Protein AF-A0A7G5Z2W4-F1 (afdb_monomer)

pLDDT: mean 74.3, std 17.89, range [32.84, 97.88]

Sequence (488 aa):
MTVAESKLNRVEPAEAEAMRAETAGAVESAASCDDAVGHGKPPREHQFKKGNRASVEGKRRKVKAAEEVVPQLPNESVHGMLMAEAMRMVRVKAGGRLVEIPAMQAAFREIAMKAARGNRLAAATLARLIMQSEAAEARAAALAPVKPAAPSWAELEARRARAFQSEEFKAAEEYKEVWTQVLTKTAKLKAELTAPVPHPDEVRIGRVQGTADWPGAQPDEMLSLDGLAATHAELQADLPVRRPAIEAMVESYDKAAAWCEWFALNDIRDLIADHLPERYAGQVQADTRAAEVRARDRSLRSMAEHDRRQHERRIEMDAAAAARAKAARALALSRDWSEIRRDGDEEAAGDGTERIARVAKPVSKITGPARTVAEASAYRAAWLEVLKATEEMEYDLKPVPPPEDVIINAAAKTVTYRVPPEAGQGATLNSMRATLATLKELAMTHEGAMGLHAEPYHMFIAQRRRDNALKLCAVIERHLAGVEAGRG

Nearest PDB structures (foldseek):
  2n9d-assembly1_A  TM=5.891E-01  e=3.045E+00  Homo sapiens

Secondary structure (DSSP, 8-state):
------------S-SSSGGGSS----------------TT---GGGS--TT----SS--------GGGGS----S--HHHHHHHHHHSEEEEEETTEEEEEEHHHHHHHHHHHHHHTT-HHHHHHHHHHHHHHHHHHHHHHHHS---PPPPPHHHHHHHHHHHHT-HHHHHHHHHHHHHHHHHHHHHHHT--PPPPSS-TTT-EEETTTTEEE-SSS-GGGS-TTHHHHHHHHHHHHHHHHHHHHHHTS-SSHHHHHHHHHHHHHHHHHHHHHHHS-GGGTTTS------HHHHHHHHHHHHHHHHHHHHHHHHHHHHHHHHHHHHHHHHHHHHHHHHHHTTS-------------------------THHHHHHHHHHHHHHHHHHHHHHTS-S---PPPP-TTEEEETTTTEEEESSPPPTT-THHHHHHHHHHHHHHHHHHHHHHHHTT--SHHHHHHHHHHHHHHHHHHHHHHHHHHHHHHTT-

Mean predicted aligned error: 21.29 Å

Solvent-accessible surface area (backbone atoms only — not comparable to full-atom values): 30273 Å² total; per-residue (Å²): 141,80,87,87,89,82,91,83,88,85,81,82,98,75,75,84,68,77,82,75,77,86,85,82,87,86,83,90,85,86,83,86,78,96,73,93,71,61,93,94,58,75,59,79,90,74,50,81,66,89,79,75,77,88,54,95,79,64,74,76,76,78,78,72,61,75,81,82,71,61,76,82,73,67,93,66,50,73,65,55,58,51,50,53,57,33,59,36,77,39,81,43,80,53,96,90,40,79,44,78,42,33,39,47,61,50,52,53,50,51,36,50,53,40,23,77,71,66,36,64,67,36,41,54,54,52,54,52,52,52,57,52,49,54,56,48,51,54,50,51,61,73,65,52,75,82,76,73,82,77,80,52,69,69,58,52,49,54,51,38,54,50,26,55,67,31,64,66,32,52,53,46,54,53,50,32,54,53,47,51,54,51,53,56,51,32,65,73,70,71,52,92,67,84,78,62,78,68,42,48,87,60,50,42,74,39,84,88,61,27,44,54,47,60,79,70,73,58,73,97,76,44,69,65,61,68,45,50,50,48,55,36,52,50,46,67,61,44,53,72,61,48,49,60,57,52,70,70,43,66,97,47,64,67,36,22,47,50,49,46,52,52,52,54,53,50,53,52,34,56,52,48,56,77,69,53,59,74,91,46,51,89,75,50,76,72,86,80,71,52,71,65,57,58,51,49,50,54,51,51,48,58,49,20,54,49,50,38,57,56,49,57,54,47,53,53,51,53,51,54,51,51,51,53,53,52,51,54,51,50,61,53,53,62,62,53,58,72,65,62,79,78,75,86,89,84,92,87,92,89,88,90,90,92,92,88,82,91,87,89,84,68,90,66,83,92,68,64,76,70,48,60,54,52,54,51,48,51,51,52,51,48,50,50,50,48,51,50,58,47,69,75,37,100,59,94,69,77,68,81,75,64,59,94,47,52,46,73,41,72,92,79,71,42,76,48,56,77,56,78,78,62,98,80,69,62,59,67,63,52,48,53,53,50,53,42,51,53,33,51,52,51,22,52,53,24,54,56,46,37,78,71,44,93,47,71,68,59,25,52,52,24,49,54,51,21,56,49,30,51,52,52,38,54,53,54,50,52,47,52,50,51,58,55,62,74,58,99

Foldseek 3Di:
DDDDDDDDDDDDPDPPPPPPPPPPDDDDDDDDDDDPDDPPDPDPVPPPDPPPPPDPPPPPDPDDPPVVPPPPDPPPPPVRVVVVQQQDWDFDQDPNDTDTDGNVVVVLVVLVVCVVVPNPVSVVVNVVVVVVVVVVVVVVVVPPPPDPDDDDPVVQVVQQVVLLVDPQLVCLVLVLVLQVVLVVLCVVLVHDDDAAVVHSVQWDHPVRRSDIDRPDDGPVPGDDQVVLLVLLLVLVVVLVVLVVVLVPDDPDLVSLVSLSVSVSSVVSSVSSLVSRPPVCVVSDDPDPDDVVVVVVSVVSNVVSVVSNVVVVVVVVVVVVVVVVVVVVVVVVVVVVVVVPVPDDDDDDDDDDDDDDDDDDDDFDDDDDDVVVVVVVVLLLVLVVVLVVLVVVPPDPPPDPDDPPQWDQDVVVSDIHGVDPDDTPDPVSVVVLVVLLVVLVVLLVVLVVQLVVDPDPVSNVVSVVSNVSSVVSNVSSVVSSVVVVVVRD

Radius of gyration: 48.32 Å; Cα contacts (8 Å, |Δi|>4): 255; chains: 1; bounding box: 103×88×141 Å

Structure (mmCIF, N/CA/C/O backbone):
data_AF-A0A7G5Z2W4-F1
#
_entry.id   AF-A0A7G5Z2W4-F1
#
loop_
_atom_site.group_PDB
_atom_site.id
_atom_site.type_symbol
_atom_site.label_atom_id
_atom_site.label_alt_id
_atom_site.label_comp_id
_atom_site.label_asym_id
_atom_site.label_entity_id
_atom_site.label_seq_id
_atom_site.pdbx_PDB_ins_code
_atom_site.Cartn_x
_atom_site.Cartn_y
_atom_site.Cartn_z
_atom_site.occupancy
_atom_site.B_iso_or_equiv
_atom_site.auth_seq_id
_atom_site.auth_comp_id
_atom_site.auth_asym_id
_atom_site.auth_atom_id
_atom_site.pdbx_PDB_model_num
ATOM 1 N N . MET A 1 1 ? -50.253 28.091 67.543 1.00 42.34 1 MET A N 1
ATOM 2 C CA . MET A 1 1 ? -51.476 27.282 67.736 1.00 42.34 1 MET A CA 1
ATOM 3 C C . MET A 1 1 ? -51.065 25.918 68.262 1.00 42.34 1 MET A C 1
ATOM 5 O O . MET A 1 1 ? -49.988 25.458 67.909 1.00 42.34 1 MET A O 1
ATOM 9 N N . THR A 1 2 ? -51.859 25.346 69.161 1.00 42.19 2 THR A N 1
ATOM 10 C CA . THR A 1 2 ? -51.566 24.139 69.956 1.00 42.19 2 THR A CA 1
ATOM 11 C C . THR A 1 2 ? -52.429 22.944 69.521 1.00 42.19 2 THR A C 1
ATOM 13 O O . THR A 1 2 ? -53.397 23.139 68.791 1.00 42.19 2 THR A O 1
ATOM 16 N N . VAL A 1 3 ? -52.127 21.755 70.079 1.00 36.53 3 VAL A N 1
ATOM 17 C CA . VAL A 1 3 ? -52.897 20.480 70.005 1.00 36.53 3 VAL A CA 1
ATOM 18 C C . VAL A 1 3 ? -52.884 19.836 68.583 1.00 36.53 3 VAL A C 1
ATOM 20 O O . VAL A 1 3 ? -52.783 20.541 67.590 1.00 36.53 3 VAL A O 1
ATOM 23 N N . ALA A 1 4 ? -52.881 18.508 68.378 1.00 40.00 4 ALA A N 1
ATOM 24 C CA . ALA A 1 4 ? -53.292 17.414 69.264 1.00 40.00 4 ALA A CA 1
ATOM 25 C C . ALA A 1 4 ? -52.517 16.083 69.126 1.00 40.00 4 ALA A C 1
ATOM 27 O O . ALA A 1 4 ? -51.801 15.834 68.160 1.00 40.00 4 ALA A O 1
ATOM 28 N N . GLU A 1 5 ? -52.719 15.223 70.128 1.00 45.75 5 GLU A N 1
ATOM 29 C CA . GLU A 1 5 ? -52.151 13.880 70.298 1.00 45.75 5 GLU A CA 1
ATOM 30 C C . GLU A 1 5 ? -53.004 12.773 69.640 1.00 45.75 5 GLU A C 1
ATOM 32 O O . GLU A 1 5 ? -54.229 12.863 69.594 1.00 45.75 5 GLU A O 1
ATOM 37 N N . SER A 1 6 ? -52.379 11.646 69.282 1.00 48.44 6 SER A N 1
ATOM 38 C CA . SER A 1 6 ? -52.976 10.293 69.360 1.00 48.44 6 SER A CA 1
ATOM 39 C C . SER A 1 6 ? -51.822 9.275 69.442 1.00 48.44 6 SER A C 1
ATOM 41 O O . SER A 1 6 ? -50.906 9.316 68.631 1.00 48.44 6 SER A O 1
ATOM 43 N N . LYS A 1 7 ? -51.627 8.521 70.533 1.00 47.00 7 LYS A N 1
ATOM 44 C CA . LYS A 1 7 ? -52.422 7.397 71.072 1.00 47.00 7 LYS A CA 1
ATOM 45 C C . LYS A 1 7 ? -52.585 6.231 70.089 1.00 47.00 7 LYS A C 1
ATOM 47 O O . LYS A 1 7 ? -53.553 6.210 69.343 1.00 47.00 7 LYS A O 1
ATOM 52 N N . LEU A 1 8 ? -51.728 5.210 70.213 1.00 41.75 8 LEU A N 1
ATOM 53 C CA . LEU A 1 8 ? -52.124 3.805 70.039 1.00 41.75 8 LEU A CA 1
ATOM 54 C C . LEU A 1 8 ? -51.176 2.856 70.810 1.00 41.75 8 LEU A C 1
ATOM 56 O O . LEU A 1 8 ? -49.973 3.090 70.868 1.00 41.75 8 LEU A O 1
ATOM 60 N N . ASN A 1 9 ? -51.742 1.777 71.357 1.00 44.94 9 ASN A N 1
ATOM 61 C CA . ASN A 1 9 ? -51.088 0.576 71.908 1.00 44.94 9 ASN A CA 1
ATOM 62 C C . ASN A 1 9 ? -50.194 0.721 73.159 1.00 44.94 9 ASN A C 1
ATOM 64 O O . ASN A 1 9 ? -48.989 0.477 73.143 1.00 44.94 9 ASN A O 1
ATOM 68 N N . ARG A 1 10 ? -50.866 0.960 74.291 1.00 40.09 10 ARG A N 1
ATOM 69 C CA . ARG A 1 10 ? -50.485 0.439 75.615 1.00 40.09 10 ARG A CA 1
ATOM 70 C C . ARG A 1 10 ? -51.244 -0.880 75.828 1.00 40.09 10 ARG A C 1
ATOM 72 O O . ARG A 1 10 ? -52.435 -0.919 75.535 1.00 40.09 10 ARG A O 1
ATOM 79 N N . VAL A 1 11 ? -50.579 -1.930 76.312 1.00 46.06 11 VAL A N 1
ATOM 80 C CA . VAL A 1 11 ? -51.217 -3.201 76.719 1.00 46.06 11 VAL A CA 1
ATOM 81 C C . VAL A 1 11 ? -51.106 -3.332 78.239 1.00 46.06 11 VAL A C 1
ATOM 83 O O . VAL A 1 11 ? -50.078 -2.973 78.815 1.00 46.06 11 VAL A O 1
ATOM 86 N N . GLU A 1 12 ? -52.189 -3.777 78.874 1.00 45.94 12 GLU A N 1
ATOM 87 C CA . GLU A 1 12 ? -52.363 -3.818 80.331 1.00 45.94 12 GLU A CA 1
ATOM 88 C C . GLU A 1 12 ? -51.620 -4.997 80.999 1.00 45.94 12 GLU A C 1
ATOM 90 O O . GLU A 1 12 ? -51.559 -6.090 80.431 1.00 45.94 12 GLU A O 1
ATOM 95 N N . PRO A 1 13 ? -51.090 -4.831 82.227 1.00 53.00 13 PRO A N 1
ATOM 96 C CA . PRO A 1 13 ? -50.380 -5.881 82.954 1.00 53.00 13 PRO A CA 1
ATOM 97 C C . PRO A 1 13 ? -51.335 -6.717 83.831 1.00 53.00 13 PRO A C 1
ATOM 99 O O . PRO A 1 13 ? -51.229 -6.689 85.054 1.00 53.00 13 PRO A O 1
ATOM 102 N N . ALA A 1 14 ? -52.273 -7.452 83.219 1.00 51.81 14 ALA A N 1
ATOM 103 C CA . ALA A 1 14 ? -53.300 -8.220 83.949 1.00 51.81 14 ALA A CA 1
ATOM 104 C C . ALA A 1 14 ? -53.298 -9.748 83.703 1.00 51.81 14 ALA A C 1
ATOM 106 O O . ALA A 1 14 ? -53.955 -10.479 84.437 1.00 51.81 14 ALA A O 1
ATOM 107 N N . GLU A 1 15 ? -52.553 -10.260 82.717 1.00 50.38 15 GLU A N 1
ATOM 108 C CA . GLU A 1 15 ? -52.600 -11.688 82.325 1.00 50.38 15 GLU A CA 1
ATOM 109 C C . GLU A 1 15 ? -51.409 -12.530 82.836 1.00 50.38 15 GLU A C 1
ATOM 111 O O . GLU A 1 15 ? -51.315 -13.724 82.561 1.00 50.38 15 GLU A O 1
ATOM 116 N N . ALA A 1 16 ? -50.490 -11.939 83.608 1.00 50.00 16 ALA A N 1
ATOM 117 C CA . ALA A 1 16 ? -49.236 -12.589 84.010 1.00 50.00 16 ALA A CA 1
ATOM 118 C C . ALA A 1 16 ? -49.331 -13.526 85.238 1.00 50.00 16 ALA A C 1
ATOM 120 O O . ALA A 1 16 ? -48.378 -14.262 85.503 1.00 50.00 16 ALA A O 1
ATOM 121 N N . GLU A 1 17 ? -50.438 -13.521 85.992 1.00 50.06 17 GLU A N 1
ATOM 122 C CA . GLU A 1 17 ? -50.578 -14.327 87.224 1.00 50.06 17 GLU A CA 1
ATOM 123 C C . GLU A 1 17 ? -51.385 -15.625 87.061 1.00 50.06 17 GLU A C 1
ATOM 125 O O . GLU A 1 17 ? -51.244 -16.529 87.883 1.00 50.06 17 GLU A O 1
ATOM 130 N N . ALA A 1 18 ? -52.145 -15.796 85.973 1.00 50.38 18 ALA A N 1
ATOM 131 C CA . ALA A 1 18 ? -52.965 -16.997 85.767 1.00 50.38 18 ALA A CA 1
ATOM 132 C C . ALA A 1 18 ? -52.150 -18.280 85.478 1.00 50.38 18 ALA A C 1
ATOM 134 O O . ALA A 1 18 ? -52.616 -19.379 85.758 1.00 50.38 18 ALA A O 1
ATOM 135 N N . MET A 1 19 ? -50.918 -18.169 84.960 1.00 50.09 19 MET A N 1
ATOM 136 C CA . MET A 1 19 ? -50.094 -19.326 84.555 1.00 50.09 19 MET A CA 1
ATOM 137 C C . MET A 1 19 ? -49.168 -19.894 85.651 1.00 50.09 19 MET A C 1
ATOM 139 O O . MET A 1 19 ? -48.321 -20.735 85.356 1.00 50.09 19 MET A O 1
ATOM 143 N N . ARG A 1 20 ? -49.281 -19.456 86.914 1.00 50.28 20 ARG A N 1
ATOM 144 C CA . ARG A 1 20 ? -48.402 -19.923 88.014 1.00 50.28 20 ARG A CA 1
ATOM 145 C C . ARG A 1 20 ? -49.014 -20.957 88.967 1.00 50.28 20 ARG A C 1
ATOM 147 O O . ARG A 1 20 ? -48.325 -21.381 89.890 1.00 50.28 20 ARG A O 1
ATOM 154 N N . ALA A 1 21 ? -50.261 -21.378 88.751 1.00 50.69 21 ALA A N 1
ATOM 155 C CA . ALA A 1 21 ? -50.999 -22.220 89.700 1.00 50.69 21 ALA A CA 1
ATOM 156 C C . ALA A 1 21 ? -51.171 -23.704 89.296 1.00 50.69 21 ALA A C 1
ATOM 158 O O . ALA A 1 21 ? -51.666 -24.482 90.105 1.00 50.69 21 ALA A O 1
ATOM 159 N N . GLU A 1 22 ? -50.770 -24.124 88.087 1.00 48.69 22 GLU A N 1
ATOM 160 C CA . GLU A 1 22 ? -51.214 -25.408 87.497 1.00 48.69 22 GLU A CA 1
ATOM 161 C C . GLU A 1 22 ? -50.105 -26.469 87.295 1.00 48.69 22 GLU A C 1
ATOM 163 O O . GLU A 1 22 ? -50.210 -27.346 86.444 1.00 48.69 22 GLU A O 1
ATOM 168 N N . THR A 1 23 ? -49.021 -26.434 88.081 1.00 47.06 23 THR A N 1
ATOM 169 C CA . THR A 1 23 ? -47.964 -27.475 88.037 1.00 47.06 23 THR A CA 1
ATOM 170 C C . THR A 1 23 ? -47.521 -27.947 89.425 1.00 47.06 23 THR A C 1
ATOM 172 O O . THR A 1 23 ? -46.327 -28.053 89.706 1.00 47.06 23 THR A O 1
ATOM 175 N N . ALA A 1 24 ? -48.480 -28.231 90.308 1.00 49.47 24 ALA A N 1
ATOM 176 C CA . ALA A 1 24 ? -48.233 -28.793 91.637 1.00 49.47 24 ALA A CA 1
ATOM 177 C C . ALA A 1 24 ? -49.205 -29.950 91.940 1.00 49.47 24 ALA A C 1
ATOM 179 O O . ALA A 1 24 ? -50.187 -29.774 92.655 1.00 49.47 24 ALA A O 1
ATOM 180 N N . GLY A 1 25 ? -48.935 -31.143 91.393 1.00 43.94 25 GLY A N 1
ATOM 181 C CA . GLY A 1 25 ? -49.737 -32.332 91.704 1.00 43.94 25 GLY A CA 1
ATOM 182 C C . GLY A 1 25 ? -49.559 -33.519 90.758 1.00 43.94 25 GLY A C 1
ATOM 183 O O . GLY A 1 25 ? -50.417 -33.739 89.915 1.00 43.94 25 GLY A O 1
ATOM 184 N N . ALA A 1 26 ? -48.475 -34.286 90.926 1.00 41.44 26 ALA A N 1
ATOM 185 C CA . ALA A 1 26 ? -48.381 -35.715 90.574 1.00 41.44 26 ALA A CA 1
ATOM 186 C C . ALA A 1 26 ? -47.015 -36.275 91.019 1.00 41.44 26 ALA A C 1
ATOM 188 O O . ALA A 1 26 ? -46.065 -36.341 90.240 1.00 41.44 26 ALA A O 1
ATOM 189 N N . VAL A 1 27 ? -46.913 -36.667 92.289 1.00 49.22 27 VAL A N 1
ATOM 190 C CA . VAL A 1 27 ? -45.872 -37.595 92.762 1.00 49.22 27 VAL A CA 1
ATOM 191 C C . VAL A 1 27 ? -46.525 -38.974 92.903 1.00 49.22 27 VAL A C 1
ATOM 193 O O . VAL A 1 27 ? -47.721 -39.041 93.165 1.00 49.22 27 VAL A O 1
ATOM 196 N N . GLU A 1 28 ? -45.708 -40.025 92.773 1.00 46.50 28 GLU A N 1
ATOM 197 C CA . GLU A 1 28 ? -45.954 -41.449 93.092 1.00 46.50 28 GLU A CA 1
ATOM 198 C C . GLU A 1 28 ? -46.216 -42.412 91.917 1.00 46.50 28 GLU A C 1
ATOM 200 O O . GLU A 1 28 ? -47.337 -42.642 91.478 1.00 46.50 28 GLU A O 1
ATOM 205 N N . SER A 1 29 ? -45.143 -43.093 91.497 1.00 41.88 29 SER A N 1
ATOM 206 C CA . SER A 1 29 ? -45.128 -44.545 91.249 1.00 41.88 29 SER A CA 1
ATOM 207 C C . SER A 1 29 ? -43.675 -45.034 91.303 1.00 41.88 29 SER A C 1
ATOM 209 O O . SER A 1 29 ? -42.781 -44.375 90.775 1.00 41.88 29 SER A O 1
ATOM 211 N N . ALA A 1 30 ? -43.416 -46.149 91.985 1.00 44.19 30 ALA A N 1
ATOM 212 C CA . ALA A 1 30 ? -42.075 -46.528 92.437 1.00 44.19 30 ALA A CA 1
ATOM 213 C C . ALA A 1 30 ? -41.353 -47.591 91.574 1.00 44.19 30 ALA A C 1
ATOM 215 O O . ALA A 1 30 ? -41.981 -48.351 90.844 1.00 44.19 30 ALA A O 1
ATOM 216 N N . ALA A 1 31 ? -40.044 -47.703 91.849 1.00 46.97 31 ALA A N 1
ATOM 217 C CA . ALA A 1 31 ? -39.244 -48.938 91.963 1.00 46.97 31 ALA A CA 1
ATOM 218 C C . ALA A 1 31 ? -38.389 -49.474 90.783 1.00 46.97 31 ALA A C 1
ATOM 220 O O . ALA A 1 31 ? -38.875 -49.811 89.710 1.00 46.97 31 ALA A O 1
ATOM 221 N N . SER A 1 32 ? -37.113 -49.735 91.132 1.00 48.25 32 SER A N 1
ATOM 222 C CA . SER A 1 32 ? -36.065 -50.534 90.451 1.00 48.25 32 SER A CA 1
ATOM 223 C C . SER A 1 32 ? -35.572 -50.027 89.081 1.00 48.25 32 SER A C 1
ATOM 225 O O . SER A 1 32 ? -36.348 -49.800 88.168 1.00 48.25 32 SER A O 1
ATOM 227 N N . CYS A 1 33 ? -34.269 -49.832 88.860 1.00 37.06 33 CYS A N 1
ATOM 228 C CA . CYS A 1 33 ? -33.199 -50.828 89.015 1.00 37.06 33 CYS A CA 1
ATOM 229 C C . CYS A 1 33 ? -31.791 -50.190 89.145 1.00 37.06 33 CYS A C 1
ATOM 231 O O . CYS A 1 33 ? -31.630 -48.975 89.032 1.00 37.06 33 CYS A O 1
ATOM 233 N N . ASP A 1 34 ? -30.777 -51.019 89.423 1.00 52.47 34 ASP A N 1
ATOM 234 C CA . ASP A 1 34 ? -29.387 -50.614 89.679 1.00 52.47 34 ASP A CA 1
ATOM 235 C C . ASP A 1 34 ? -28.640 -50.099 88.437 1.00 52.47 34 ASP A C 1
ATOM 237 O O . ASP A 1 34 ? -28.110 -50.888 87.656 1.00 52.47 34 ASP A O 1
ATOM 241 N N . ASP A 1 35 ? -28.468 -48.780 88.321 1.00 54.12 35 ASP A N 1
ATOM 242 C CA . ASP A 1 35 ? -27.521 -48.190 87.366 1.00 54.12 35 ASP A CA 1
ATOM 243 C C . ASP A 1 35 ? -26.639 -47.113 88.022 1.00 54.12 35 ASP A C 1
ATOM 245 O O . ASP A 1 35 ? -26.871 -45.904 87.960 1.00 54.12 35 ASP A O 1
ATOM 249 N N . ALA A 1 36 ? -25.566 -47.578 88.668 1.00 55.50 36 ALA A N 1
ATOM 250 C CA . ALA A 1 36 ? -24.519 -46.747 89.261 1.00 55.50 36 ALA A CA 1
ATOM 251 C C . ALA A 1 36 ? -23.612 -46.107 88.183 1.00 55.50 36 ALA A C 1
ATOM 253 O O . ALA A 1 36 ? -22.420 -46.415 88.071 1.00 55.50 36 ALA A O 1
ATOM 254 N N . VAL A 1 37 ? -24.172 -45.203 87.371 1.00 59.72 37 VAL A N 1
ATOM 255 C CA . VAL A 1 37 ? -23.454 -44.495 86.299 1.00 59.72 37 VAL A CA 1
ATOM 256 C C . VAL A 1 37 ? -22.992 -43.115 86.780 1.00 59.72 37 VAL A C 1
ATOM 258 O O . VAL A 1 37 ? -23.701 -42.118 86.683 1.00 59.72 37 VAL A O 1
ATOM 261 N N . GLY A 1 38 ? -21.769 -43.047 87.311 1.00 64.50 38 GLY A N 1
ATOM 262 C CA . GLY A 1 38 ? -21.149 -41.775 87.698 1.00 64.50 38 GLY A CA 1
ATOM 263 C C . GLY A 1 38 ? -20.938 -40.827 86.507 1.00 64.50 38 GLY A C 1
ATOM 264 O O . GLY A 1 38 ? -20.614 -41.267 85.399 1.00 64.50 38 GLY A O 1
ATOM 265 N N . HIS A 1 39 ? -21.086 -39.519 86.752 1.00 55.47 39 HIS A N 1
ATOM 266 C CA . HIS A 1 39 ? -20.970 -38.459 85.742 1.00 55.47 39 HIS A CA 1
ATOM 267 C C . HIS A 1 39 ? -19.713 -38.612 84.861 1.00 55.47 39 HIS A C 1
ATOM 269 O O . HIS A 1 39 ? -18.595 -38.739 85.359 1.00 55.47 39 HIS A O 1
ATOM 275 N N . GLY A 1 40 ? -19.900 -38.555 83.537 1.00 67.06 40 GLY A N 1
ATOM 276 C CA . GLY A 1 40 ? -18.809 -38.566 82.553 1.00 67.06 40 GLY A CA 1
ATOM 277 C C . GLY A 1 40 ? -18.517 -39.914 81.882 1.00 67.06 40 GLY A C 1
ATOM 278 O O . GLY A 1 40 ? -17.619 -39.976 81.044 1.00 67.06 40 GLY A O 1
ATOM 279 N N . LYS A 1 41 ? -19.266 -40.985 82.183 1.00 65.06 41 LYS A N 1
ATOM 280 C CA . LYS A 1 41 ? -19.194 -42.256 81.436 1.00 65.06 41 LYS A CA 1
ATOM 281 C C . LYS A 1 41 ? -20.512 -42.520 80.695 1.00 65.06 41 LYS A C 1
ATOM 283 O O . LYS A 1 41 ? -21.552 -42.526 81.346 1.00 65.06 41 LYS A O 1
ATOM 288 N N . PRO A 1 42 ? -20.503 -42.749 79.366 1.00 69.62 42 PRO A N 1
ATOM 289 C CA . PRO A 1 42 ? -21.720 -43.112 78.644 1.00 69.62 42 PRO A CA 1
ATOM 290 C C . PRO A 1 42 ? -22.230 -44.496 79.092 1.00 69.62 42 PRO A C 1
ATOM 292 O O . PRO A 1 42 ? -21.413 -45.322 79.530 1.00 69.62 42 PRO A O 1
ATOM 295 N N . PRO A 1 43 ? -23.545 -44.774 78.959 1.00 72.56 43 PRO A N 1
ATOM 296 C CA . PRO A 1 43 ? -24.148 -46.058 79.321 1.00 72.56 43 PRO A CA 1
ATOM 297 C C . PRO A 1 43 ? -23.397 -47.249 78.721 1.00 72.56 43 PRO A C 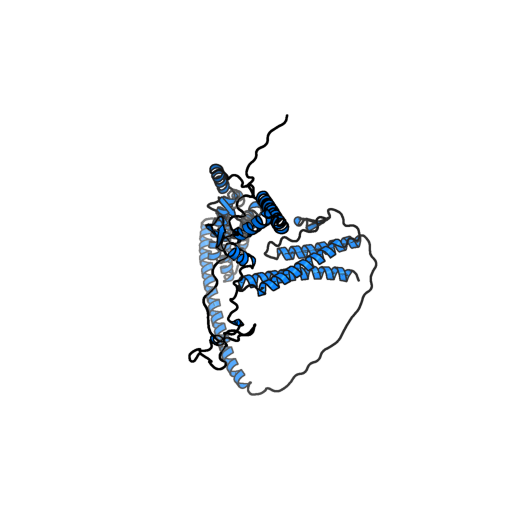1
ATOM 299 O O . PRO A 1 43 ? -22.888 -47.168 77.599 1.00 72.56 43 PRO A O 1
ATOM 302 N N . ARG A 1 44 ? -23.329 -48.370 79.454 1.00 65.81 44 ARG A N 1
ATOM 303 C CA . ARG A 1 44 ? -22.554 -49.566 79.059 1.00 65.81 44 ARG A CA 1
ATOM 304 C C . ARG A 1 44 ? -22.915 -50.098 77.668 1.00 65.81 44 ARG A C 1
ATOM 306 O O . ARG A 1 44 ? -22.040 -50.611 76.977 1.00 65.81 44 ARG A O 1
ATOM 313 N N . GLU A 1 45 ? -24.162 -49.927 77.244 1.00 69.94 45 GLU A N 1
ATOM 314 C CA . GLU A 1 45 ? -24.661 -50.321 75.921 1.00 69.94 45 GLU A CA 1
ATOM 315 C C . GLU A 1 45 ? -24.025 -49.528 74.767 1.00 69.94 45 GLU A C 1
ATOM 317 O O . GLU A 1 45 ? -23.852 -50.053 73.668 1.00 69.94 45 GLU A O 1
ATOM 322 N N . HIS A 1 46 ? -23.610 -48.286 75.029 1.00 63.50 46 HIS A N 1
ATOM 323 C CA . HIS A 1 46 ? -22.969 -47.390 74.064 1.00 63.50 46 HIS A CA 1
ATOM 324 C C . HIS A 1 46 ? -21.444 -47.306 74.231 1.00 63.50 46 HIS A C 1
ATOM 326 O O . HIS A 1 46 ? -20.776 -46.577 73.495 1.00 63.50 46 HIS A O 1
ATOM 332 N N . GLN A 1 47 ? -20.854 -48.052 75.173 1.00 70.69 47 GLN A N 1
ATOM 333 C CA . GLN A 1 47 ? -19.400 -48.109 75.313 1.00 70.69 47 GLN A CA 1
ATOM 334 C C . GLN A 1 47 ? -18.777 -48.903 74.160 1.00 70.69 47 GLN A C 1
ATOM 336 O O . GLN A 1 47 ? -19.115 -50.058 73.897 1.00 70.69 47 GLN A O 1
ATOM 341 N N . PHE A 1 48 ? -17.833 -48.266 73.465 1.00 70.56 48 PHE A N 1
ATOM 342 C CA . PHE A 1 48 ? -17.196 -48.804 72.268 1.00 70.56 48 PHE A CA 1
ATOM 343 C C . PHE A 1 48 ? -16.438 -50.109 72.576 1.00 70.56 48 PHE A C 1
ATOM 345 O O . PHE A 1 48 ? -15.364 -50.097 73.183 1.00 70.56 48 PHE A O 1
ATOM 352 N N . LYS A 1 49 ? -16.987 -51.253 72.144 1.00 70.06 49 LYS A N 1
ATOM 353 C CA . LYS A 1 49 ? -16.395 -52.583 72.365 1.00 70.06 49 LYS A CA 1
ATOM 354 C C . LYS A 1 49 ? -15.099 -52.741 71.561 1.00 70.06 49 LYS A C 1
ATOM 356 O O . LYS A 1 49 ? -15.111 -53.134 70.392 1.00 70.06 49 LYS A O 1
ATOM 361 N N . LYS A 1 50 ? -13.969 -52.435 72.209 1.00 62.88 50 LYS A N 1
ATOM 362 C CA . LYS A 1 50 ? -12.597 -52.541 71.681 1.00 62.88 50 LYS A CA 1
ATOM 363 C C . LYS A 1 50 ? -12.286 -53.982 71.247 1.00 62.88 50 LYS A C 1
ATOM 365 O O . LYS A 1 50 ? -11.826 -54.791 72.042 1.00 62.88 50 LYS A O 1
ATOM 370 N N . GLY A 1 51 ? -12.547 -54.287 69.978 1.00 67.19 51 GLY A N 1
ATOM 371 C CA . GLY A 1 51 ? -12.359 -55.617 69.389 1.00 67.19 51 GLY A CA 1
ATOM 372 C C . GLY A 1 51 ? -13.204 -55.845 68.134 1.00 67.19 51 GLY A C 1
ATOM 373 O O . GLY A 1 51 ? -12.711 -56.426 67.170 1.00 67.19 51 GLY A O 1
ATOM 374 N N . ASN A 1 52 ? -14.424 -55.294 68.080 1.00 55.66 52 ASN A N 1
ATOM 375 C CA . ASN A 1 52 ? -15.291 -55.406 66.903 1.00 55.66 52 ASN A CA 1
ATOM 376 C C . ASN A 1 52 ? -14.835 -54.470 65.770 1.00 55.66 52 ASN A C 1
ATOM 378 O O . ASN A 1 52 ? -15.398 -53.400 65.542 1.00 55.66 52 ASN A O 1
ATOM 382 N N . ARG A 1 53 ? -13.826 -54.906 65.006 1.00 54.56 53 ARG A N 1
ATOM 383 C CA . ARG A 1 53 ? -13.530 -54.370 63.668 1.00 54.56 53 ARG A CA 1
ATOM 384 C C . ARG A 1 53 ? -14.592 -54.853 62.676 1.00 54.56 53 ARG A C 1
ATOM 386 O O . ARG A 1 53 ? -14.328 -55.699 61.828 1.00 54.56 53 ARG A O 1
ATOM 393 N N . ALA A 1 54 ? -15.800 -54.310 62.797 1.00 52.09 54 ALA A N 1
ATOM 394 C CA . ALA A 1 54 ? -16.916 -54.593 61.903 1.00 52.09 54 ALA A CA 1
ATOM 395 C C . ALA A 1 54 ? -16.705 -53.943 60.521 1.00 52.09 54 ALA A C 1
ATOM 397 O O . ALA A 1 54 ? -17.301 -52.921 60.199 1.00 52.09 54 ALA A O 1
ATOM 398 N N . SER A 1 55 ? -15.837 -54.541 59.702 1.00 54.62 55 SER A N 1
ATOM 399 C CA . SER A 1 55 ? -15.915 -54.434 58.243 1.00 54.62 55 SER A CA 1
ATOM 400 C C . SER A 1 55 ? -15.108 -55.555 57.583 1.00 54.62 55 SER A C 1
ATOM 402 O O . SER A 1 55 ? -13.921 -55.401 57.301 1.00 54.62 55 SER A O 1
ATOM 404 N N . VAL A 1 56 ? -15.758 -56.698 57.349 1.00 58.16 56 VAL A N 1
ATOM 405 C CA . VAL A 1 56 ? -15.170 -57.826 56.598 1.00 58.16 56 VAL A CA 1
ATOM 406 C C . VAL A 1 56 ? -15.096 -57.509 55.092 1.00 58.16 56 VAL A C 1
ATOM 408 O O . VAL A 1 56 ? -14.204 -57.994 54.406 1.00 58.16 56 VAL A O 1
ATOM 411 N N . GLU A 1 57 ? -15.955 -56.612 54.593 1.00 55.66 57 GLU A N 1
ATOM 412 C CA . GLU A 1 57 ? -16.022 -56.208 53.173 1.00 55.66 57 GLU A CA 1
ATOM 413 C C . GLU A 1 57 ? -15.589 -54.757 52.901 1.00 55.66 57 GLU A C 1
ATOM 415 O O . GLU A 1 57 ? -15.651 -54.273 51.768 1.00 55.66 57 GLU A O 1
ATOM 420 N N . GLY A 1 58 ? -15.089 -54.055 53.920 1.00 52.28 58 GLY A N 1
ATOM 421 C CA . GLY A 1 58 ? -14.579 -52.691 53.810 1.00 52.28 58 GLY A CA 1
ATOM 422 C C . GLY A 1 58 ? -13.259 -52.607 53.051 1.00 52.28 58 GLY A C 1
ATOM 423 O O . GLY A 1 58 ? -12.218 -52.324 53.649 1.00 52.28 58 GLY A O 1
ATOM 424 N N . LYS A 1 59 ? -13.290 -52.794 51.722 1.00 56.22 59 LYS A N 1
ATOM 425 C CA . LYS A 1 59 ? -12.185 -52.413 50.830 1.00 56.22 59 LYS A CA 1
ATOM 426 C C . LYS A 1 59 ? -11.802 -50.969 51.143 1.00 56.22 59 LYS A C 1
ATOM 428 O O . LYS A 1 59 ? -12.556 -50.043 50.840 1.00 56.22 59 LYS A O 1
ATOM 433 N N . ARG A 1 60 ? -10.619 -50.772 51.737 1.00 56.12 60 ARG A N 1
ATOM 434 C CA . ARG A 1 60 ? -10.045 -49.439 51.951 1.00 56.12 60 ARG A CA 1
ATOM 435 C C . ARG A 1 60 ? -10.016 -48.730 50.599 1.00 56.12 60 ARG A C 1
ATOM 437 O O . ARG A 1 60 ? -9.266 -49.145 49.715 1.00 56.12 60 ARG A O 1
ATOM 444 N N . ARG A 1 61 ? -10.836 -47.685 50.427 1.00 59.00 61 ARG A N 1
ATOM 445 C CA . ARG A 1 61 ? -10.745 -46.812 49.251 1.00 59.00 61 ARG A CA 1
ATOM 446 C C . ARG A 1 61 ? -9.303 -46.319 49.185 1.00 59.00 61 ARG A C 1
ATOM 448 O O . ARG A 1 61 ? -8.825 -45.720 50.147 1.00 59.00 61 ARG A O 1
ATOM 455 N N . LYS A 1 62 ? -8.604 -46.619 48.084 1.00 57.81 62 LYS A N 1
ATOM 456 C CA . LYS A 1 62 ? -7.272 -46.064 47.837 1.00 57.81 62 LYS A CA 1
ATOM 457 C C . LYS A 1 62 ? -7.424 -44.546 47.851 1.00 57.81 62 LYS A C 1
ATOM 459 O O . LYS A 1 62 ? -8.155 -44.004 47.025 1.00 57.81 62 LYS A O 1
ATOM 464 N N . VAL A 1 63 ? -6.789 -43.888 48.815 1.00 53.78 63 VAL A N 1
ATOM 465 C CA . VAL A 1 63 ? -6.684 -42.429 48.824 1.00 53.78 63 VAL A CA 1
ATOM 466 C C . VAL A 1 63 ? -5.828 -42.077 47.611 1.00 53.78 63 VAL A C 1
ATOM 468 O O . VAL A 1 63 ? -4.673 -42.494 47.542 1.00 53.78 63 VAL A O 1
ATOM 471 N N . LYS A 1 64 ? -6.425 -41.410 46.619 1.00 56.22 64 LYS A N 1
ATOM 472 C CA . LYS A 1 64 ? -5.683 -40.862 45.479 1.00 56.22 64 LYS A CA 1
ATOM 473 C C . LYS A 1 64 ? -4.683 -39.825 45.995 1.00 56.22 64 LYS A C 1
ATOM 475 O O . LYS A 1 64 ? -4.951 -39.176 47.007 1.00 56.22 64 LYS A O 1
ATOM 480 N N . ALA A 1 65 ? -3.533 -39.704 45.337 1.00 58.12 65 ALA A N 1
ATOM 481 C CA . ALA A 1 65 ? -2.521 -38.727 45.728 1.00 58.12 65 ALA A CA 1
ATOM 482 C C . ALA A 1 65 ? -3.111 -37.306 45.681 1.00 58.12 65 ALA A C 1
ATOM 484 O O . ALA A 1 65 ? -3.949 -37.014 44.829 1.00 58.12 65 ALA A O 1
ATOM 485 N N . ALA A 1 66 ? -2.687 -36.430 46.597 1.00 55.88 66 ALA A N 1
ATOM 486 C CA . ALA A 1 66 ? -3.284 -35.100 46.760 1.00 55.88 66 ALA A CA 1
ATOM 487 C C . ALA A 1 66 ? -3.178 -34.215 45.499 1.00 55.88 66 ALA A C 1
ATOM 489 O O . ALA A 1 66 ? -4.014 -33.339 45.295 1.00 55.88 66 ALA A O 1
ATOM 490 N N . GLU A 1 67 ? -2.204 -34.487 44.628 1.00 55.44 67 GLU A N 1
ATOM 491 C CA . GLU A 1 67 ? -2.016 -33.809 43.338 1.00 55.44 67 GLU A CA 1
ATOM 492 C C . GLU A 1 67 ? -3.107 -34.150 42.304 1.00 55.44 67 GLU A C 1
ATOM 494 O O . GLU A 1 67 ? -3.366 -33.357 41.407 1.00 55.44 67 GLU A O 1
ATOM 499 N N . GLU A 1 68 ? -3.813 -35.280 42.443 1.00 56.25 68 GLU A N 1
ATOM 500 C CA . GLU A 1 68 ? -4.883 -35.699 41.518 1.00 56.25 68 GLU A CA 1
ATOM 501 C C . GLU A 1 68 ? -6.252 -35.054 41.844 1.00 56.25 68 GLU A C 1
ATOM 503 O O . GLU A 1 68 ? -7.255 -35.358 41.197 1.00 56.25 68 GLU A O 1
ATOM 508 N N . VAL A 1 69 ? -6.326 -34.207 42.884 1.00 54.00 69 VAL A N 1
ATOM 509 C CA . VAL A 1 69 ? -7.583 -33.630 43.416 1.00 54.00 69 VAL A CA 1
ATOM 510 C C . VAL A 1 69 ? -7.517 -32.101 43.566 1.00 54.00 69 VAL A C 1
ATOM 512 O O . VAL A 1 69 ? -8.384 -31.497 44.193 1.00 54.00 69 VAL A O 1
ATOM 515 N N . VAL A 1 70 ? -6.534 -31.444 42.946 1.00 55.78 70 VAL A N 1
ATOM 516 C CA . VAL A 1 70 ? -6.637 -30.009 42.648 1.00 55.78 70 VAL A CA 1
ATOM 517 C C . VAL A 1 70 ? -7.223 -29.896 41.238 1.00 55.78 70 VAL A C 1
ATOM 519 O O . VAL A 1 70 ? -6.491 -30.128 40.275 1.00 55.78 70 VAL A O 1
ATOM 522 N N . PRO A 1 71 ? -8.530 -29.605 41.069 1.00 59.88 71 PRO A N 1
ATOM 523 C CA . PRO A 1 71 ? -9.062 -29.341 39.740 1.00 59.88 71 PRO A CA 1
ATOM 524 C C . PRO A 1 71 ? -8.281 -28.168 39.152 1.00 59.88 71 PRO A C 1
ATOM 526 O O . PRO A 1 71 ? -8.147 -27.131 39.803 1.00 59.88 71 PRO A O 1
ATOM 529 N N . GLN A 1 72 ? -7.742 -28.350 37.945 1.00 55.31 72 GLN A N 1
ATOM 530 C CA . GLN A 1 72 ? -7.079 -27.271 37.222 1.00 55.31 72 GLN A CA 1
ATOM 531 C C . GLN A 1 72 ? -8.117 -26.179 36.992 1.00 55.31 72 GLN A C 1
ATOM 533 O O . GLN A 1 72 ? -9.012 -26.320 36.158 1.00 55.31 72 GLN A O 1
ATOM 538 N N . LEU A 1 73 ? -8.035 -25.132 37.810 1.00 54.62 73 LEU A N 1
ATOM 539 C CA . LEU A 1 73 ? -8.881 -23.963 37.685 1.00 54.62 73 LEU A CA 1
ATOM 540 C C . LEU A 1 73 ? -8.636 -23.397 36.280 1.00 54.62 73 LEU A C 1
ATOM 542 O O . LEU A 1 73 ? -7.477 -23.120 35.955 1.00 54.62 73 LEU A O 1
ATOM 546 N N . PRO A 1 74 ? -9.670 -23.257 35.427 1.00 59.91 74 PRO A N 1
ATOM 547 C CA . PRO A 1 74 ? -9.493 -22.552 34.167 1.00 59.91 74 PRO A CA 1
ATOM 548 C C . PRO A 1 74 ? -8.974 -21.142 34.471 1.00 59.91 74 PRO A C 1
ATOM 550 O O . PRO A 1 74 ? -9.262 -20.597 35.538 1.00 59.91 74 PRO A O 1
ATOM 553 N N . ASN A 1 75 ? -8.250 -20.529 33.529 1.00 59.66 75 ASN A N 1
ATOM 554 C CA . ASN A 1 75 ? -7.658 -19.184 33.665 1.00 59.66 75 ASN A CA 1
ATOM 555 C C . ASN A 1 75 ? -8.700 -18.039 33.754 1.00 59.66 75 ASN A C 1
ATOM 557 O O . ASN A 1 75 ? -8.411 -16.883 33.443 1.00 59.66 75 ASN A O 1
ATOM 561 N N . GLU A 1 76 ? -9.925 -18.350 34.171 1.00 62.06 76 GLU A N 1
ATOM 562 C CA . GLU A 1 76 ? -10.912 -17.396 34.639 1.00 62.06 76 GLU A CA 1
ATOM 563 C C . GLU A 1 76 ? -10.315 -16.583 35.791 1.00 62.06 76 GLU A C 1
ATOM 565 O O . GLU A 1 76 ? -9.864 -17.117 36.805 1.00 62.06 76 GLU A O 1
ATOM 570 N N . SER A 1 77 ? -10.319 -15.259 35.636 1.00 80.62 77 SER A N 1
ATOM 571 C CA . SER A 1 77 ? -9.922 -14.346 36.706 1.00 80.62 77 SER A CA 1
ATOM 572 C C . SER A 1 77 ? -10.695 -14.663 37.989 1.00 80.62 77 SER A C 1
ATOM 574 O O . SER A 1 77 ? -11.897 -14.932 37.942 1.00 80.62 77 SER A O 1
ATOM 576 N N . VAL A 1 78 ? -10.043 -14.526 39.149 1.00 78.75 78 VAL A N 1
ATOM 577 C CA . VAL A 1 78 ? -10.676 -14.632 40.482 1.00 78.75 78 VAL A CA 1
ATOM 578 C C . VAL A 1 78 ? -11.947 -13.773 40.574 1.00 78.75 78 VAL A C 1
ATOM 580 O O . VAL A 1 78 ? -12.908 -14.140 41.249 1.00 78.75 78 VAL A O 1
ATOM 583 N N . HIS A 1 79 ? -11.990 -12.656 39.839 1.00 74.31 79 HIS A N 1
ATOM 584 C CA . HIS A 1 79 ? -13.181 -11.823 39.695 1.00 74.31 79 HIS A CA 1
ATOM 585 C C . HIS A 1 79 ? -14.369 -12.565 39.052 1.00 74.31 79 HIS A C 1
ATOM 587 O O . HIS A 1 79 ? -15.485 -12.454 39.548 1.00 74.31 79 HIS A O 1
ATOM 593 N N . GLY A 1 80 ? -14.141 -13.347 37.993 1.00 82.56 80 GLY A N 1
ATOM 594 C CA . GLY A 1 80 ? -15.171 -14.140 37.315 1.00 82.56 80 GLY A CA 1
ATOM 595 C C . GLY A 1 80 ? -15.770 -15.213 38.223 1.00 82.56 80 GLY A C 1
ATOM 596 O O . GLY A 1 80 ? -16.990 -15.284 38.351 1.00 82.56 80 GLY A O 1
ATOM 597 N N . MET A 1 81 ? -14.929 -15.958 38.948 1.00 81.69 81 MET A N 1
ATOM 598 C CA . MET A 1 81 ? -15.389 -16.951 39.931 1.00 81.69 81 MET A CA 1
ATOM 599 C C . MET A 1 81 ? -16.191 -16.304 41.069 1.00 81.69 81 MET A C 1
ATOM 601 O O . MET A 1 81 ? -17.237 -16.818 41.468 1.00 81.69 81 MET A O 1
ATOM 605 N N . LEU A 1 82 ? -15.747 -15.138 41.556 1.00 82.75 82 LEU A N 1
ATOM 606 C CA . LEU A 1 82 ? -16.474 -14.371 42.567 1.00 82.75 82 LEU A CA 1
ATOM 607 C C . LEU A 1 82 ? -17.833 -13.880 42.044 1.00 82.75 82 LEU A C 1
ATOM 609 O O . LEU A 1 82 ? -18.818 -13.951 42.773 1.00 82.75 82 LEU A O 1
ATOM 613 N N . MET A 1 83 ? -17.909 -13.405 40.796 1.00 87.69 83 MET A N 1
ATOM 614 C CA . MET A 1 83 ? -19.176 -13.000 40.177 1.00 87.69 83 MET A CA 1
ATOM 615 C C . MET A 1 83 ? -20.109 -14.197 39.947 1.00 87.69 83 MET A C 1
ATOM 617 O O . MET A 1 83 ? -21.305 -14.079 40.206 1.00 87.69 83 MET A O 1
ATOM 621 N N . ALA A 1 84 ? -19.585 -15.355 39.538 1.00 86.06 84 ALA A N 1
ATOM 622 C CA . ALA A 1 84 ? -20.368 -16.576 39.358 1.00 86.06 84 ALA A CA 1
ATOM 623 C C . ALA A 1 84 ? -21.012 -17.047 40.675 1.00 86.06 84 ALA A C 1
ATOM 625 O O . ALA A 1 84 ? -22.224 -17.269 40.720 1.00 86.06 84 ALA A O 1
ATOM 626 N N . GLU A 1 85 ? -20.247 -17.117 41.772 1.00 89.62 85 GLU A N 1
ATOM 627 C CA . GLU A 1 85 ? -20.802 -17.486 43.083 1.00 89.62 85 GLU A CA 1
ATOM 628 C C . GLU A 1 85 ? -21.746 -16.397 43.626 1.00 89.62 85 GLU A C 1
ATOM 630 O O . GLU A 1 85 ? -22.784 -16.708 44.208 1.00 89.62 85 GLU A O 1
ATOM 635 N N . ALA A 1 86 ? -21.463 -15.114 43.376 1.00 91.81 86 ALA A N 1
ATOM 636 C CA . ALA A 1 86 ? -22.340 -14.015 43.780 1.00 91.81 86 ALA A CA 1
ATOM 637 C C . ALA A 1 86 ? -23.698 -14.014 43.037 1.00 91.81 86 ALA A C 1
ATOM 639 O O . ALA A 1 86 ? -24.706 -13.579 43.604 1.00 91.81 86 ALA A O 1
ATOM 640 N N . MET A 1 87 ? -23.748 -14.534 41.806 1.00 93.69 87 MET A N 1
ATOM 641 C CA . MET A 1 87 ? -24.976 -14.706 41.015 1.00 93.69 87 MET A CA 1
ATOM 642 C C . MET A 1 87 ? -25.739 -16.005 41.325 1.00 93.69 87 MET A C 1
ATOM 644 O O . MET A 1 87 ? -26.877 -16.170 40.883 1.00 93.69 87 MET A O 1
ATOM 648 N N . ARG A 1 88 ? -25.161 -16.925 42.107 1.00 94.06 88 ARG A N 1
ATOM 649 C CA . ARG A 1 88 ? -25.789 -18.200 42.475 1.00 94.06 88 ARG A CA 1
ATOM 650 C C . ARG A 1 88 ? -27.083 -17.985 43.265 1.00 94.06 88 ARG A C 1
ATOM 652 O O . ARG A 1 88 ? -27.112 -17.216 44.222 1.00 94.06 88 ARG A O 1
ATOM 659 N N . MET A 1 89 ? -28.150 -18.698 42.907 1.00 96.19 89 MET A N 1
ATOM 660 C CA . MET A 1 89 ? -29.437 -18.613 43.609 1.00 96.19 89 MET A CA 1
ATOM 661 C C . MET A 1 89 ? -29.388 -19.293 44.985 1.00 96.19 89 MET A C 1
ATOM 663 O O . MET A 1 89 ? -28.949 -20.437 45.112 1.00 96.19 89 MET A O 1
ATOM 667 N N . VAL A 1 90 ? -29.887 -18.600 46.012 1.00 96.44 90 VAL A N 1
ATOM 668 C CA . VAL A 1 90 ? -29.938 -19.055 47.408 1.00 96.44 90 VAL A CA 1
ATOM 669 C C . VAL A 1 90 ? -31.354 -18.882 47.965 1.00 96.44 90 VAL A C 1
ATOM 671 O O . VAL A 1 90 ? -32.010 -17.861 47.753 1.00 96.44 90 VAL A O 1
ATOM 674 N N . ARG A 1 91 ? -31.833 -19.880 48.718 1.00 96.62 91 ARG A N 1
ATOM 675 C CA . ARG A 1 91 ? -33.126 -19.839 49.422 1.00 96.62 91 ARG A CA 1
ATOM 676 C C . ARG A 1 91 ? -33.002 -19.048 50.720 1.00 96.62 91 ARG A C 1
ATOM 678 O O . ARG A 1 91 ? -32.345 -19.500 51.654 1.00 96.62 91 ARG A O 1
ATOM 685 N N . VAL A 1 92 ? -33.683 -17.908 50.808 1.00 95.44 92 VAL A N 1
ATOM 686 C CA . VAL A 1 92 ? -33.710 -17.053 52.005 1.00 95.44 92 VAL A CA 1
ATOM 687 C C . VAL A 1 92 ? -35.133 -16.967 52.557 1.00 95.44 92 VAL A C 1
ATOM 689 O O . VAL A 1 92 ? -36.095 -16.794 51.809 1.00 95.44 92 VAL A O 1
ATOM 692 N N . LYS A 1 93 ? -35.288 -17.078 53.882 1.00 94.75 93 LYS A N 1
ATOM 693 C CA . LYS A 1 93 ? -36.587 -16.927 54.555 1.00 94.75 93 LYS A CA 1
ATOM 694 C C . LYS A 1 93 ? -36.867 -15.446 54.833 1.00 94.75 93 LYS A C 1
ATOM 696 O O . LYS A 1 93 ? -36.211 -14.846 55.679 1.00 94.75 93 LYS A O 1
ATOM 701 N N . ALA A 1 94 ? -37.860 -14.872 54.158 1.00 90.19 94 ALA A N 1
ATOM 702 C CA . ALA A 1 94 ? -38.286 -13.481 54.311 1.00 90.19 94 ALA A CA 1
ATOM 703 C C . ALA A 1 94 ? -39.807 -13.413 54.526 1.00 90.19 94 ALA A C 1
ATOM 705 O O . ALA A 1 94 ? -40.572 -14.022 53.782 1.00 90.19 94 ALA A O 1
ATOM 706 N N . GLY A 1 95 ? -40.263 -12.708 55.569 1.00 88.75 95 GLY A N 1
ATOM 707 C CA . GLY A 1 95 ? -41.700 -12.573 55.868 1.00 88.75 95 GLY A CA 1
ATOM 708 C C . GLY A 1 95 ? -42.433 -13.910 56.063 1.00 88.75 95 GLY A C 1
ATOM 709 O O . GLY A 1 95 ? -43.578 -14.055 55.652 1.00 88.75 95 GLY A O 1
ATOM 710 N N . GLY A 1 96 ? -41.749 -14.925 56.604 1.00 92.12 96 GLY A N 1
ATOM 711 C CA . GLY A 1 96 ? -42.291 -16.279 56.779 1.00 92.12 96 GLY A CA 1
ATOM 712 C C . GLY A 1 96 ? -42.259 -17.171 55.529 1.00 92.12 96 GLY A C 1
ATOM 713 O O . GLY A 1 96 ? -42.370 -18.386 55.675 1.00 92.12 96 GLY A O 1
ATOM 714 N N . ARG A 1 97 ? -42.028 -16.617 54.331 1.00 94.44 97 ARG A N 1
ATOM 715 C CA . ARG A 1 97 ? -41.933 -17.362 53.063 1.00 94.44 97 ARG A CA 1
ATOM 716 C C . ARG A 1 97 ? -40.472 -17.636 52.691 1.00 94.44 97 ARG A C 1
ATOM 718 O O . ARG A 1 97 ? -39.584 -16.860 53.040 1.00 94.44 97 ARG A O 1
ATOM 725 N N . LEU A 1 98 ? -40.217 -18.738 51.989 1.00 96.06 98 LEU A N 1
ATOM 726 C CA . LEU A 1 98 ? -38.924 -19.003 51.351 1.00 96.06 98 LEU A CA 1
ATOM 727 C C . LEU A 1 98 ? -38.930 -18.367 49.959 1.00 96.06 98 LEU A C 1
ATOM 729 O O . LEU A 1 98 ? -39.841 -18.623 49.177 1.00 96.06 98 LEU A O 1
ATOM 733 N N . VAL A 1 99 ? -37.929 -17.538 49.667 1.00 96.50 99 VAL A N 1
ATOM 734 C CA . VAL A 1 99 ? -37.754 -16.872 48.370 1.00 96.50 99 VAL A CA 1
ATOM 735 C C . VAL A 1 99 ? -36.350 -17.182 47.859 1.00 96.50 99 VAL A C 1
ATOM 737 O O . VAL A 1 99 ? -35.382 -17.082 48.613 1.00 96.50 99 VAL A O 1
ATOM 740 N N . GLU A 1 100 ? -36.238 -17.571 46.592 1.00 97.06 100 GLU A N 1
ATOM 741 C CA . GLU A 1 100 ? -34.952 -17.737 45.912 1.00 97.06 100 GLU A CA 1
ATOM 742 C C . GLU A 1 100 ? -34.484 -16.385 45.365 1.00 97.06 100 GLU A C 1
ATOM 744 O O . GLU A 1 100 ? -35.218 -15.714 44.640 1.00 97.06 100 GLU A O 1
ATOM 749 N N . ILE A 1 101 ? -33.280 -15.968 45.759 1.00 96.31 101 ILE A N 1
ATOM 750 C CA . ILE A 1 101 ? -32.625 -14.730 45.314 1.00 96.31 101 ILE A CA 1
ATOM 751 C C . ILE A 1 101 ? -31.125 -14.983 45.093 1.00 96.31 101 ILE A C 1
ATOM 753 O O . ILE A 1 101 ? -30.572 -15.867 45.752 1.00 96.31 101 ILE A O 1
ATOM 757 N N . PRO A 1 102 ? -30.435 -14.219 44.226 1.00 97.75 102 PRO A N 1
ATOM 758 C CA . PRO A 1 102 ? -28.985 -14.326 44.073 1.00 97.75 102 PRO A CA 1
ATOM 759 C C . PRO A 1 102 ? -28.240 -14.081 45.393 1.00 97.75 102 PRO A C 1
ATOM 761 O O . PRO A 1 102 ? -28.642 -13.227 46.192 1.00 97.75 102 PRO A O 1
ATOM 764 N N . ALA A 1 103 ? -27.130 -14.787 45.608 1.00 95.44 103 ALA A N 1
ATOM 765 C CA . ALA A 1 103 ? -26.320 -14.717 46.825 1.00 95.44 103 ALA A CA 1
ATOM 766 C C . ALA A 1 103 ? -25.877 -13.281 47.158 1.00 95.44 103 ALA A C 1
ATOM 768 O O . ALA A 1 103 ? -25.953 -12.861 48.315 1.00 95.44 103 ALA A O 1
ATOM 769 N N . MET A 1 104 ? -25.512 -12.488 46.145 1.00 95.75 104 MET A N 1
ATOM 770 C CA . MET A 1 104 ? -25.192 -11.067 46.306 1.00 95.75 104 MET A CA 1
ATOM 771 C C . MET A 1 104 ? -26.375 -10.282 46.896 1.00 95.75 104 MET A C 1
ATOM 773 O O . MET A 1 104 ? -26.216 -9.537 47.863 1.00 95.75 104 MET A O 1
ATOM 777 N N . GLN A 1 105 ? -27.586 -10.484 46.363 1.00 95.75 105 GLN A N 1
ATOM 778 C CA . GLN A 1 105 ? -28.796 -9.806 46.836 1.00 95.75 105 GLN A CA 1
ATOM 779 C C . GLN A 1 105 ? -29.179 -10.250 48.258 1.00 95.75 105 GLN A C 1
ATOM 781 O O . GLN A 1 105 ? -29.653 -9.434 49.052 1.00 95.75 105 GLN A O 1
ATOM 786 N N . ALA A 1 106 ? -28.944 -11.521 48.603 1.00 96.50 106 ALA A N 1
ATOM 787 C CA . ALA A 1 106 ? -29.102 -12.026 49.964 1.00 96.50 106 ALA A CA 1
ATOM 788 C C . ALA A 1 106 ? -28.149 -11.320 50.945 1.00 96.50 106 ALA A C 1
ATOM 790 O O . ALA A 1 106 ? -28.605 -10.812 51.971 1.00 96.50 106 ALA A O 1
ATOM 791 N N . ALA A 1 107 ? -26.863 -11.210 50.597 1.00 94.50 107 ALA A N 1
ATOM 792 C CA . ALA A 1 107 ? -25.857 -10.534 51.415 1.00 94.50 107 ALA A CA 1
ATOM 793 C C . ALA A 1 107 ? -26.184 -9.043 51.627 1.00 94.50 107 ALA A C 1
ATOM 795 O O . ALA A 1 107 ? -26.174 -8.564 52.763 1.00 94.50 107 ALA A O 1
ATOM 796 N N . PHE A 1 108 ? -26.571 -8.319 50.568 1.00 95.38 108 PHE A N 1
ATOM 797 C CA . PHE A 1 108 ? -27.019 -6.924 50.681 1.00 95.38 108 PHE A CA 1
ATOM 798 C C . PHE A 1 108 ? -28.234 -6.770 51.609 1.00 95.38 108 PHE A C 1
ATOM 800 O O . PHE A 1 108 ? -28.251 -5.874 52.456 1.00 95.38 108 PHE A O 1
ATOM 807 N N . ARG A 1 109 ? -29.232 -7.663 51.512 1.00 95.12 109 ARG A N 1
ATOM 808 C CA . ARG A 1 109 ? -30.394 -7.663 52.419 1.00 95.12 109 ARG A CA 1
ATOM 809 C C . ARG A 1 109 ? -30.003 -7.949 53.868 1.00 95.12 109 ARG A C 1
ATOM 811 O O . ARG A 1 109 ? -30.557 -7.326 54.770 1.00 95.12 109 ARG A O 1
ATOM 818 N N . GLU A 1 110 ? -29.057 -8.852 54.114 1.00 95.69 110 GLU A N 1
ATOM 819 C CA . GLU A 1 110 ? -28.576 -9.138 55.469 1.00 95.69 110 GLU A CA 1
ATOM 820 C C . GLU A 1 110 ? -27.840 -7.935 56.081 1.00 95.69 110 GLU A C 1
ATOM 822 O O . GLU A 1 110 ? -28.110 -7.570 57.229 1.00 95.69 110 GLU A O 1
ATOM 827 N N . ILE A 1 111 ? -26.969 -7.273 55.310 1.00 96.31 111 ILE A N 1
ATOM 828 C CA . ILE A 1 111 ? -26.282 -6.040 55.725 1.00 96.31 111 ILE A CA 1
ATOM 829 C C . ILE A 1 111 ? -27.311 -4.944 56.038 1.00 96.31 111 ILE A C 1
ATOM 831 O O . ILE A 1 111 ? -27.251 -4.346 57.113 1.00 96.31 111 ILE A O 1
ATOM 835 N N . ALA A 1 112 ? -28.303 -4.733 55.167 1.00 94.88 112 ALA A N 1
ATOM 836 C CA . ALA A 1 112 ? -29.368 -3.755 55.387 1.00 94.88 112 ALA A CA 1
ATOM 837 C C . ALA A 1 112 ? -30.213 -4.065 56.639 1.00 94.88 112 ALA A C 1
ATOM 839 O O . ALA A 1 112 ? -30.476 -3.170 57.441 1.00 94.88 112 ALA A O 1
ATOM 840 N N . MET A 1 113 ? -30.580 -5.331 56.877 1.00 95.25 113 MET A N 1
ATOM 841 C CA . MET A 1 113 ? -31.293 -5.733 58.099 1.00 95.25 113 MET A CA 1
ATOM 842 C C . MET A 1 113 ? -30.445 -5.552 59.366 1.00 95.25 113 MET A C 1
ATOM 844 O O . MET A 1 113 ? -30.975 -5.149 60.402 1.00 95.25 113 MET A O 1
ATOM 848 N N . LYS A 1 114 ? -29.133 -5.820 59.310 1.00 96.88 114 LYS A N 1
ATOM 849 C CA . LYS A 1 114 ? -28.209 -5.553 60.427 1.00 96.88 114 LYS A CA 1
ATOM 850 C C . LYS A 1 114 ? -28.084 -4.051 60.697 1.00 96.88 114 LYS A C 1
ATOM 852 O O . LYS A 1 114 ? -28.135 -3.650 61.859 1.00 96.88 114 LYS A O 1
ATOM 857 N N . ALA A 1 115 ? -27.982 -3.229 59.652 1.00 96.75 115 ALA A N 1
ATOM 858 C CA . ALA A 1 115 ? -27.952 -1.771 59.756 1.00 96.75 115 ALA A CA 1
ATOM 859 C C . ALA A 1 115 ? -29.241 -1.218 60.391 1.00 96.75 115 ALA A C 1
ATOM 861 O O . ALA A 1 115 ? -29.169 -0.460 61.356 1.00 96.75 115 ALA A O 1
ATOM 862 N N . ALA A 1 116 ? -30.414 -1.675 59.935 1.00 95.31 116 ALA A N 1
ATOM 863 C CA . ALA A 1 116 ? -31.718 -1.283 60.480 1.00 95.31 116 ALA A CA 1
ATOM 864 C C . ALA A 1 116 ? -31.908 -1.670 61.962 1.00 95.31 116 ALA A C 1
ATOM 866 O O . ALA A 1 116 ? -32.627 -0.995 62.691 1.00 95.31 116 ALA A O 1
ATOM 867 N N . ARG A 1 117 ? -31.227 -2.724 62.434 1.00 97.25 117 ARG A N 1
ATOM 868 C CA . ARG A 1 117 ? -31.169 -3.123 63.855 1.00 97.25 117 ARG A CA 1
ATOM 869 C C . ARG A 1 117 ? -30.105 -2.365 64.670 1.00 97.25 117 ARG A C 1
ATOM 871 O O . ARG A 1 117 ? -29.796 -2.769 65.786 1.00 97.25 117 ARG A O 1
ATOM 878 N N . GLY A 1 118 ? -29.519 -1.297 64.126 1.00 96.19 118 GLY A N 1
ATOM 879 C CA . GLY A 1 118 ? -28.557 -0.438 64.823 1.00 96.19 118 GLY A CA 1
ATOM 880 C C . GLY A 1 118 ? -27.094 -0.896 64.763 1.00 96.19 118 GLY A C 1
ATOM 881 O O . GLY A 1 118 ? -26.251 -0.316 65.451 1.00 96.19 118 GLY A O 1
ATOM 882 N N . ASN A 1 119 ? -26.741 -1.899 63.946 1.00 97.88 119 ASN A N 1
ATOM 883 C CA . ASN A 1 119 ? -25.337 -2.273 63.765 1.00 97.88 119 ASN A CA 1
ATOM 884 C C . ASN A 1 119 ? -24.595 -1.191 62.957 1.00 97.88 119 ASN A C 1
ATOM 886 O O . ASN A 1 119 ? -24.710 -1.115 61.731 1.00 97.88 119 ASN A O 1
ATOM 890 N N . ARG A 1 120 ? -23.800 -0.375 63.662 1.00 97.31 120 ARG A N 1
ATOM 891 C CA . ARG A 1 120 ? -23.043 0.757 63.097 1.00 97.31 120 ARG A CA 1
ATOM 892 C C . ARG A 1 120 ? -22.092 0.356 61.965 1.00 97.31 120 ARG A C 1
ATOM 894 O O . ARG A 1 120 ? -21.979 1.100 60.997 1.00 97.31 120 ARG A O 1
ATOM 901 N N . LEU A 1 121 ? -21.439 -0.808 62.057 1.00 96.94 121 LEU A N 1
ATOM 902 C CA . LEU A 1 121 ? -20.528 -1.282 61.008 1.00 96.94 121 LEU A CA 1
ATOM 903 C C . LEU A 1 121 ? -21.301 -1.625 59.732 1.00 96.94 121 LEU A C 1
ATOM 905 O O . LEU A 1 121 ? -20.928 -1.167 58.658 1.00 96.94 121 LEU A O 1
ATOM 909 N N . ALA A 1 122 ? -22.420 -2.345 59.852 1.00 95.69 122 ALA A N 1
ATOM 910 C CA . ALA A 1 122 ? -23.267 -2.675 58.704 1.00 95.69 122 ALA A CA 1
ATOM 911 C C . ALA A 1 122 ? -23.839 -1.417 58.020 1.00 95.69 122 ALA A C 1
ATOM 913 O O . ALA A 1 122 ? -23.862 -1.344 56.792 1.00 95.69 122 ALA A O 1
ATOM 914 N N . ALA A 1 123 ? -24.241 -0.407 58.803 1.00 95.94 123 ALA A N 1
ATOM 915 C CA . ALA A 1 123 ? -24.700 0.879 58.276 1.00 95.94 123 ALA A CA 1
ATOM 916 C C . ALA A 1 123 ? -23.589 1.629 57.515 1.00 95.94 123 ALA A C 1
ATOM 918 O O . ALA A 1 123 ? -23.821 2.108 56.405 1.00 95.94 123 ALA A O 1
ATOM 919 N N . ALA A 1 124 ? -22.370 1.675 58.066 1.00 96.62 124 ALA A N 1
ATOM 920 C CA . ALA A 1 124 ? -21.219 2.304 57.415 1.00 96.62 124 ALA A CA 1
ATOM 921 C C . ALA A 1 124 ? -20.805 1.582 56.117 1.00 96.62 124 ALA A C 1
ATOM 923 O O . ALA A 1 124 ? -20.519 2.234 55.112 1.00 96.62 124 ALA A O 1
ATOM 924 N N . THR A 1 125 ? -20.815 0.243 56.105 1.00 96.56 125 THR A N 1
ATOM 925 C CA . THR A 1 125 ? -20.547 -0.551 54.895 1.00 96.56 125 THR A CA 1
ATO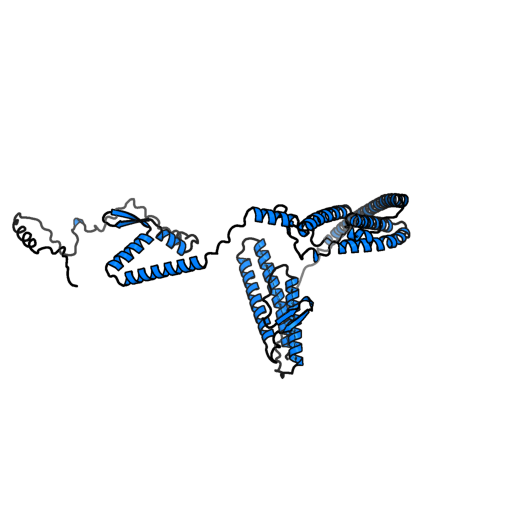M 926 C C . THR A 1 125 ? -21.591 -0.289 53.810 1.00 96.56 125 THR A C 1
ATOM 928 O O . THR A 1 125 ? -21.217 -0.076 52.659 1.00 96.56 125 THR A O 1
ATOM 931 N N . LEU A 1 126 ? -22.882 -0.253 54.161 1.00 94.38 126 LEU A N 1
ATOM 932 C CA . LEU A 1 126 ? -23.958 0.004 53.201 1.00 94.38 126 LEU A CA 1
ATOM 933 C C . LEU A 1 126 ? -23.847 1.403 52.575 1.00 94.38 126 LEU A C 1
ATOM 935 O O . LEU A 1 126 ? -23.899 1.525 51.354 1.00 94.38 126 LEU A O 1
ATOM 939 N N . ALA A 1 127 ? -23.625 2.440 53.391 1.00 95.06 127 ALA A N 1
ATOM 940 C CA . ALA A 1 127 ? -23.450 3.810 52.906 1.00 95.06 127 ALA A CA 1
ATOM 941 C C . ALA A 1 127 ? -22.264 3.937 51.932 1.00 95.06 127 ALA A C 1
ATOM 943 O O . ALA A 1 127 ? -22.384 4.573 50.886 1.00 95.06 127 ALA A O 1
ATOM 944 N N . ARG A 1 128 ? -21.136 3.273 52.229 1.00 96.56 128 ARG A N 1
ATOM 945 C CA . ARG A 1 128 ? -19.956 3.266 51.350 1.00 96.56 128 ARG A CA 1
ATOM 946 C C . ARG A 1 128 ? -20.238 2.631 49.987 1.00 96.56 128 ARG A C 1
ATOM 948 O O . ARG A 1 128 ? -19.738 3.134 48.987 1.00 96.56 128 ARG A O 1
ATOM 955 N N . LEU A 1 129 ? -21.014 1.547 49.945 1.00 94.19 129 LEU A N 1
ATOM 956 C CA . LEU A 1 129 ? -21.343 0.857 48.693 1.00 94.19 129 LEU A CA 1
ATOM 957 C C . LEU A 1 129 ? -22.259 1.709 47.800 1.00 94.19 129 LEU A C 1
ATOM 959 O O . LEU A 1 129 ? -22.010 1.782 46.602 1.00 94.19 129 LEU A O 1
ATOM 963 N N . ILE A 1 130 ? -23.231 2.420 48.384 1.00 94.12 130 ILE A N 1
ATOM 964 C CA . ILE A 1 130 ? -24.116 3.352 47.656 1.00 94.12 130 ILE A CA 1
ATOM 965 C C . ILE A 1 130 ? -23.312 4.513 47.046 1.00 94.12 130 ILE A C 1
ATOM 967 O O . ILE A 1 130 ? -23.409 4.776 45.849 1.00 94.12 130 ILE A O 1
ATOM 971 N N . MET A 1 131 ? -22.431 5.146 47.832 1.00 94.38 131 MET A N 1
ATOM 972 C CA . MET A 1 131 ? -21.552 6.216 47.330 1.00 94.38 131 MET A CA 1
ATOM 973 C C . MET A 1 131 ? -20.631 5.741 46.193 1.00 94.38 131 MET A C 1
ATOM 975 O O . MET A 1 131 ? -20.288 6.512 45.298 1.00 94.38 131 MET A O 1
ATOM 979 N N . GLN A 1 132 ? -20.209 4.472 46.220 1.00 94.12 132 GLN A N 1
ATOM 980 C CA . GLN A 1 132 ? -19.379 3.886 45.167 1.00 94.12 132 GLN A CA 1
ATOM 981 C C . GLN A 1 132 ? -20.170 3.582 43.885 1.00 94.12 132 GLN A C 1
ATOM 983 O O . GLN A 1 132 ? -19.613 3.782 42.805 1.00 94.12 132 GLN A O 1
ATOM 988 N N . SER A 1 133 ? -21.437 3.154 43.971 1.00 92.44 133 SER A N 1
ATOM 989 C CA . SER A 1 133 ? -22.282 2.958 42.782 1.00 92.44 133 SER A CA 1
ATOM 990 C C . SER A 1 133 ? -22.650 4.281 42.111 1.00 92.44 133 SER A C 1
ATOM 992 O O . SER A 1 133 ? -22.442 4.415 40.909 1.00 92.44 133 SER A O 1
ATOM 994 N N . GLU A 1 134 ? -23.078 5.293 42.873 1.00 92.38 134 GLU A N 1
ATOM 995 C CA . GLU A 1 134 ? -23.435 6.614 42.324 1.00 92.38 134 GLU A CA 1
ATOM 996 C C . GLU A 1 134 ? -22.241 7.275 41.610 1.00 92.38 134 GLU A C 1
ATOM 998 O O . GLU A 1 134 ? -22.367 7.798 40.501 1.00 92.38 134 GLU A O 1
ATOM 1003 N N . ALA A 1 135 ? -21.042 7.187 42.198 1.00 92.12 135 ALA A N 1
ATOM 1004 C CA . ALA A 1 135 ? -19.820 7.697 41.580 1.00 92.12 135 ALA A CA 1
ATOM 1005 C C . ALA A 1 135 ? -19.404 6.919 40.315 1.00 92.12 135 ALA A C 1
ATOM 1007 O O . ALA A 1 135 ? -18.770 7.495 39.428 1.00 92.12 135 ALA A O 1
ATOM 1008 N N . ALA A 1 136 ? -19.728 5.626 40.217 1.00 91.56 136 ALA A N 1
ATOM 1009 C CA . ALA A 1 136 ? -19.479 4.828 39.018 1.00 91.56 136 ALA A CA 1
ATOM 1010 C C . ALA A 1 136 ? -20.469 5.177 37.894 1.00 91.56 136 ALA A C 1
ATOM 1012 O O . ALA A 1 136 ? -20.047 5.384 36.756 1.00 91.56 136 ALA A O 1
ATOM 1013 N N . GLU A 1 137 ? -21.756 5.323 38.218 1.00 89.69 137 GLU A N 1
ATOM 1014 C CA . GLU A 1 137 ? -22.804 5.727 37.273 1.00 89.69 137 GLU A CA 1
ATOM 1015 C C . GLU A 1 137 ? -22.562 7.137 36.721 1.00 89.69 137 GLU A C 1
ATOM 1017 O O . GLU A 1 137 ? -22.603 7.333 35.507 1.00 89.69 137 GLU A O 1
ATOM 1022 N N . ALA A 1 138 ? -22.196 8.102 37.572 1.00 91.75 138 ALA A N 1
ATOM 1023 C CA . ALA A 1 138 ? -21.857 9.458 37.136 1.00 91.75 138 ALA A CA 1
ATOM 1024 C C . ALA A 1 138 ? -20.659 9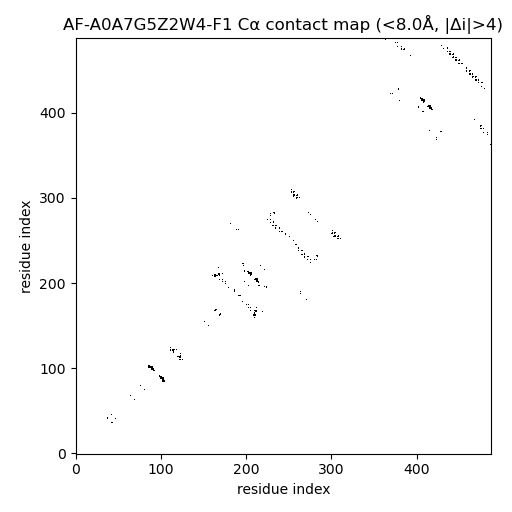.488 36.165 1.00 91.75 138 ALA A C 1
ATOM 1026 O O . ALA A 1 138 ? -20.668 10.238 35.187 1.00 91.75 138 ALA A O 1
ATOM 1027 N N . ARG A 1 139 ? -19.641 8.642 36.386 1.00 90.88 139 ARG A N 1
ATOM 1028 C CA . ARG A 1 139 ? -18.499 8.493 35.462 1.00 90.88 139 ARG A CA 1
ATOM 1029 C C . ARG A 1 139 ? -18.909 7.846 34.143 1.00 90.88 139 ARG A C 1
ATOM 1031 O O . ARG A 1 139 ? -18.466 8.304 33.095 1.00 90.88 139 ARG A O 1
ATOM 1038 N N . ALA A 1 140 ? -19.750 6.813 34.184 1.00 86.75 140 ALA A N 1
ATOM 1039 C CA . ALA A 1 140 ? -20.262 6.156 32.984 1.00 86.75 140 ALA A CA 1
ATOM 1040 C C . ALA A 1 140 ? -21.126 7.110 32.140 1.00 86.75 140 ALA A C 1
ATOM 1042 O O . ALA A 1 140 ? -20.974 7.154 30.922 1.00 86.75 140 ALA A O 1
ATOM 1043 N N . ALA A 1 141 ? -21.966 7.927 32.784 1.00 85.00 141 ALA A N 1
ATOM 1044 C CA . ALA A 1 141 ? -22.757 8.963 32.125 1.00 85.00 141 ALA A CA 1
ATOM 1045 C C . ALA A 1 141 ? -21.878 10.064 31.504 1.00 85.00 141 ALA A C 1
ATOM 1047 O O . ALA A 1 141 ? -22.133 10.478 30.377 1.00 85.00 141 ALA A O 1
ATOM 1048 N N . ALA A 1 142 ? -20.816 10.498 32.193 1.00 86.38 142 ALA A N 1
ATOM 1049 C CA . ALA A 1 142 ? -19.877 11.497 31.674 1.00 86.38 142 ALA A CA 1
ATOM 1050 C C . ALA A 1 142 ? -19.014 10.989 30.499 1.00 86.38 142 ALA A C 1
ATOM 1052 O O . ALA A 1 142 ? -18.591 11.788 29.667 1.00 86.38 142 ALA A O 1
ATOM 1053 N N . LEU A 1 143 ? -18.752 9.678 30.421 1.00 83.31 143 LEU A N 1
ATOM 1054 C CA . LEU A 1 143 ? -18.024 9.044 29.311 1.00 83.31 143 LEU A CA 1
ATOM 1055 C C . LEU A 1 143 ? -18.926 8.570 28.162 1.00 83.31 143 LEU A C 1
ATOM 1057 O O . LEU A 1 143 ? -18.403 8.116 27.144 1.00 83.31 143 LEU A O 1
ATOM 1061 N N . ALA A 1 144 ? -20.253 8.642 28.298 1.00 77.62 144 ALA A N 1
ATOM 1062 C CA . ALA A 1 144 ? -21.166 8.224 27.242 1.00 77.62 144 ALA A CA 1
ATOM 1063 C C . ALA A 1 144 ? -20.992 9.147 26.018 1.00 77.62 144 ALA A C 1
ATOM 1065 O O . ALA A 1 144 ? -21.283 10.343 26.114 1.00 77.62 144 ALA A O 1
ATOM 1066 N N . PRO A 1 145 ? -20.521 8.641 24.860 1.00 69.44 145 PRO A N 1
ATOM 1067 C CA . PRO A 1 145 ? -20.299 9.489 23.700 1.00 69.44 145 PRO A CA 1
ATOM 1068 C C . PRO A 1 145 ? -21.636 10.060 23.231 1.00 69.44 145 PRO A C 1
ATOM 1070 O O . PRO A 1 145 ? -22.594 9.313 23.013 1.00 69.44 145 PRO A O 1
ATOM 1073 N N . VAL A 1 146 ? -21.695 11.383 23.048 1.00 65.81 146 VAL A N 1
ATOM 1074 C CA . VAL A 1 146 ? -22.856 12.054 22.453 1.00 65.81 146 VAL A CA 1
ATOM 1075 C C . VAL A 1 146 ? -23.035 11.493 21.048 1.00 65.81 146 VAL A C 1
ATOM 1077 O O . VAL A 1 146 ? -22.292 11.834 20.130 1.00 65.81 146 VAL A O 1
ATOM 1080 N N . LYS A 1 147 ? -23.993 10.575 20.898 1.00 70.75 147 LYS A N 1
ATOM 1081 C CA . LYS A 1 147 ? -24.251 9.879 19.640 1.00 70.75 147 LYS A CA 1
ATOM 1082 C C . LYS A 1 147 ? -24.658 10.924 18.594 1.00 70.75 147 LYS A C 1
ATOM 1084 O O . LYS A 1 147 ? -25.727 11.516 18.757 1.00 70.75 147 LYS A O 1
ATOM 1089 N N . PRO A 1 148 ? -23.852 11.171 17.543 1.00 66.81 148 PRO A N 1
ATOM 1090 C CA . PRO A 1 148 ? -24.243 12.114 16.508 1.00 66.81 148 PRO A CA 1
ATOM 1091 C C . PRO A 1 148 ? -25.530 11.615 15.847 1.00 66.81 148 PRO A C 1
ATOM 1093 O O . PRO A 1 148 ? -25.725 10.406 15.677 1.00 66.81 148 PRO A O 1
ATOM 1096 N N . ALA A 1 149 ? -26.418 12.545 15.491 1.00 72.81 149 ALA A N 1
ATOM 1097 C CA . ALA A 1 149 ? -27.600 12.210 14.710 1.00 72.81 149 ALA A CA 1
ATOM 1098 C C . ALA A 1 149 ? -27.157 11.519 13.411 1.00 72.81 149 ALA A C 1
ATOM 1100 O O . ALA A 1 149 ? -26.199 11.952 12.768 1.00 72.81 149 ALA A O 1
ATOM 1101 N N . ALA A 1 150 ? -27.817 10.416 13.053 1.00 72.94 150 ALA A N 1
ATOM 1102 C CA . ALA A 1 150 ? -27.480 9.701 11.829 1.00 72.94 150 ALA A CA 1
ATOM 1103 C C . ALA A 1 150 ? -27.739 10.618 10.616 1.00 72.94 150 ALA A C 1
ATOM 1105 O O . ALA A 1 150 ? -28.798 11.251 10.579 1.00 72.94 150 ALA A O 1
ATOM 1106 N N . PRO A 1 151 ? -26.812 10.699 9.642 1.00 79.06 151 PRO A N 1
ATOM 1107 C CA . PRO A 1 151 ? -27.020 11.498 8.440 1.00 79.06 151 PRO A CA 1
ATOM 1108 C C . PRO A 1 151 ? -28.235 10.981 7.667 1.00 79.06 151 PRO A C 1
ATOM 1110 O O . PRO A 1 151 ? -28.516 9.778 7.657 1.00 79.06 151 PRO A O 1
ATOM 1113 N N . SER A 1 152 ? -28.955 11.887 7.011 1.00 88.19 152 SER A N 1
ATOM 1114 C CA . SER A 1 152 ? -30.121 11.516 6.216 1.00 88.19 152 SER A CA 1
ATOM 1115 C C . SER A 1 152 ? -29.717 10.738 4.960 1.00 88.19 152 SER A C 1
ATOM 1117 O O . SER A 1 152 ? -28.605 10.860 4.441 1.00 88.19 152 SER A O 1
ATOM 1119 N N . TRP A 1 153 ? -30.649 9.943 4.430 1.00 81.75 153 TRP A N 1
ATOM 1120 C CA . TRP A 1 153 ? -30.415 9.159 3.213 1.00 81.75 153 TRP A CA 1
ATOM 1121 C C . TRP A 1 153 ? -30.048 10.037 2.006 1.00 81.75 153 TRP A C 1
ATOM 1123 O O . TRP A 1 153 ? -29.132 9.698 1.263 1.00 81.75 153 TRP A O 1
ATOM 1133 N N . ALA A 1 154 ? -30.683 11.205 1.867 1.00 85.81 154 ALA A N 1
ATOM 1134 C CA . ALA A 1 154 ? -30.384 12.159 0.800 1.00 85.81 154 ALA A CA 1
ATOM 1135 C C . ALA A 1 154 ? -28.958 12.739 0.903 1.00 85.81 154 ALA A C 1
ATOM 1137 O O . ALA A 1 154 ? -28.291 12.928 -0.113 1.00 85.81 154 ALA A O 1
ATOM 1138 N N . GLU A 1 155 ? -28.452 12.980 2.117 1.00 82.12 155 GLU A N 1
ATOM 1139 C CA . GLU A 1 155 ? -27.066 13.423 2.329 1.00 82.12 155 GLU A CA 1
ATOM 1140 C C . GLU A 1 155 ? -26.060 12.307 2.018 1.00 82.12 155 GLU A C 1
ATOM 1142 O O . GLU A 1 155 ? -25.000 12.579 1.452 1.00 82.12 155 GLU A O 1
ATOM 1147 N N . LEU A 1 156 ? -26.395 11.051 2.336 1.00 81.88 156 LEU A N 1
ATOM 1148 C CA . LEU A 1 156 ? -25.582 9.885 1.980 1.00 81.88 156 LEU A CA 1
ATOM 1149 C C . LEU A 1 156 ? -25.522 9.673 0.460 1.00 81.88 156 LEU A C 1
ATOM 1151 O O . LEU A 1 156 ? -24.434 9.461 -0.073 1.00 81.88 156 LEU A O 1
ATOM 1155 N N . GLU A 1 157 ? -26.647 9.786 -0.249 1.00 83.06 157 GLU A N 1
ATOM 1156 C CA . GLU A 1 157 ? -26.684 9.692 -1.714 1.00 83.06 157 GLU A CA 1
ATOM 1157 C C . GLU A 1 157 ? -25.965 10.862 -2.390 1.00 83.06 157 GLU A C 1
ATOM 1159 O O . GLU A 1 157 ? -25.143 10.634 -3.276 1.00 83.06 157 GLU A O 1
ATOM 1164 N N . ALA A 1 158 ? -26.180 12.102 -1.939 1.00 83.19 158 ALA A N 1
ATOM 1165 C CA . ALA A 1 158 ? -25.467 13.266 -2.465 1.00 83.19 158 ALA A CA 1
ATOM 1166 C C . ALA A 1 158 ? -23.948 13.158 -2.241 1.00 83.19 158 ALA A C 1
ATOM 1168 O O . ALA A 1 158 ? -23.159 13.488 -3.128 1.00 83.19 158 ALA A O 1
ATOM 1169 N N . ARG A 1 159 ? -23.520 12.652 -1.078 1.00 79.31 159 ARG A N 1
ATOM 1170 C CA . ARG A 1 159 ? -22.108 12.378 -0.773 1.00 79.31 159 ARG A CA 1
ATOM 1171 C C . ARG A 1 159 ? -21.542 11.252 -1.645 1.00 79.31 159 ARG A C 1
ATOM 1173 O O . ARG A 1 159 ? -20.419 11.378 -2.120 1.00 79.31 159 ARG A O 1
ATOM 1180 N N . ARG A 1 160 ? -22.319 10.197 -1.907 1.00 79.38 160 ARG A N 1
ATOM 1181 C CA . ARG A 1 160 ? -21.940 9.084 -2.792 1.00 79.38 160 ARG A CA 1
ATOM 1182 C C . ARG A 1 160 ? -21.816 9.524 -4.254 1.00 79.38 160 ARG A C 1
ATOM 1184 O O . ARG A 1 160 ? -20.834 9.189 -4.905 1.00 79.38 160 ARG A O 1
ATOM 1191 N N . ALA A 1 161 ? -22.762 10.319 -4.754 1.00 79.50 161 ALA A N 1
ATOM 1192 C CA . ALA A 1 161 ? -22.718 10.877 -6.105 1.00 79.50 161 ALA A CA 1
ATOM 1193 C C . ALA A 1 161 ? -21.507 11.805 -6.306 1.00 79.50 161 ALA A C 1
ATOM 1195 O O . ALA A 1 161 ? -20.844 11.728 -7.337 1.00 79.50 161 ALA A O 1
ATOM 1196 N N . ARG A 1 162 ? -21.170 12.631 -5.302 1.00 79.19 162 ARG A N 1
ATOM 1197 C CA . ARG A 1 162 ? -19.953 13.463 -5.317 1.00 79.19 162 ARG A CA 1
ATOM 1198 C C . ARG A 1 162 ? -18.669 12.634 -5.296 1.00 79.19 162 ARG A C 1
ATOM 1200 O O . ARG A 1 162 ? -17.737 12.997 -5.996 1.00 79.19 162 ARG A O 1
ATOM 1207 N N . ALA A 1 163 ? -18.628 11.530 -4.548 1.00 74.38 163 ALA A N 1
ATOM 1208 C CA . ALA A 1 163 ? -17.472 10.633 -4.524 1.00 74.38 163 ALA A CA 1
ATOM 1209 C C . ALA A 1 163 ? -17.212 10.006 -5.909 1.00 74.38 163 ALA A C 1
ATOM 1211 O O . ALA A 1 163 ? -16.114 10.128 -6.439 1.00 74.38 163 ALA A O 1
ATOM 1212 N N . PHE A 1 164 ? -18.240 9.458 -6.570 1.00 77.44 164 PHE A N 1
ATOM 1213 C CA . PHE A 1 164 ? -18.103 8.926 -7.938 1.00 77.44 164 PHE A CA 1
ATOM 1214 C C . PHE A 1 164 ? -17.766 9.972 -9.006 1.00 77.44 164 PHE A C 1
ATOM 1216 O O . PHE A 1 164 ? -17.222 9.622 -10.048 1.00 77.44 164 PHE A O 1
ATOM 1223 N N . GLN A 1 165 ? -18.109 11.240 -8.774 1.00 78.50 165 GLN A N 1
ATOM 1224 C CA . GLN A 1 165 ? -17.739 12.347 -9.658 1.00 78.50 165 GLN A CA 1
ATOM 1225 C C . GLN A 1 165 ? -16.422 13.022 -9.257 1.00 78.50 165 GLN A C 1
ATOM 1227 O O . GLN A 1 165 ? -16.071 14.034 -9.858 1.00 78.50 165 GLN A O 1
ATOM 1232 N N . SER A 1 166 ? -15.688 12.485 -8.276 1.00 84.50 166 SER A N 1
ATOM 1233 C CA . SER A 1 166 ? -14.331 12.947 -7.996 1.00 84.50 166 SER A CA 1
ATOM 1234 C C . SER A 1 166 ? -13.410 12.608 -9.167 1.00 84.50 166 SER A C 1
ATOM 1236 O O . SER A 1 166 ? -13.442 11.503 -9.715 1.00 84.50 166 SER A O 1
ATOM 1238 N N . GLU A 1 167 ? -12.574 13.570 -9.548 1.00 81.12 167 GLU A N 1
ATOM 1239 C CA . GLU A 1 167 ? -11.571 13.373 -10.595 1.00 81.12 167 GLU A CA 1
ATOM 1240 C C . GLU A 1 167 ? -10.538 12.311 -10.170 1.00 81.12 167 GLU A C 1
ATOM 1242 O O . GLU A 1 167 ? -10.114 11.508 -10.995 1.00 81.12 167 GLU A O 1
ATOM 1247 N N . GLU A 1 168 ? -10.243 12.206 -8.866 1.00 80.56 168 GLU A N 1
ATOM 1248 C CA . GLU A 1 168 ? -9.403 11.153 -8.269 1.00 80.56 168 GLU A CA 1
ATOM 1249 C C . GLU A 1 168 ? -9.896 9.730 -8.591 1.00 80.56 168 GLU A C 1
ATOM 1251 O O . GLU A 1 168 ? -9.087 8.843 -8.868 1.00 80.56 168 GLU A O 1
ATOM 1256 N N . PHE A 1 169 ? -11.216 9.496 -8.564 1.00 87.81 169 PHE A N 1
ATOM 1257 C CA . PHE A 1 169 ? -11.798 8.183 -8.855 1.00 87.81 169 PHE A CA 1
ATOM 1258 C C . PHE A 1 169 ? -11.683 7.826 -10.342 1.00 87.81 169 PHE A C 1
ATOM 1260 O O . PHE A 1 169 ? -11.315 6.699 -10.674 1.00 87.81 169 PHE A O 1
ATOM 1267 N N . LYS A 1 170 ? -11.952 8.788 -11.235 1.00 86.50 170 LYS A N 1
ATOM 1268 C CA . LYS A 1 170 ? -11.836 8.601 -12.693 1.00 86.50 170 LYS A CA 1
ATOM 1269 C C . LYS A 1 170 ? -10.383 8.356 -13.098 1.00 86.50 170 LYS A C 1
ATOM 1271 O O . LYS A 1 170 ? -10.099 7.367 -13.768 1.00 86.50 170 LYS A O 1
ATOM 1276 N N . ALA A 1 171 ? -9.467 9.186 -12.595 1.00 85.00 171 ALA A N 1
ATOM 1277 C CA . ALA A 1 171 ? -8.034 9.043 -12.821 1.00 85.00 171 ALA A CA 1
ATOM 1278 C C . ALA A 1 171 ? -7.513 7.668 -12.371 1.00 85.00 171 ALA A C 1
ATOM 1280 O O . ALA A 1 171 ? -6.659 7.095 -13.040 1.00 85.00 171 ALA A O 1
ATOM 1281 N N . ALA A 1 172 ? -8.046 7.101 -11.282 1.00 87.50 172 ALA A N 1
ATOM 1282 C CA . ALA A 1 172 ? -7.665 5.766 -10.821 1.00 87.50 172 ALA A CA 1
ATOM 1283 C C . ALA A 1 172 ? -8.135 4.645 -11.761 1.00 87.50 172 ALA A C 1
ATOM 1285 O O . ALA A 1 172 ? -7.384 3.694 -11.992 1.00 87.50 172 ALA A O 1
ATOM 1286 N N . GLU A 1 173 ? -9.353 4.739 -12.307 1.00 90.75 173 GLU A N 1
ATOM 1287 C CA . GLU A 1 173 ? -9.854 3.758 -13.280 1.00 90.75 173 GLU A CA 1
ATOM 1288 C C . GLU A 1 173 ? -9.061 3.824 -14.592 1.00 90.75 173 GLU A C 1
ATOM 1290 O O . GLU A 1 173 ? -8.571 2.790 -15.050 1.00 90.75 173 GLU A O 1
ATOM 1295 N N . GLU A 1 174 ? -8.841 5.028 -15.130 1.00 86.06 174 GLU A N 1
ATOM 1296 C CA . GLU A 1 174 ? -8.039 5.256 -16.342 1.00 86.06 174 GLU A CA 1
ATOM 1297 C C . GLU A 1 174 ? -6.588 4.777 -16.170 1.00 86.06 174 GLU A C 1
ATOM 1299 O O . GLU A 1 174 ? -6.068 4.032 -17.004 1.00 86.06 174 GLU A O 1
ATOM 1304 N N . TYR A 1 175 ? -5.945 5.134 -15.052 1.00 87.44 175 TYR A N 1
ATOM 1305 C CA . TYR A 1 175 ? -4.579 4.720 -14.729 1.00 87.44 175 TYR A CA 1
ATOM 1306 C C . TYR A 1 175 ? -4.424 3.200 -14.712 1.00 87.44 175 TYR A C 1
ATOM 1308 O O . TYR A 1 175 ? -3.510 2.648 -15.333 1.00 87.44 175 TYR A O 1
ATOM 1316 N N . LYS A 1 176 ? -5.324 2.517 -13.992 1.00 91.38 176 LYS A N 1
ATOM 1317 C CA . LYS A 1 176 ? -5.272 1.065 -13.830 1.00 91.38 176 LYS A CA 1
ATOM 1318 C C . LYS A 1 176 ? -5.493 0.364 -15.168 1.00 91.38 176 LYS A C 1
ATOM 1320 O O . LYS A 1 176 ? -4.771 -0.581 -15.470 1.00 91.38 176 LYS A O 1
ATOM 1325 N N . GLU A 1 177 ? -6.419 0.853 -15.994 1.00 89.31 177 GLU A N 1
ATOM 1326 C CA . GLU A 1 177 ? -6.653 0.307 -17.331 1.00 89.31 177 GLU A CA 1
ATOM 1327 C C . GLU A 1 177 ? -5.426 0.455 -18.247 1.00 89.31 177 GLU A C 1
ATOM 1329 O O . GLU A 1 177 ? -4.961 -0.546 -18.804 1.00 89.31 177 GLU A O 1
ATOM 1334 N N . VAL A 1 178 ? -4.855 1.660 -18.365 1.00 85.44 178 VAL A N 1
ATOM 1335 C CA . VAL A 1 178 ? -3.691 1.919 -19.234 1.00 85.44 178 VAL A CA 1
ATOM 1336 C C . VAL A 1 178 ? -2.484 1.081 -18.809 1.00 85.44 178 VAL A C 1
ATOM 1338 O O . VAL A 1 178 ? -1.904 0.366 -19.632 1.00 85.44 178 VAL A O 1
ATOM 1341 N N . TRP A 1 179 ? -2.118 1.091 -17.525 1.00 86.75 179 TRP A N 1
ATOM 1342 C CA . TRP A 1 179 ? -0.929 0.368 -17.067 1.00 86.75 179 TRP A CA 1
ATOM 1343 C C . TRP A 1 179 ? -1.076 -1.153 -17.133 1.00 86.75 179 TRP A C 1
ATOM 1345 O O . TRP A 1 179 ? -0.107 -1.832 -17.478 1.00 86.75 179 TRP A O 1
ATOM 1355 N N . THR A 1 180 ? -2.272 -1.712 -16.915 1.00 89.44 180 THR A N 1
ATOM 1356 C CA . THR A 1 180 ? -2.512 -3.143 -17.166 1.00 89.44 180 THR A CA 1
ATOM 1357 C C . THR A 1 180 ? -2.278 -3.502 -18.640 1.00 89.44 180 THR A C 1
ATOM 1359 O O . THR A 1 180 ? -1.677 -4.543 -18.928 1.00 89.44 180 THR A O 1
ATOM 1362 N N . GLN A 1 181 ? -2.677 -2.645 -19.589 1.00 86.19 181 GLN A N 1
ATOM 1363 C CA . GLN A 1 181 ? -2.420 -2.872 -21.017 1.00 86.19 181 GLN A CA 1
ATOM 1364 C C . GLN A 1 181 ? -0.927 -2.765 -21.372 1.00 86.19 181 GLN A C 1
ATOM 1366 O O . GLN A 1 181 ? -0.419 -3.616 -22.111 1.00 86.19 181 GLN A O 1
ATOM 1371 N N . VAL A 1 182 ? -0.214 -1.773 -20.825 1.00 86.00 182 VAL A N 1
ATOM 1372 C CA . VAL A 1 182 ? 1.239 -1.595 -21.014 1.00 86.00 182 VAL A CA 1
ATOM 1373 C C . VAL A 1 182 ? 2.011 -2.806 -20.490 1.00 86.00 182 VAL A C 1
ATOM 1375 O O . VAL A 1 182 ? 2.748 -3.432 -21.253 1.00 86.00 182 VAL A O 1
ATOM 1378 N N . LEU A 1 183 ? 1.789 -3.201 -19.232 1.00 87.06 183 LEU A N 1
ATOM 1379 C CA . LEU A 1 183 ? 2.494 -4.323 -18.601 1.00 87.06 183 LEU A CA 1
ATOM 1380 C C . LEU A 1 183 ? 2.209 -5.664 -19.294 1.00 87.06 183 LEU A C 1
ATOM 1382 O O . LEU A 1 183 ? 3.110 -6.482 -19.473 1.00 87.06 183 LEU A O 1
ATOM 1386 N N . THR A 1 184 ? 0.976 -5.877 -19.765 1.00 88.06 184 THR A N 1
ATOM 1387 C CA . THR A 1 184 ? 0.631 -7.076 -20.548 1.00 88.06 184 THR A CA 1
ATOM 1388 C C . THR A 1 184 ? 1.405 -7.127 -21.873 1.00 88.06 184 THR A C 1
ATOM 1390 O O . THR A 1 184 ? 1.847 -8.199 -22.300 1.00 88.06 184 THR A O 1
ATOM 1393 N N . LYS A 1 185 ? 1.605 -5.977 -22.534 1.00 84.88 185 LYS A N 1
ATOM 1394 C CA . LYS A 1 185 ? 2.366 -5.880 -23.790 1.00 84.88 185 LYS A CA 1
ATOM 1395 C C . LYS A 1 185 ? 3.874 -6.049 -23.560 1.00 84.88 185 LYS A C 1
ATOM 1397 O O . LYS A 1 185 ? 4.494 -6.821 -24.292 1.00 84.88 185 LYS A O 1
ATOM 1402 N N . THR A 1 186 ? 4.463 -5.426 -22.537 1.00 83.94 186 THR A N 1
ATOM 1403 C CA . THR A 1 186 ? 5.904 -5.570 -22.243 1.00 83.94 186 THR A CA 1
ATOM 1404 C C . THR A 1 186 ? 6.267 -6.982 -21.789 1.00 83.94 186 THR A C 1
ATOM 1406 O O . THR A 1 186 ? 7.236 -7.545 -22.303 1.00 83.94 186 THR A O 1
ATOM 1409 N N . ALA A 1 187 ? 5.442 -7.615 -20.946 1.00 86.94 187 ALA A N 1
ATOM 1410 C CA . ALA A 1 187 ? 5.613 -9.015 -20.550 1.00 86.94 187 ALA A CA 1
ATOM 1411 C C . ALA A 1 187 ? 5.605 -9.969 -21.760 1.00 86.94 187 ALA A C 1
ATOM 1413 O O . ALA A 1 187 ? 6.416 -10.894 -21.835 1.00 86.94 187 ALA A O 1
ATOM 1414 N N . LYS A 1 188 ? 4.739 -9.714 -22.753 1.00 86.06 188 LYS A N 1
ATOM 1415 C CA . LYS A 1 188 ? 4.693 -10.481 -24.009 1.00 86.06 188 LYS A CA 1
ATOM 1416 C C . LYS A 1 188 ? 5.940 -10.280 -24.882 1.00 86.06 188 LYS A C 1
ATOM 1418 O O . LYS A 1 188 ? 6.352 -11.218 -25.562 1.00 86.06 188 LYS A O 1
ATOM 1423 N N . LEU A 1 189 ? 6.530 -9.083 -24.868 1.00 84.06 189 LEU A N 1
ATOM 1424 C CA . LEU A 1 189 ? 7.737 -8.739 -25.632 1.00 84.06 189 LEU A CA 1
ATOM 1425 C C . LEU A 1 189 ? 9.053 -9.095 -24.915 1.00 84.06 189 LEU A C 1
ATOM 1427 O O . LEU A 1 189 ? 10.102 -9.076 -25.553 1.00 84.06 189 LEU A O 1
ATOM 1431 N N . LYS A 1 190 ? 9.009 -9.437 -23.617 1.00 87.50 190 LYS A N 1
ATOM 1432 C CA . LYS A 1 190 ? 10.186 -9.585 -22.735 1.00 87.50 190 LYS A CA 1
ATOM 1433 C C . LYS A 1 190 ? 11.077 -8.331 -22.699 1.00 87.50 190 LYS A C 1
ATOM 1435 O O . LYS A 1 190 ? 12.294 -8.444 -22.578 1.00 87.50 190 LYS A O 1
ATOM 1440 N N . ALA A 1 191 ? 10.475 -7.150 -22.831 1.00 80.69 191 ALA A N 1
ATOM 1441 C CA . ALA A 1 191 ? 11.180 -5.883 -22.678 1.00 80.69 191 ALA A CA 1
ATOM 1442 C C . ALA A 1 191 ? 11.275 -5.517 -21.189 1.00 80.69 191 ALA A C 1
ATOM 1444 O O . ALA A 1 191 ? 10.272 -5.589 -20.475 1.00 80.69 191 ALA A O 1
ATOM 1445 N N . GLU A 1 192 ? 12.457 -5.105 -20.733 1.00 76.19 192 GLU A N 1
ATOM 1446 C CA . GLU A 1 192 ? 12.648 -4.561 -19.387 1.00 76.19 192 GLU A CA 1
ATOM 1447 C C . GLU A 1 192 ? 12.099 -3.129 -19.342 1.00 76.19 192 GLU A C 1
ATOM 1449 O O . GLU A 1 192 ? 12.780 -2.171 -19.696 1.00 76.19 192 GLU A O 1
ATOM 1454 N N . LEU A 1 193 ? 10.833 -2.991 -18.939 1.00 82.38 193 LEU A N 1
ATOM 1455 C CA . LEU A 1 193 ? 10.241 -1.702 -18.590 1.00 82.38 193 LEU A CA 1
ATOM 1456 C C . LEU A 1 193 ? 10.284 -1.539 -17.069 1.00 82.38 193 LEU A C 1
ATOM 1458 O O . LEU A 1 193 ? 9.831 -2.425 -16.341 1.00 82.38 193 LEU A O 1
ATOM 1462 N N . THR A 1 194 ? 10.784 -0.398 -16.595 1.00 82.12 194 THR A N 1
ATOM 1463 C CA . THR A 1 194 ? 10.692 -0.008 -15.183 1.00 82.12 194 THR A CA 1
ATOM 1464 C C . THR A 1 194 ? 9.232 -0.053 -14.738 1.00 82.12 194 THR A C 1
ATOM 1466 O O . THR A 1 194 ? 8.373 0.563 -15.369 1.00 82.12 194 THR A O 1
ATOM 1469 N N . ALA A 1 195 ? 8.942 -0.799 -13.670 1.00 73.38 195 ALA A N 1
ATOM 1470 C CA . ALA A 1 195 ? 7.580 -0.920 -13.167 1.00 73.38 195 ALA A CA 1
ATOM 1471 C C . ALA A 1 195 ? 7.024 0.463 -12.765 1.00 73.38 195 ALA A C 1
ATOM 1473 O O . ALA A 1 195 ? 7.756 1.254 -12.161 1.00 73.38 195 ALA A O 1
ATOM 1474 N N . PRO A 1 196 ? 5.752 0.766 -13.081 1.00 81.06 196 PRO A N 1
ATOM 1475 C CA . PRO A 1 196 ? 5.118 1.993 -12.624 1.00 81.06 196 PRO A CA 1
ATOM 1476 C C . PRO A 1 196 ? 5.043 2.032 -11.098 1.00 81.06 196 PRO A C 1
ATOM 1478 O O . PRO A 1 196 ? 4.824 1.007 -10.451 1.00 81.06 196 PRO A O 1
ATOM 1481 N N . VAL A 1 197 ? 5.177 3.235 -10.540 1.00 79.31 197 VAL A N 1
ATOM 1482 C CA . VAL A 1 197 ? 4.926 3.520 -9.125 1.00 79.31 197 VAL A CA 1
ATOM 1483 C C . VAL A 1 197 ? 3.779 4.539 -9.066 1.00 79.31 197 VAL A C 1
ATOM 1485 O O . VAL A 1 197 ? 3.952 5.642 -9.593 1.00 79.31 197 VAL A O 1
ATOM 1488 N N . PRO A 1 198 ? 2.613 4.202 -8.483 1.00 83.62 198 PRO A N 1
ATOM 1489 C CA . PRO A 1 198 ? 2.272 2.921 -7.855 1.00 83.62 198 PRO A CA 1
ATOM 1490 C C . PRO A 1 198 ? 1.963 1.842 -8.907 1.00 83.62 198 PRO A C 1
ATOM 1492 O O . PRO A 1 198 ? 1.530 2.149 -10.013 1.00 83.62 198 PRO A O 1
ATOM 1495 N N . HIS A 1 199 ? 2.135 0.561 -8.592 1.00 87.00 199 HIS A N 1
ATOM 1496 C CA . HIS A 1 199 ? 1.771 -0.496 -9.539 1.00 87.00 199 HIS A CA 1
ATOM 1497 C C . HIS A 1 199 ? 0.239 -0.508 -9.749 1.00 87.00 199 HIS A C 1
ATOM 1499 O O . HIS A 1 199 ? -0.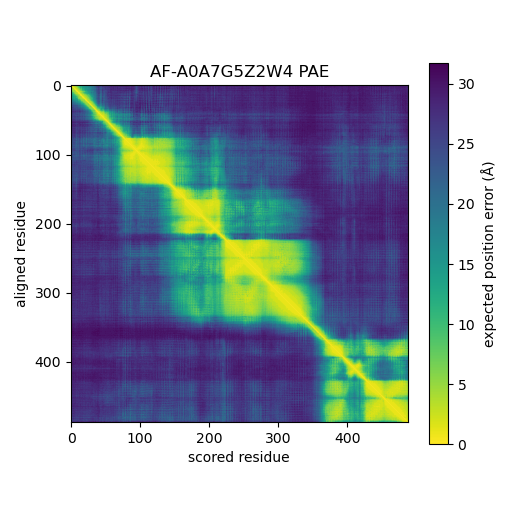503 -0.309 -8.783 1.00 87.00 199 HIS A O 1
ATOM 1505 N N . PRO A 1 200 ? -0.308 -0.778 -10.955 1.00 90.25 200 PRO A N 1
ATOM 1506 C CA . PRO A 1 200 ? -1.760 -0.777 -11.169 1.00 90.25 200 PRO A CA 1
ATOM 1507 C C . PRO A 1 200 ? -2.516 -1.714 -10.221 1.00 90.25 200 PRO A C 1
ATOM 1509 O O . PRO A 1 200 ? -3.642 -1.403 -9.848 1.00 90.25 200 PRO A O 1
ATOM 1512 N N . ASP A 1 201 ? -1.918 -2.823 -9.775 1.00 89.62 201 ASP A N 1
ATOM 1513 C CA . ASP A 1 201 ? -2.528 -3.730 -8.786 1.00 89.62 201 ASP A CA 1
ATOM 1514 C C . ASP A 1 201 ? -2.605 -3.147 -7.368 1.00 89.62 201 ASP A C 1
ATOM 1516 O O . ASP A 1 201 ? -3.490 -3.526 -6.599 1.00 89.62 201 ASP A O 1
ATOM 1520 N N . GLU A 1 202 ? -1.725 -2.204 -7.037 1.00 85.94 202 GLU A N 1
ATOM 1521 C CA . GLU A 1 202 ? -1.687 -1.518 -5.746 1.00 85.94 202 GLU A CA 1
ATOM 1522 C C . GLU A 1 202 ? -2.808 -0.470 -5.640 1.00 85.94 202 GLU A C 1
ATOM 1524 O O . GLU A 1 202 ? -3.368 -0.284 -4.559 1.00 85.94 202 GLU A O 1
ATOM 1529 N N . VAL A 1 203 ? -3.216 0.139 -6.763 1.00 87.31 203 VAL A N 1
ATOM 1530 C CA . VAL A 1 203 ? -4.353 1.077 -6.831 1.00 87.31 203 VAL A CA 1
ATOM 1531 C C . VAL A 1 203 ? -5.678 0.350 -6.561 1.00 87.31 203 VAL A C 1
ATOM 1533 O O . VAL A 1 203 ? -6.115 -0.528 -7.320 1.00 87.31 203 VAL A O 1
ATOM 1536 N N . ARG A 1 204 ? -6.355 0.729 -5.473 1.00 91.00 204 ARG A N 1
ATOM 1537 C CA . ARG A 1 204 ? -7.591 0.096 -4.987 1.00 91.00 204 ARG A CA 1
ATOM 1538 C C . ARG A 1 204 ? -8.804 0.974 -5.267 1.00 91.00 204 ARG A C 1
ATOM 1540 O O . ARG A 1 204 ? -8.921 2.077 -4.748 1.00 91.00 204 ARG A O 1
ATOM 1547 N N . ILE A 1 205 ? -9.751 0.456 -6.048 1.00 91.50 205 ILE A N 1
ATOM 1548 C CA . ILE A 1 205 ? -10.900 1.231 -6.535 1.00 91.50 205 ILE A CA 1
ATOM 1549 C C . ILE A 1 205 ? -12.190 0.742 -5.868 1.00 91.50 205 ILE A C 1
ATOM 1551 O O . ILE A 1 205 ? -12.751 -0.306 -6.199 1.00 91.50 205 ILE A O 1
ATOM 1555 N N . GLY A 1 206 ? -12.677 1.520 -4.905 1.00 90.81 206 GLY A N 1
ATOM 1556 C CA . GLY A 1 206 ? -13.878 1.266 -4.118 1.00 90.81 206 GLY A CA 1
ATOM 1557 C C . GLY A 1 206 ? -15.166 1.581 -4.878 1.00 90.81 206 GLY A C 1
ATOM 1558 O O . GLY A 1 206 ? -15.906 2.484 -4.489 1.00 90.81 206 GLY A O 1
ATOM 1559 N N . ARG A 1 207 ? -15.490 0.801 -5.921 1.00 86.19 207 ARG A N 1
ATOM 1560 C CA . ARG A 1 207 ? -16.664 0.984 -6.813 1.00 86.19 207 ARG A CA 1
ATOM 1561 C C . ARG A 1 207 ? -18.045 1.077 -6.143 1.00 86.19 207 ARG A C 1
ATOM 1563 O O . ARG A 1 207 ? -19.013 1.426 -6.806 1.00 86.19 207 ARG A O 1
ATOM 1570 N N . VAL A 1 208 ? -18.181 0.772 -4.852 1.00 79.12 208 VAL A N 1
ATOM 1571 C CA . VAL A 1 208 ? -19.434 0.992 -4.099 1.00 79.12 208 VAL A CA 1
ATOM 1572 C C . VAL A 1 208 ? -19.453 2.366 -3.422 1.00 79.12 208 VAL A C 1
ATOM 1574 O O . VAL A 1 208 ? -20.520 2.979 -3.328 1.00 79.12 208 VAL A O 1
ATOM 1577 N N . GLN A 1 209 ? -18.292 2.841 -2.973 1.00 79.94 209 GLN A N 1
ATOM 1578 C CA . GLN A 1 209 ? -18.103 4.056 -2.177 1.00 79.94 209 GLN A CA 1
ATOM 1579 C C . GLN A 1 209 ? -17.709 5.278 -3.022 1.00 79.94 209 GLN A C 1
ATOM 1581 O O . GLN A 1 209 ? -17.883 6.397 -2.548 1.00 79.94 209 GLN A O 1
ATOM 1586 N N . GLY A 1 210 ? -17.221 5.073 -4.252 1.00 86.69 210 GLY A N 1
ATOM 1587 C CA . GLY A 1 210 ? -16.692 6.143 -5.104 1.00 86.69 210 GLY A CA 1
ATOM 1588 C C . GLY A 1 210 ? -15.327 6.645 -4.635 1.00 86.69 210 GLY A C 1
ATOM 1589 O O . GLY A 1 210 ? -15.019 7.816 -4.798 1.00 86.69 210 GLY A O 1
ATOM 1590 N N . THR A 1 211 ? -14.538 5.782 -3.995 1.00 85.69 211 THR A N 1
ATOM 1591 C CA . THR A 1 211 ? -13.214 6.104 -3.451 1.00 85.69 211 THR A CA 1
ATOM 1592 C C . THR A 1 211 ? -12.119 5.405 -4.248 1.00 85.69 211 THR A C 1
ATOM 1594 O O . THR A 1 211 ? -12.275 4.245 -4.633 1.00 85.69 211 THR A O 1
ATOM 1597 N N . ALA A 1 212 ? -11.006 6.098 -4.475 1.00 88.50 212 ALA A N 1
ATOM 1598 C CA . ALA A 1 212 ? -9.759 5.506 -4.941 1.00 88.50 212 ALA A CA 1
ATOM 1599 C C . ALA A 1 212 ? -8.722 5.609 -3.818 1.00 88.50 212 ALA A C 1
ATOM 1601 O O . ALA A 1 212 ? -8.499 6.687 -3.273 1.00 88.50 212 ALA A O 1
ATOM 1602 N N . ASP A 1 213 ? -8.134 4.478 -3.449 1.00 86.81 213 ASP A N 1
ATOM 1603 C CA . ASP A 1 213 ? -7.048 4.371 -2.478 1.00 86.81 213 ASP A CA 1
ATOM 1604 C C . ASP A 1 213 ? -5.755 4.119 -3.262 1.00 86.81 213 ASP A C 1
ATOM 1606 O O . ASP A 1 213 ? -5.567 3.062 -3.877 1.00 86.81 213 ASP A O 1
ATOM 1610 N N . TRP A 1 214 ? -4.918 5.156 -3.302 1.00 83.31 214 TRP A N 1
ATOM 1611 C CA . TRP A 1 214 ? -3.600 5.161 -3.922 1.00 83.31 214 TRP A CA 1
ATOM 1612 C C . TRP A 1 214 ? -2.571 4.947 -2.806 1.00 83.31 214 TRP A C 1
ATOM 1614 O O . TRP A 1 214 ? -2.397 5.842 -1.977 1.00 83.31 214 TRP A O 1
ATOM 1624 N N . PRO A 1 215 ? -1.897 3.788 -2.728 1.00 74.44 215 PRO A N 1
ATOM 1625 C CA . PRO A 1 215 ? -0.890 3.560 -1.700 1.00 74.44 215 PRO A CA 1
ATOM 1626 C C . PRO A 1 215 ? 0.369 4.379 -2.014 1.00 74.44 215 PRO A C 1
ATOM 1628 O O . PRO A 1 215 ? 1.242 3.951 -2.764 1.00 74.44 215 PRO A O 1
ATOM 1631 N N . GLY A 1 216 ? 0.442 5.581 -1.444 1.00 66.81 216 GLY A N 1
ATOM 1632 C CA . GLY A 1 216 ? 1.517 6.539 -1.684 1.00 66.81 216 GLY A CA 1
ATOM 1633 C C . GLY A 1 216 ? 1.076 7.981 -1.432 1.00 66.81 216 GLY A C 1
ATOM 1634 O O . GLY A 1 216 ? 0.122 8.234 -0.695 1.00 66.81 216 GLY A O 1
ATOM 1635 N N . ALA A 1 217 ? 1.793 8.927 -2.042 1.00 53.72 217 ALA A N 1
ATOM 1636 C CA . ALA A 1 217 ? 1.367 10.323 -2.127 1.00 53.72 217 ALA A CA 1
ATOM 1637 C C . ALA A 1 217 ? 0.141 10.471 -3.056 1.00 53.72 217 ALA A C 1
ATOM 1639 O O . ALA A 1 217 ? -0.215 9.543 -3.780 1.00 53.72 217 ALA A O 1
ATOM 1640 N N . GLN A 1 218 ? -0.527 11.628 -3.039 1.00 56.47 218 GLN A N 1
ATOM 1641 C CA . GLN A 1 218 ? -1.695 11.849 -3.903 1.00 56.47 218 GLN A CA 1
ATOM 1642 C C . GLN A 1 218 ? -1.309 11.946 -5.396 1.00 56.47 218 GLN A C 1
ATOM 1644 O O . GLN A 1 218 ? -0.162 12.277 -5.704 1.00 56.47 218 GLN A O 1
ATOM 1649 N N . PRO A 1 219 ? -2.253 11.715 -6.337 1.00 53.91 219 PRO A N 1
ATOM 1650 C CA . PRO A 1 219 ? -1.988 11.755 -7.781 1.00 53.91 219 PRO A CA 1
ATOM 1651 C C . PRO A 1 219 ? -1.290 13.028 -8.279 1.00 53.91 219 PRO A C 1
ATOM 1653 O O . PRO A 1 219 ? -0.433 12.937 -9.156 1.00 53.91 219 PRO A O 1
ATOM 1656 N N . ASP A 1 220 ? -1.584 14.184 -7.676 1.00 52.59 220 ASP A N 1
ATOM 1657 C CA . ASP A 1 220 ? -0.966 15.479 -8.006 1.00 52.59 220 ASP A CA 1
ATOM 1658 C C . ASP A 1 220 ? 0.546 15.543 -7.688 1.00 52.59 220 ASP A C 1
ATOM 1660 O O . ASP A 1 220 ? 1.253 16.394 -8.226 1.00 52.59 220 ASP A O 1
ATOM 1664 N N . GLU A 1 221 ? 1.068 14.628 -6.862 1.00 48.88 221 GLU A N 1
ATOM 1665 C CA . GLU A 1 221 ? 2.503 14.463 -6.577 1.00 48.88 221 GLU A CA 1
ATOM 1666 C C . GLU A 1 221 ? 3.104 13.191 -7.227 1.00 48.88 221 GLU A C 1
ATOM 1668 O O . GLU A 1 221 ? 4.318 12.983 -7.172 1.00 48.88 221 GLU A O 1
ATOM 1673 N N . MET A 1 222 ? 2.299 12.345 -7.890 1.00 50.00 222 MET A N 1
ATOM 1674 C CA . MET A 1 222 ? 2.731 11.064 -8.478 1.00 50.00 222 MET A CA 1
ATOM 1675 C C . MET A 1 222 ? 2.846 11.083 -10.015 1.00 50.00 222 MET A C 1
ATOM 1677 O O . MET A 1 222 ? 2.065 10.437 -10.714 1.00 50.00 222 MET A O 1
ATOM 1681 N N . LEU A 1 223 ? 3.881 11.775 -10.515 1.00 59.25 223 LEU A N 1
ATOM 1682 C CA . LEU A 1 223 ? 4.861 11.366 -11.558 1.00 59.25 223 LEU A CA 1
ATOM 1683 C C . LEU A 1 223 ? 4.441 10.651 -12.875 1.00 59.25 223 LEU A C 1
ATOM 1685 O O . LEU A 1 223 ? 5.309 10.341 -13.690 1.00 59.25 223 LEU A O 1
ATOM 1689 N N . SER A 1 224 ? 3.167 10.367 -13.139 1.00 67.88 224 SER A N 1
ATOM 1690 C CA . SER A 1 224 ? 2.789 9.242 -14.013 1.00 67.88 224 SER A CA 1
ATOM 1691 C C . SER A 1 224 ? 2.286 9.579 -15.416 1.00 67.88 224 SER A C 1
ATOM 1693 O O . SER A 1 224 ? 2.232 8.683 -16.254 1.00 67.88 224 SER A O 1
ATOM 1695 N N . LEU A 1 225 ? 1.977 10.844 -15.712 1.00 70.25 225 LEU A N 1
ATOM 1696 C CA . LEU A 1 225 ? 1.684 11.297 -17.080 1.00 70.25 225 LEU A CA 1
ATOM 1697 C C . LEU A 1 225 ? 2.818 12.147 -17.655 1.00 70.25 225 LEU A C 1
ATOM 1699 O O . LEU A 1 225 ? 3.217 11.920 -18.793 1.00 70.25 225 LEU A O 1
ATOM 1703 N N . ASP A 1 226 ? 3.424 13.022 -16.852 1.00 78.62 226 ASP A N 1
ATOM 1704 C CA . ASP A 1 226 ? 4.630 13.750 -17.263 1.00 78.62 226 ASP A CA 1
ATOM 1705 C C . ASP A 1 226 ? 5.842 12.813 -17.399 1.00 78.62 226 ASP A C 1
ATOM 1707 O O . ASP A 1 226 ? 6.657 12.996 -18.299 1.00 78.62 226 ASP A O 1
ATOM 1711 N N . GLY A 1 227 ? 5.925 11.752 -16.582 1.00 82.06 227 GLY A N 1
ATOM 1712 C CA . GLY A 1 227 ? 6.919 10.688 -16.750 1.00 82.06 227 GLY A CA 1
ATOM 1713 C C . GLY A 1 227 ? 6.739 9.918 -18.063 1.00 82.06 227 GLY A C 1
ATOM 1714 O O . GLY A 1 227 ? 7.706 9.722 -18.794 1.00 82.06 227 GLY A O 1
ATOM 1715 N N . LEU A 1 228 ? 5.500 9.558 -18.422 1.00 83.56 228 LEU A N 1
ATOM 1716 C CA . LEU A 1 228 ? 5.201 8.919 -19.710 1.00 83.56 228 LEU A CA 1
ATOM 1717 C C . LEU A 1 228 ? 5.471 9.854 -20.898 1.00 83.56 228 LEU A C 1
ATOM 1719 O O . LEU A 1 228 ? 6.040 9.416 -21.896 1.00 83.56 228 LEU A O 1
ATOM 1723 N N . ALA A 1 229 ? 5.127 11.140 -20.788 1.00 84.94 229 ALA A N 1
ATOM 1724 C CA . ALA A 1 229 ? 5.442 12.144 -21.803 1.00 84.94 229 ALA A CA 1
ATOM 1725 C C . ALA A 1 229 ? 6.962 12.335 -21.972 1.00 84.94 229 ALA A C 1
ATOM 1727 O O . ALA A 1 229 ? 7.444 12.419 -23.103 1.00 84.94 229 ALA A O 1
ATOM 1728 N N . ALA A 1 230 ? 7.728 12.322 -20.874 1.00 88.25 230 ALA A N 1
ATOM 1729 C CA . ALA A 1 230 ? 9.189 12.353 -20.905 1.00 88.25 230 ALA A CA 1
ATOM 1730 C C . ALA A 1 230 ? 9.770 11.102 -21.586 1.00 88.25 230 ALA A C 1
ATOM 1732 O O . ALA A 1 230 ? 10.530 11.240 -22.541 1.00 88.25 230 ALA A O 1
ATOM 1733 N N . THR A 1 231 ? 9.345 9.893 -21.197 1.00 87.94 231 THR A N 1
ATOM 1734 C CA . THR A 1 231 ? 9.769 8.644 -21.857 1.00 87.94 231 THR A CA 1
ATOM 1735 C C . THR A 1 231 ? 9.391 8.621 -23.342 1.00 87.94 231 THR A C 1
ATOM 1737 O O . THR A 1 231 ? 10.191 8.202 -24.176 1.00 87.94 231 THR A O 1
ATOM 1740 N N . HIS A 1 232 ? 8.208 9.118 -23.716 1.00 92.31 232 HIS A N 1
ATOM 1741 C CA . HIS A 1 232 ? 7.826 9.266 -25.121 1.00 92.31 232 HIS A CA 1
ATOM 1742 C C . HIS A 1 232 ? 8.769 10.223 -25.869 1.00 92.31 232 HIS A C 1
ATOM 1744 O O . HIS A 1 232 ? 9.215 9.902 -26.970 1.00 92.31 232 HIS A O 1
ATOM 1750 N N . ALA A 1 233 ? 9.099 11.379 -25.283 1.00 90.25 233 ALA A N 1
ATOM 1751 C CA . ALA A 1 233 ? 10.017 12.351 -25.876 1.00 90.25 233 ALA A CA 1
ATOM 1752 C C . ALA A 1 233 ? 11.449 11.800 -26.020 1.00 90.25 233 ALA A C 1
ATOM 1754 O O . ALA A 1 233 ? 12.079 12.004 -27.059 1.00 90.25 233 ALA A O 1
ATOM 1755 N N . GLU A 1 234 ? 11.940 11.053 -25.027 1.00 92.44 234 GLU A N 1
ATOM 1756 C CA . GLU A 1 234 ? 13.226 10.348 -25.078 1.00 92.44 234 GLU A CA 1
ATOM 1757 C C . GLU A 1 234 ? 13.250 9.314 -26.211 1.00 92.44 234 GLU A C 1
ATOM 1759 O O . GLU A 1 234 ? 14.135 9.360 -27.066 1.00 92.44 234 GLU A O 1
ATOM 1764 N N . LEU A 1 235 ? 12.242 8.437 -26.293 1.00 92.69 235 LEU A N 1
ATOM 1765 C CA . LEU A 1 235 ? 12.128 7.444 -27.368 1.00 92.69 235 LEU A CA 1
ATOM 1766 C C . LEU A 1 235 ? 11.994 8.100 -28.752 1.00 92.69 235 LEU A C 1
ATOM 1768 O O . LEU A 1 235 ? 12.586 7.626 -29.723 1.00 92.69 235 LEU A O 1
ATOM 1772 N N . GLN A 1 236 ? 11.254 9.208 -28.853 1.00 93.12 236 GLN A N 1
ATOM 1773 C CA . GLN A 1 236 ? 11.107 9.978 -30.090 1.00 93.12 236 GLN A CA 1
ATOM 1774 C C . GLN A 1 236 ? 12.435 10.596 -30.556 1.00 93.12 236 GLN A C 1
ATOM 1776 O O . GLN A 1 236 ? 12.665 10.687 -31.763 1.00 93.12 236 GLN A O 1
ATOM 1781 N N . ALA A 1 237 ? 13.313 10.992 -29.630 1.00 92.62 237 ALA A N 1
ATOM 1782 C CA . ALA A 1 237 ? 14.636 11.534 -29.936 1.00 92.62 237 ALA A CA 1
ATOM 1783 C C . ALA A 1 237 ? 15.690 10.446 -30.226 1.00 92.62 237 ALA A C 1
ATOM 1785 O O . ALA A 1 237 ? 16.522 10.622 -31.117 1.00 92.62 237 ALA A O 1
ATOM 1786 N N . ASP A 1 238 ? 15.654 9.321 -29.507 1.00 94.00 238 ASP A N 1
ATOM 1787 C CA . ASP A 1 238 ? 16.671 8.260 -29.559 1.00 94.00 238 ASP A CA 1
ATOM 1788 C C . ASP A 1 238 ? 16.482 7.302 -30.754 1.00 94.00 238 ASP A C 1
ATOM 1790 O O . ASP A 1 238 ? 17.433 6.984 -31.475 1.00 94.00 238 ASP A O 1
ATOM 1794 N N . LEU A 1 239 ? 15.243 6.886 -31.057 1.00 94.25 239 LEU A N 1
ATOM 1795 C CA . LEU A 1 239 ? 14.968 5.930 -32.142 1.00 94.25 239 LEU A CA 1
ATOM 1796 C C . LEU A 1 239 ? 15.507 6.369 -33.525 1.00 94.25 239 LEU A C 1
ATOM 1798 O O . LEU A 1 239 ? 16.081 5.517 -34.218 1.00 94.25 239 LEU A O 1
ATOM 1802 N N . PRO A 1 240 ? 15.394 7.645 -33.957 1.00 92.94 240 PRO A N 1
ATOM 1803 C CA . PRO A 1 240 ? 15.995 8.111 -35.209 1.00 92.94 240 PRO A CA 1
ATOM 1804 C C . PRO A 1 240 ? 17.528 8.059 -35.220 1.00 92.94 240 PRO A C 1
ATOM 1806 O O . PRO A 1 240 ? 18.110 7.859 -36.284 1.00 92.94 240 PRO A O 1
ATOM 1809 N N . VAL A 1 241 ? 18.181 8.214 -34.061 1.00 94.88 241 VAL A N 1
ATOM 1810 C CA . VAL A 1 241 ? 19.648 8.187 -33.920 1.00 94.88 241 VAL A CA 1
ATOM 1811 C C . VAL A 1 241 ? 20.174 6.750 -33.932 1.00 94.88 241 VAL A C 1
ATOM 1813 O O . VAL A 1 241 ? 21.175 6.467 -34.592 1.00 94.88 241 VAL A O 1
ATOM 1816 N N . ARG A 1 242 ? 19.473 5.815 -33.277 1.00 94.81 242 ARG A N 1
ATOM 1817 C CA . ARG A 1 242 ? 19.845 4.389 -33.278 1.00 94.81 242 ARG A CA 1
ATOM 1818 C C . ARG A 1 242 ? 19.742 3.743 -34.659 1.00 94.81 242 ARG A C 1
ATOM 1820 O O . ARG A 1 242 ? 20.611 2.954 -35.021 1.00 94.81 242 ARG A O 1
ATOM 1827 N N . ARG A 1 243 ? 18.708 4.069 -35.446 1.00 94.06 243 ARG A N 1
ATOM 1828 C CA . ARG A 1 243 ? 18.439 3.420 -36.746 1.00 94.06 243 ARG A CA 1
ATOM 1829 C C . ARG A 1 243 ? 19.658 3.367 -37.693 1.00 94.06 243 ARG A C 1
ATOM 1831 O O . ARG A 1 243 ? 20.008 2.258 -38.095 1.00 94.06 243 ARG A O 1
ATOM 1838 N N . PRO A 1 244 ? 20.333 4.482 -38.047 1.00 95.69 244 PRO A N 1
ATOM 1839 C CA . PRO A 1 244 ? 21.492 4.439 -38.941 1.00 95.69 244 PRO A CA 1
ATOM 1840 C C . PRO A 1 244 ? 22.686 3.687 -38.340 1.00 95.69 244 PRO A C 1
ATOM 1842 O O . PRO A 1 244 ? 23.435 3.056 -39.083 1.00 95.69 244 PRO A O 1
ATOM 1845 N N . ALA A 1 245 ? 22.854 3.700 -37.011 1.00 95.88 245 ALA A N 1
ATOM 1846 C CA . ALA A 1 245 ? 23.897 2.920 -36.349 1.00 95.88 245 ALA A CA 1
ATOM 1847 C C . ALA A 1 245 ? 23.657 1.410 -36.523 1.00 95.88 245 ALA A C 1
ATOM 1849 O O . ALA A 1 245 ? 24.587 0.692 -36.880 1.00 95.88 245 ALA A O 1
ATOM 1850 N N . ILE A 1 246 ? 22.409 0.947 -36.366 1.00 94.31 246 ILE A N 1
ATOM 1851 C CA . ILE A 1 246 ? 22.019 -0.455 -36.596 1.00 94.31 246 ILE A CA 1
ATOM 1852 C C . ILE A 1 246 ? 22.141 -0.820 -38.085 1.00 94.31 246 ILE A C 1
ATOM 1854 O O . ILE A 1 246 ? 22.666 -1.881 -38.420 1.00 94.31 246 ILE A O 1
ATOM 1858 N N . GLU A 1 247 ? 21.710 0.057 -38.999 1.00 93.06 247 GLU A N 1
ATOM 1859 C CA . GLU A 1 247 ? 21.846 -0.156 -40.450 1.00 93.06 247 GLU A CA 1
ATOM 1860 C C . GLU A 1 247 ? 23.320 -0.327 -40.874 1.00 93.06 247 GLU A C 1
ATOM 1862 O O . GLU A 1 247 ? 23.611 -1.188 -41.711 1.00 93.06 247 GLU A O 1
ATOM 1867 N N . ALA A 1 248 ? 24.240 0.415 -40.245 1.00 95.56 248 ALA A N 1
ATOM 1868 C CA . ALA A 1 248 ? 25.685 0.352 -40.476 1.00 95.56 248 ALA A CA 1
ATOM 1869 C C . ALA A 1 248 ? 26.400 -0.851 -39.825 1.00 95.56 248 ALA A C 1
ATOM 1871 O O . ALA A 1 248 ? 27.566 -1.101 -40.144 1.00 95.56 248 ALA A O 1
ATOM 1872 N N . MET A 1 249 ? 25.747 -1.612 -38.936 1.00 95.06 249 MET A N 1
ATOM 1873 C CA . MET A 1 249 ? 26.343 -2.830 -38.374 1.00 95.06 249 MET A CA 1
ATOM 1874 C C . MET A 1 249 ? 26.600 -3.866 -39.478 1.00 95.06 249 MET A C 1
ATOM 1876 O O . MET A 1 249 ? 25.816 -4.016 -40.422 1.00 95.06 249 MET A O 1
ATOM 1880 N N . VAL A 1 250 ? 27.687 -4.628 -39.335 1.00 95.75 250 VAL A N 1
ATOM 1881 C CA . VAL A 1 250 ? 27.939 -5.825 -40.153 1.00 95.75 250 VAL A CA 1
ATOM 1882 C C . VAL A 1 250 ? 26.795 -6.818 -39.938 1.00 95.75 250 VAL A C 1
ATOM 1884 O O . VAL A 1 250 ? 26.241 -6.893 -38.844 1.00 95.75 250 VAL A O 1
ATOM 1887 N N . GLU A 1 251 ? 26.424 -7.569 -40.975 1.00 92.50 251 GLU A N 1
ATOM 1888 C CA . GLU A 1 251 ? 25.349 -8.559 -40.886 1.00 92.50 251 GLU A CA 1
ATOM 1889 C C . GLU A 1 251 ? 25.734 -9.682 -39.904 1.00 92.50 251 GLU A C 1
ATOM 1891 O O . GLU A 1 251 ? 26.517 -10.580 -40.221 1.00 92.50 251 GLU A O 1
ATOM 1896 N N . SER A 1 252 ? 25.231 -9.578 -38.674 1.00 91.25 252 SER A N 1
ATOM 1897 C CA . SER A 1 252 ? 25.540 -10.451 -37.541 1.00 91.25 252 SER A CA 1
ATOM 1898 C C . SER A 1 252 ? 24.308 -10.645 -36.652 1.00 91.25 252 SER A C 1
ATOM 1900 O O . SER A 1 252 ? 23.291 -9.963 -36.800 1.00 91.25 252 SER A O 1
ATOM 1902 N N . TYR A 1 253 ? 24.412 -11.554 -35.680 1.00 86.44 253 TYR A N 1
ATOM 1903 C CA . TYR A 1 253 ? 23.392 -11.701 -34.641 1.00 86.44 253 TYR A CA 1
ATOM 1904 C C . TYR A 1 253 ? 23.155 -10.399 -33.864 1.00 86.44 253 TYR A C 1
ATOM 1906 O O . TYR A 1 253 ? 22.009 -10.069 -33.579 1.00 86.44 253 TYR A O 1
ATOM 1914 N N . ASP A 1 254 ? 24.209 -9.635 -33.574 1.00 89.00 254 ASP A N 1
ATOM 1915 C CA . ASP A 1 254 ? 24.116 -8.393 -32.796 1.00 89.00 254 ASP A CA 1
ATOM 1916 C C . ASP A 1 254 ? 23.264 -7.346 -33.524 1.00 89.00 254 ASP A C 1
ATOM 1918 O O . ASP A 1 254 ? 22.467 -6.648 -32.902 1.00 89.00 254 ASP A O 1
ATOM 1922 N N . LYS A 1 255 ? 23.357 -7.295 -34.861 1.00 91.69 255 LYS A N 1
ATOM 1923 C CA . LYS A 1 255 ? 22.500 -6.452 -35.704 1.00 91.69 255 LYS A CA 1
ATOM 1924 C C . LYS A 1 255 ? 21.034 -6.888 -35.654 1.00 91.69 255 LYS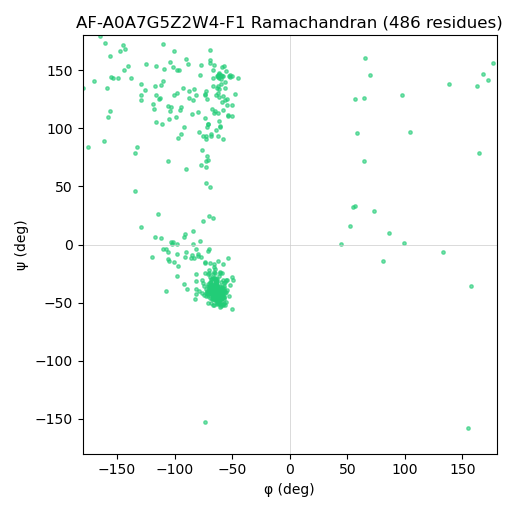 A C 1
ATOM 1926 O O . LYS A 1 255 ? 20.148 -6.046 -35.522 1.00 91.69 255 LYS A O 1
ATOM 1931 N N . ALA A 1 256 ? 20.764 -8.193 -35.724 1.00 84.31 256 ALA A N 1
ATOM 1932 C CA . ALA A 1 256 ? 19.407 -8.728 -35.594 1.00 84.31 256 ALA A CA 1
ATOM 1933 C C . ALA A 1 256 ? 18.824 -8.474 -34.189 1.00 84.31 256 ALA A C 1
ATOM 1935 O O . ALA A 1 256 ? 17.660 -8.089 -34.058 1.00 84.31 256 ALA A O 1
ATOM 1936 N N . ALA A 1 257 ? 19.633 -8.619 -33.137 1.00 85.19 257 ALA A N 1
ATOM 1937 C CA . ALA A 1 257 ? 19.250 -8.304 -31.765 1.00 85.19 257 ALA A CA 1
ATOM 1938 C C . ALA A 1 257 ? 18.933 -6.806 -31.594 1.00 85.19 257 ALA A C 1
ATOM 1940 O O . ALA A 1 257 ? 17.864 -6.473 -31.079 1.00 85.19 257 ALA A O 1
ATOM 1941 N N . ALA A 1 258 ? 19.790 -5.918 -32.107 1.00 89.88 258 ALA A N 1
ATOM 1942 C CA . ALA A 1 258 ? 19.588 -4.472 -32.051 1.00 89.88 258 ALA A CA 1
ATOM 1943 C C . ALA A 1 258 ? 18.342 -4.013 -32.835 1.00 89.88 258 ALA A C 1
ATOM 1945 O O . ALA A 1 258 ? 17.600 -3.152 -32.363 1.00 89.88 258 ALA A O 1
ATOM 1946 N N . TRP A 1 259 ? 18.040 -4.631 -33.986 1.00 92.88 259 TRP A N 1
ATOM 1947 C CA . TRP A 1 259 ? 16.764 -4.412 -34.679 1.00 92.88 259 TRP A CA 1
ATOM 1948 C C . TRP A 1 259 ? 15.559 -4.838 -33.835 1.00 92.88 259 TRP A C 1
ATOM 1950 O O . TRP A 1 259 ? 14.584 -4.093 -33.761 1.00 92.88 259 TRP A O 1
ATOM 1960 N N . CYS A 1 260 ? 15.608 -6.009 -33.187 1.00 85.19 260 CYS A N 1
ATOM 1961 C CA . CYS A 1 260 ? 14.522 -6.468 -32.315 1.00 85.19 260 CYS A CA 1
ATOM 1962 C C . CYS A 1 260 ? 14.263 -5.489 -31.159 1.00 85.19 260 CYS A C 1
ATOM 1964 O O . CYS A 1 260 ? 13.107 -5.169 -30.883 1.00 85.19 260 CYS A O 1
ATOM 1966 N N . GLU A 1 261 ? 15.324 -4.995 -30.513 1.00 89.62 261 GLU A N 1
ATOM 1967 C CA . GLU A 1 261 ? 15.236 -3.984 -29.452 1.00 89.62 261 GLU A CA 1
ATOM 1968 C C . GLU A 1 261 ? 14.612 -2.683 -29.978 1.00 89.62 261 GLU A C 1
ATOM 1970 O O . GLU A 1 261 ? 13.625 -2.201 -29.423 1.00 89.62 261 GLU A O 1
ATOM 1975 N N . TRP A 1 262 ? 15.114 -2.159 -31.101 1.00 94.62 262 TRP A N 1
ATOM 1976 C CA . TRP A 1 262 ? 14.594 -0.941 -31.729 1.00 94.62 262 TRP A CA 1
ATOM 1977 C C . TRP A 1 262 ? 13.102 -1.047 -32.077 1.00 94.62 262 TRP A C 1
ATOM 1979 O O . TRP A 1 262 ? 12.338 -0.111 -31.843 1.00 94.62 262 TRP A O 1
ATOM 1989 N N . PHE A 1 263 ? 12.658 -2.201 -32.586 1.00 90.88 263 PHE A N 1
ATOM 1990 C CA . PHE A 1 263 ? 11.243 -2.439 -32.871 1.00 90.88 263 PHE A CA 1
ATOM 1991 C C . PHE A 1 263 ? 10.378 -2.496 -31.608 1.00 90.88 263 PHE A C 1
ATOM 1993 O O . PHE A 1 263 ? 9.277 -1.949 -31.627 1.00 90.88 263 PHE A O 1
ATOM 2000 N N . ALA A 1 264 ? 10.858 -3.115 -30.527 1.00 84.81 264 ALA A N 1
ATOM 2001 C CA . ALA A 1 264 ? 10.139 -3.149 -29.254 1.00 84.81 264 ALA A CA 1
ATOM 2002 C C . ALA A 1 264 ? 10.024 -1.746 -28.629 1.00 84.81 264 ALA A C 1
ATOM 2004 O O . ALA A 1 264 ? 8.952 -1.368 -28.161 1.00 84.81 264 ALA A O 1
ATOM 2005 N N . LEU A 1 265 ? 11.093 -0.947 -28.687 1.00 89.69 265 LEU A N 1
ATOM 2006 C CA . LEU A 1 265 ? 11.103 0.441 -28.217 1.00 89.69 265 LEU A CA 1
ATOM 2007 C C . LEU A 1 265 ? 10.181 1.348 -29.053 1.00 89.69 265 LEU A C 1
ATOM 2009 O O . LEU A 1 265 ? 9.464 2.171 -28.486 1.00 89.69 265 LEU A O 1
ATOM 2013 N N . ASN A 1 266 ? 10.127 1.168 -30.379 1.00 91.75 266 ASN A N 1
ATOM 2014 C CA . ASN A 1 266 ? 9.162 1.871 -31.233 1.00 91.75 266 ASN A CA 1
ATOM 2015 C C . ASN A 1 266 ? 7.711 1.493 -30.877 1.00 91.75 266 ASN A C 1
ATOM 2017 O O . ASN A 1 266 ? 6.867 2.377 -30.803 1.00 91.75 266 ASN A O 1
ATOM 2021 N N . ASP A 1 267 ? 7.414 0.212 -30.632 1.00 86.00 267 ASP A N 1
ATOM 2022 C CA . ASP A 1 267 ? 6.067 -0.220 -30.222 1.00 86.00 267 ASP A CA 1
ATOM 2023 C C . ASP A 1 267 ? 5.661 0.354 -28.853 1.00 86.00 267 ASP A C 1
ATOM 2025 O O . ASP A 1 267 ? 4.498 0.700 -28.657 1.00 86.00 267 ASP A O 1
ATOM 2029 N N . ILE A 1 268 ? 6.607 0.484 -27.913 1.00 84.56 268 ILE A N 1
ATOM 2030 C CA . ILE A 1 268 ? 6.375 1.143 -26.617 1.00 84.56 268 ILE A CA 1
ATOM 2031 C C . ILE A 1 268 ? 6.100 2.638 -26.815 1.00 84.56 268 ILE A C 1
ATOM 2033 O O . ILE A 1 268 ? 5.151 3.154 -26.229 1.00 84.56 268 ILE A O 1
ATOM 2037 N N . ARG A 1 269 ? 6.871 3.332 -27.663 1.00 92.62 269 ARG A N 1
ATOM 2038 C CA . ARG A 1 269 ? 6.621 4.745 -27.988 1.00 92.62 269 ARG A CA 1
ATOM 2039 C C . ARG A 1 269 ? 5.221 4.941 -28.570 1.00 92.62 269 ARG A C 1
ATOM 2041 O O . ARG A 1 269 ? 4.474 5.778 -28.075 1.00 92.62 269 ARG A O 1
ATOM 2048 N N . ASP A 1 270 ? 4.873 4.162 -29.592 1.00 86.88 270 ASP A N 1
ATOM 2049 C CA . ASP A 1 270 ? 3.588 4.279 -30.289 1.00 86.88 270 ASP A CA 1
ATOM 2050 C C . ASP A 1 270 ? 2.418 3.959 -29.333 1.00 86.88 270 ASP A C 1
ATOM 2052 O O . ASP A 1 270 ? 1.392 4.631 -29.358 1.00 86.88 270 ASP A O 1
ATOM 2056 N N . LEU A 1 271 ? 2.608 3.024 -28.394 1.00 84.94 271 LEU A N 1
ATOM 2057 C CA . LEU A 1 271 ? 1.646 2.750 -27.325 1.00 84.94 271 LEU A CA 1
ATOM 2058 C C . LEU A 1 271 ? 1.460 3.922 -26.350 1.00 84.94 271 LEU A C 1
ATOM 2060 O O . LEU A 1 271 ? 0.336 4.198 -25.939 1.00 84.94 271 LEU A O 1
ATOM 2064 N N . ILE A 1 272 ? 2.542 4.593 -25.944 1.00 84.94 272 ILE A N 1
ATOM 2065 C CA . ILE A 1 272 ? 2.445 5.760 -25.057 1.00 84.94 272 ILE A CA 1
ATOM 2066 C C . ILE A 1 272 ? 1.742 6.913 -25.788 1.00 84.94 272 ILE A C 1
ATOM 2068 O O . ILE A 1 272 ? 0.901 7.582 -25.195 1.00 84.94 272 ILE A O 1
ATOM 2072 N N . ALA A 1 273 ? 2.029 7.106 -27.080 1.00 88.06 273 ALA A N 1
ATOM 2073 C CA . ALA A 1 273 ? 1.356 8.091 -27.924 1.00 88.06 273 ALA A CA 1
ATOM 2074 C C . ALA A 1 273 ? -0.170 7.882 -27.979 1.00 88.06 273 ALA A C 1
ATOM 2076 O O . ALA A 1 273 ? -0.912 8.846 -27.805 1.00 88.06 273 ALA A O 1
ATOM 2077 N N . ASP A 1 274 ? -0.631 6.637 -28.152 1.00 85.81 274 ASP A N 1
ATOM 2078 C CA . ASP A 1 274 ? -2.060 6.282 -28.210 1.00 85.81 274 ASP A CA 1
ATOM 2079 C C . ASP A 1 274 ? -2.816 6.514 -26.880 1.00 85.81 274 ASP A C 1
ATOM 2081 O O . ASP A 1 274 ? -4.039 6.667 -26.887 1.00 85.81 274 ASP A O 1
ATOM 2085 N N . HIS A 1 275 ? -2.115 6.525 -25.738 1.00 79.88 275 HIS A N 1
ATOM 2086 C CA . HIS A 1 275 ? -2.711 6.657 -24.398 1.00 79.88 275 HIS A CA 1
ATOM 2087 C C . HIS A 1 275 ? -2.430 8.003 -23.700 1.00 79.88 275 HIS A C 1
ATOM 2089 O O . HIS A 1 275 ? -2.947 8.240 -22.606 1.00 79.88 275 HIS A O 1
ATOM 2095 N N . LEU A 1 276 ? -1.637 8.899 -24.296 1.00 80.31 276 LEU A N 1
ATOM 2096 C CA . LEU A 1 276 ? -1.410 10.240 -23.754 1.00 80.31 276 LEU A CA 1
ATOM 2097 C C . LEU A 1 276 ? -2.656 11.131 -23.967 1.00 80.31 276 LEU A C 1
ATOM 2099 O O . LEU A 1 276 ? -3.125 11.257 -25.098 1.00 80.31 276 LEU A O 1
ATOM 2103 N N . PRO A 1 277 ? -3.186 11.804 -22.921 1.00 78.56 277 PRO A N 1
ATOM 2104 C CA . PRO A 1 277 ? -4.342 12.693 -23.066 1.00 78.56 277 PRO A CA 1
ATOM 2105 C C . PRO A 1 277 ? -4.108 13.839 -24.062 1.00 78.56 277 PRO A C 1
ATOM 2107 O O . PRO A 1 277 ? -2.986 14.332 -24.180 1.00 78.56 277 PRO A O 1
ATOM 2110 N N . GLU A 1 278 ? -5.177 14.356 -24.686 1.00 75.69 278 GLU A N 1
ATOM 2111 C CA . GLU A 1 278 ? -5.118 15.394 -25.741 1.00 75.69 278 GLU A CA 1
ATOM 2112 C C . GLU A 1 278 ? -4.264 16.627 -25.387 1.00 75.69 278 GLU A C 1
ATOM 2114 O O . GLU A 1 278 ? -3.660 17.239 -26.267 1.00 75.69 278 GLU A O 1
ATOM 2119 N N . ARG A 1 279 ? -4.135 16.974 -24.098 1.00 75.25 279 ARG A N 1
ATOM 2120 C CA . ARG A 1 279 ? -3.256 18.063 -23.629 1.00 75.25 279 ARG A CA 1
ATOM 2121 C C . ARG A 1 279 ? -1.772 17.868 -23.989 1.00 75.25 279 ARG A C 1
ATOM 2123 O O . ARG A 1 279 ? -1.053 18.855 -24.109 1.00 75.25 279 ARG A O 1
ATOM 2130 N N . TYR A 1 280 ? -1.326 16.627 -24.199 1.00 80.88 280 TYR A N 1
ATOM 2131 C CA . TYR A 1 280 ? 0.018 16.281 -24.678 1.00 80.88 280 TYR A CA 1
ATOM 2132 C C . TYR A 1 280 ? 0.069 16.007 -26.192 1.00 80.88 280 TYR A C 1
ATOM 2134 O O . TYR A 1 280 ? 1.152 15.767 -26.719 1.00 80.88 280 TYR A O 1
ATOM 2142 N N . ALA A 1 281 ? -1.044 16.099 -26.933 1.00 78.62 281 ALA A N 1
ATOM 2143 C CA . ALA A 1 281 ? -1.056 15.857 -28.383 1.00 78.62 281 ALA A CA 1
ATOM 2144 C C . ALA A 1 281 ? -0.138 16.822 -29.163 1.00 78.62 281 ALA A C 1
ATOM 2146 O O . ALA A 1 281 ? 0.356 16.479 -30.231 1.00 78.62 281 ALA A O 1
ATOM 2147 N N . GLY A 1 282 ? 0.155 18.008 -28.613 1.00 82.62 282 GLY A N 1
ATOM 2148 C CA . GLY A 1 282 ? 1.161 18.928 -29.162 1.00 82.62 282 GLY A CA 1
ATOM 2149 C C . GLY A 1 282 ? 2.623 18.493 -28.952 1.00 82.62 282 GLY A C 1
ATOM 2150 O O . GLY A 1 282 ? 3.510 19.027 -29.612 1.00 82.62 282 GLY A O 1
ATOM 2151 N N . GLN A 1 283 ? 2.883 17.545 -28.046 1.00 80.94 283 GLN A N 1
ATOM 2152 C CA . GLN A 1 283 ? 4.201 16.940 -27.793 1.00 80.94 283 GLN A CA 1
ATOM 2153 C C . GLN A 1 283 ? 4.365 15.596 -28.525 1.00 80.94 283 GLN A C 1
ATOM 2155 O O . GLN A 1 283 ? 5.480 15.205 -28.874 1.00 80.94 283 GLN A O 1
ATOM 2160 N N . VAL A 1 284 ? 3.257 14.896 -28.790 1.00 83.62 284 VAL A N 1
ATOM 2161 C CA . VAL A 1 284 ? 3.232 13.648 -29.559 1.00 83.62 284 VAL A CA 1
ATOM 2162 C C . VAL A 1 284 ? 3.316 13.960 -31.054 1.00 83.62 284 VAL A C 1
ATOM 2164 O O . VAL A 1 284 ? 2.327 14.256 -31.723 1.00 83.62 284 VAL A O 1
ATOM 2167 N N . GLN A 1 285 ? 4.522 13.878 -31.610 1.00 82.62 285 GLN A N 1
ATOM 2168 C CA . GLN A 1 285 ? 4.711 13.981 -33.053 1.00 82.62 285 GLN A CA 1
ATOM 2169 C C . GLN A 1 285 ? 4.225 12.694 -33.736 1.00 82.62 285 GLN A C 1
ATOM 2171 O O . GLN A 1 285 ? 4.867 11.650 -33.632 1.00 82.62 285 GLN A O 1
ATOM 2176 N N . ALA A 1 286 ? 3.104 12.784 -34.457 1.00 77.88 286 ALA A N 1
ATOM 2177 C CA . ALA A 1 286 ? 2.534 11.666 -35.208 1.00 77.88 286 ALA A CA 1
ATOM 2178 C C . ALA A 1 286 ? 3.561 11.005 -36.149 1.00 77.88 286 ALA A C 1
ATOM 2180 O O . ALA A 1 286 ? 4.388 11.689 -36.760 1.00 77.88 286 ALA A O 1
ATOM 2181 N N . ASP A 1 287 ? 3.478 9.680 -36.314 1.00 78.12 287 ASP A N 1
ATOM 2182 C CA . ASP A 1 287 ? 4.377 8.938 -37.201 1.00 78.12 287 ASP A CA 1
ATOM 2183 C C . ASP A 1 287 ? 4.118 9.276 -38.680 1.00 78.12 287 ASP A C 1
ATOM 2185 O O . ASP A 1 287 ? 3.266 8.691 -39.354 1.00 78.12 287 ASP A O 1
ATOM 2189 N N . THR A 1 288 ? 4.896 10.226 -39.199 1.00 81.50 288 THR A N 1
ATOM 2190 C CA . THR A 1 288 ? 4.840 10.688 -40.591 1.00 81.50 288 THR A CA 1
ATOM 2191 C C . THR A 1 288 ? 5.528 9.740 -41.582 1.00 81.50 288 THR A C 1
ATOM 2193 O O . THR A 1 288 ? 5.563 10.035 -42.780 1.00 81.50 288 THR A O 1
ATOM 2196 N N . ARG A 1 289 ? 6.055 8.582 -41.144 1.00 83.00 289 ARG A N 1
ATOM 2197 C CA . ARG A 1 289 ? 6.699 7.613 -42.047 1.00 83.00 289 ARG A CA 1
ATOM 2198 C C . ARG A 1 289 ? 5.714 7.069 -43.085 1.00 83.00 289 ARG A C 1
ATOM 2200 O O . ARG A 1 289 ? 4.634 6.547 -42.770 1.00 83.00 289 ARG A O 1
ATOM 2207 N N . ALA A 1 290 ? 6.149 7.109 -44.346 1.00 88.50 290 ALA A N 1
ATOM 2208 C CA . ALA A 1 290 ? 5.424 6.544 -45.478 1.00 88.50 290 ALA A CA 1
ATOM 2209 C C . ALA A 1 290 ? 5.022 5.078 -45.224 1.00 88.50 290 ALA A C 1
ATOM 2211 O O . ALA A 1 290 ? 5.747 4.311 -44.583 1.00 88.50 290 ALA A O 1
ATOM 2212 N N . ALA A 1 291 ? 3.864 4.670 -45.752 1.00 80.75 291 ALA A N 1
ATOM 2213 C CA . ALA A 1 291 ? 3.324 3.323 -45.544 1.00 80.75 291 ALA A CA 1
ATOM 2214 C C . ALA A 1 291 ? 4.285 2.211 -46.017 1.00 80.75 291 ALA A C 1
ATOM 2216 O O . ALA A 1 291 ? 4.336 1.142 -45.409 1.00 80.75 291 ALA A O 1
ATOM 2217 N N . GLU A 1 292 ? 5.089 2.490 -47.046 1.00 87.38 292 GLU A N 1
ATOM 2218 C CA . GLU A 1 292 ? 6.151 1.617 -47.559 1.00 87.38 292 GLU A CA 1
ATOM 2219 C C . GLU A 1 292 ? 7.281 1.402 -46.543 1.00 87.38 292 GLU A C 1
ATOM 2221 O O . GLU A 1 292 ? 7.715 0.269 -46.343 1.00 87.38 292 GLU A O 1
ATOM 2226 N N . VAL A 1 293 ? 7.711 2.456 -45.837 1.00 83.75 293 VAL A N 1
ATOM 2227 C CA . VAL A 1 293 ? 8.715 2.354 -44.762 1.00 83.75 293 VAL A CA 1
ATOM 2228 C C . VAL A 1 293 ? 8.167 1.487 -43.634 1.00 83.75 293 VAL A C 1
ATOM 2230 O O . VAL A 1 293 ? 8.836 0.555 -43.201 1.00 83.75 293 VAL A O 1
ATOM 2233 N N . ARG A 1 294 ? 6.906 1.696 -43.234 1.00 83.00 294 ARG A N 1
ATOM 2234 C CA . ARG A 1 294 ? 6.237 0.849 -42.231 1.00 83.00 294 ARG A CA 1
ATOM 2235 C C . ARG A 1 294 ? 6.062 -0.604 -42.700 1.00 83.00 294 ARG A C 1
ATOM 2237 O O . ARG A 1 294 ? 6.105 -1.516 -41.879 1.00 83.00 294 ARG A O 1
ATOM 2244 N N . ALA A 1 295 ? 5.890 -0.852 -44.000 1.00 82.50 295 ALA A N 1
ATOM 2245 C CA . ALA A 1 295 ? 5.860 -2.205 -44.563 1.00 82.50 295 ALA A CA 1
ATOM 2246 C C . ALA A 1 295 ? 7.244 -2.873 -44.557 1.00 82.50 295 ALA A C 1
ATOM 2248 O O . ALA A 1 295 ? 7.354 -4.030 -44.153 1.00 82.50 295 ALA A O 1
ATOM 2249 N N . ARG A 1 296 ? 8.300 -2.136 -44.923 1.00 86.19 296 ARG A N 1
ATOM 2250 C CA . ARG A 1 296 ? 9.694 -2.588 -44.830 1.00 86.19 296 ARG A CA 1
ATOM 2251 C C . ARG A 1 296 ? 10.089 -2.894 -43.386 1.00 86.19 296 ARG A C 1
ATOM 2253 O O . ARG A 1 296 ? 10.666 -3.947 -43.138 1.00 86.19 296 ARG A O 1
ATOM 2260 N N . ASP A 1 297 ? 9.728 -2.027 -42.446 1.00 85.88 297 ASP A N 1
ATOM 2261 C CA . ASP A 1 297 ? 10.012 -2.182 -41.018 1.00 85.88 297 ASP A CA 1
ATOM 2262 C C . ASP A 1 297 ? 9.330 -3.453 -40.444 1.00 85.88 297 ASP A C 1
ATOM 2264 O O . ASP A 1 297 ? 9.963 -4.207 -39.705 1.00 85.88 297 ASP A O 1
ATOM 2268 N N . ARG A 1 298 ? 8.101 -3.803 -40.873 1.00 84.69 298 ARG A N 1
ATOM 2269 C CA . ARG A 1 298 ? 7.464 -5.104 -40.538 1.00 84.69 298 ARG A CA 1
ATOM 2270 C C . ARG A 1 298 ? 8.222 -6.318 -41.094 1.00 84.69 298 ARG A C 1
ATOM 2272 O O . ARG A 1 298 ? 8.345 -7.336 -40.408 1.00 84.69 298 ARG A O 1
ATOM 2279 N N . SER A 1 299 ? 8.726 -6.228 -42.324 1.00 88.38 299 SER A N 1
ATOM 2280 C CA . SER A 1 299 ? 9.530 -7.294 -42.936 1.00 88.38 299 SER A CA 1
ATOM 2281 C C . SER A 1 299 ? 10.873 -7.471 -42.219 1.00 88.38 299 SER A C 1
ATOM 2283 O O . SER A 1 299 ? 11.243 -8.595 -41.887 1.00 88.38 299 SER A O 1
ATOM 2285 N N . LEU A 1 300 ? 11.558 -6.366 -41.903 1.00 83.12 300 LEU A N 1
ATOM 2286 C CA . LEU A 1 300 ? 12.809 -6.360 -41.137 1.00 83.12 300 LEU A CA 1
ATOM 2287 C C . LEU A 1 300 ? 12.623 -6.954 -39.736 1.00 83.12 300 LEU A C 1
ATOM 2289 O O . LEU A 1 300 ? 13.438 -7.774 -39.325 1.00 83.12 300 LEU A O 1
ATOM 2293 N N . ARG A 1 301 ? 11.528 -6.629 -39.034 1.00 86.31 301 ARG A N 1
ATOM 2294 C CA . ARG A 1 301 ? 11.189 -7.249 -37.740 1.00 86.31 301 ARG A CA 1
ATOM 2295 C C . ARG A 1 301 ? 11.072 -8.768 -37.849 1.00 86.31 301 ARG A C 1
ATOM 2297 O O . ARG A 1 301 ? 11.659 -9.494 -37.052 1.00 86.31 301 ARG A O 1
ATOM 2304 N N . SER A 1 302 ? 10.363 -9.241 -38.873 1.00 84.75 302 SER A N 1
ATOM 2305 C CA . SER A 1 302 ? 10.150 -10.673 -39.118 1.00 84.75 302 SER A CA 1
ATOM 2306 C C . SER A 1 302 ? 11.467 -11.423 -39.377 1.00 84.75 302 SER A C 1
ATOM 2308 O O . SER A 1 302 ? 11.630 -12.554 -38.919 1.00 84.75 302 SER A O 1
ATOM 2310 N N . MET A 1 303 ? 12.414 -10.790 -40.081 1.00 86.06 303 MET A N 1
ATOM 2311 C CA . MET A 1 303 ? 13.762 -11.326 -40.313 1.00 86.06 303 MET A CA 1
ATOM 2312 C C . MET A 1 303 ? 14.612 -11.309 -39.036 1.00 86.06 303 MET A C 1
ATOM 2314 O O . MET A 1 303 ? 15.137 -12.346 -38.640 1.00 86.06 303 MET A O 1
ATOM 2318 N N . ALA A 1 304 ? 14.674 -10.173 -38.339 1.00 80.38 304 ALA A N 1
ATOM 2319 C CA . ALA A 1 304 ? 15.461 -10.009 -37.119 1.00 80.38 304 ALA A CA 1
ATOM 2320 C C . ALA A 1 304 ? 15.050 -11.007 -36.017 1.00 80.38 304 ALA A C 1
ATOM 2322 O O . ALA A 1 304 ? 15.902 -11.647 -35.398 1.00 80.38 304 ALA A O 1
ATOM 2323 N N . GLU A 1 305 ? 13.742 -11.224 -35.826 1.00 79.31 305 GLU A N 1
ATOM 2324 C CA . GLU A 1 305 ? 13.229 -12.256 -34.919 1.00 79.31 305 GLU A CA 1
ATOM 2325 C C . GLU A 1 305 ? 13.621 -13.680 -35.344 1.00 79.31 305 GLU A C 1
ATOM 2327 O O . GLU A 1 305 ? 13.829 -14.548 -34.491 1.00 79.31 305 GLU A O 1
ATOM 2332 N N . HIS A 1 306 ? 13.679 -13.957 -36.650 1.00 90.69 306 HIS A N 1
ATOM 2333 C CA . HIS A 1 306 ? 14.088 -15.263 -37.161 1.00 90.69 306 HIS A CA 1
ATOM 2334 C C . HIS A 1 306 ? 15.561 -15.526 -36.845 1.00 90.69 306 HIS A C 1
ATOM 2336 O O . HIS A 1 306 ? 15.879 -16.549 -36.235 1.00 90.69 306 HIS A O 1
ATOM 2342 N N . ASP A 1 307 ? 16.440 -14.592 -37.202 1.00 84.56 307 ASP A N 1
ATOM 2343 C CA . ASP A 1 307 ? 17.886 -14.729 -37.021 1.00 84.56 307 ASP A CA 1
ATOM 2344 C C . ASP A 1 307 ? 18.270 -14.790 -35.541 1.00 84.56 307 ASP A C 1
ATOM 2346 O O . ASP A 1 307 ? 19.102 -15.616 -35.149 1.00 84.56 307 ASP A O 1
ATOM 2350 N N . ARG A 1 308 ? 17.575 -14.022 -34.689 1.00 82.31 308 ARG A N 1
ATOM 2351 C CA . ARG A 1 308 ? 17.727 -14.120 -33.235 1.00 82.31 308 ARG A CA 1
ATOM 2352 C C . ARG A 1 308 ? 17.467 -15.549 -32.737 1.00 82.31 308 ARG A C 1
ATOM 2354 O O . ARG A 1 308 ? 18.325 -16.140 -32.079 1.00 82.31 308 ARG A O 1
ATOM 2361 N N . ARG A 1 309 ? 16.328 -16.145 -33.118 1.00 87.06 309 ARG A N 1
ATOM 2362 C CA . ARG A 1 309 ? 15.962 -17.532 -32.757 1.00 87.06 309 ARG A CA 1
ATOM 2363 C C . ARG A 1 309 ? 16.935 -18.570 -33.329 1.00 87.06 309 ARG A C 1
ATOM 2365 O O . ARG A 1 309 ? 17.100 -19.637 -32.740 1.00 87.06 309 ARG A O 1
ATOM 2372 N N . GLN A 1 310 ? 17.563 -18.311 -34.480 1.00 90.38 310 GLN A N 1
ATOM 2373 C CA . GLN A 1 310 ? 18.585 -19.211 -35.030 1.00 90.38 310 GLN A CA 1
ATOM 2374 C C . GLN A 1 310 ? 19.860 -19.221 -34.183 1.00 90.38 310 GLN A C 1
ATOM 2376 O O . GLN A 1 310 ? 20.446 -20.284 -33.983 1.00 90.38 310 GLN A O 1
ATOM 2381 N N . HIS A 1 311 ? 20.284 -18.064 -33.678 1.00 84.44 311 HIS A N 1
ATOM 2382 C CA . HIS A 1 311 ? 21.495 -17.947 -32.871 1.00 84.44 311 HIS A CA 1
ATOM 2383 C C . HIS A 1 311 ? 21.308 -18.450 -31.434 1.00 84.44 311 HIS A C 1
ATOM 2385 O O . HIS A 1 311 ? 22.162 -19.193 -30.955 1.00 84.44 311 HIS A O 1
ATOM 2391 N N . GLU A 1 312 ? 20.181 -18.137 -30.780 1.00 86.50 312 GLU A N 1
ATOM 2392 C CA . GLU A 1 312 ? 19.844 -18.674 -29.448 1.00 86.50 312 GLU A CA 1
ATOM 2393 C C . GLU A 1 312 ? 19.943 -20.217 -29.447 1.00 86.50 312 GLU A C 1
ATOM 2395 O O . GLU A 1 312 ? 20.634 -20.799 -28.610 1.00 86.50 312 GLU A O 1
ATOM 2400 N N . ARG A 1 313 ? 19.407 -20.882 -30.485 1.00 94.69 313 ARG A N 1
ATOM 2401 C CA . ARG A 1 313 ? 19.535 -22.341 -30.678 1.00 94.69 313 ARG A CA 1
ATOM 2402 C C . ARG A 1 313 ? 20.973 -22.836 -30.884 1.00 94.69 313 ARG A C 1
ATOM 2404 O O . ARG A 1 313 ? 21.279 -23.963 -30.502 1.00 94.69 313 ARG A O 1
ATOM 2411 N N . ARG A 1 314 ? 21.866 -22.038 -31.484 1.00 93.56 314 ARG A N 1
ATOM 2412 C CA . ARG A 1 314 ? 23.290 -22.406 -31.623 1.00 93.56 314 ARG A CA 1
ATOM 2413 C C . ARG A 1 314 ? 24.004 -22.363 -30.273 1.00 93.56 314 ARG A C 1
ATOM 2415 O O . ARG A 1 314 ? 24.684 -23.328 -29.941 1.00 93.56 314 ARG A O 1
ATOM 2422 N N . ILE A 1 315 ? 23.774 -21.318 -29.470 1.00 89.75 315 ILE A N 1
ATOM 2423 C CA . ILE A 1 315 ? 24.316 -21.224 -28.102 1.00 89.75 315 ILE A CA 1
ATOM 2424 C C . ILE A 1 315 ? 23.878 -22.434 -27.266 1.00 89.75 315 ILE A C 1
ATOM 2426 O O . ILE A 1 315 ? 24.707 -23.043 -26.591 1.00 89.75 315 ILE A O 1
ATOM 2430 N N . GLU A 1 316 ? 22.601 -22.822 -27.332 1.00 93.06 316 GLU A N 1
ATOM 2431 C CA . GLU A 1 316 ? 22.084 -24.003 -26.626 1.00 93.06 316 GLU A CA 1
ATOM 2432 C C . GLU A 1 316 ? 22.797 -25.301 -27.051 1.00 93.06 316 GLU A C 1
ATOM 2434 O O . GLU A 1 316 ? 23.170 -26.114 -26.199 1.00 93.06 316 GLU A O 1
ATOM 2439 N N . MET A 1 317 ? 23.039 -25.488 -28.354 1.00 94.75 317 MET A N 1
ATOM 2440 C CA . MET A 1 317 ? 23.778 -26.643 -28.878 1.00 94.75 317 MET A CA 1
ATOM 2441 C C . MET A 1 317 ? 25.241 -26.672 -28.407 1.00 94.75 317 MET A C 1
ATOM 2443 O O . MET A 1 317 ? 25.722 -27.727 -27.979 1.00 94.75 317 MET A O 1
ATOM 2447 N N . ASP A 1 318 ? 25.932 -25.532 -28.431 1.00 94.44 318 ASP A N 1
ATOM 2448 C CA . ASP A 1 318 ? 27.337 -25.427 -28.020 1.00 94.44 318 ASP A CA 1
ATOM 2449 C C . ASP A 1 318 ? 27.500 -25.591 -26.500 1.00 94.44 318 ASP A C 1
ATOM 2451 O O . ASP A 1 318 ? 28.388 -26.314 -26.037 1.00 94.44 318 ASP A O 1
ATOM 2455 N N . ALA A 1 319 ? 26.593 -25.016 -25.705 1.00 93.19 319 ALA A N 1
ATOM 2456 C CA . ALA A 1 319 ? 26.543 -25.213 -24.257 1.00 93.19 319 ALA A CA 1
ATOM 2457 C C . ALA A 1 319 ? 26.298 -26.690 -23.896 1.00 93.19 319 ALA A C 1
ATOM 2459 O O . ALA A 1 319 ? 26.972 -27.239 -23.016 1.00 93.19 319 ALA A O 1
ATOM 2460 N N . ALA A 1 320 ? 25.399 -27.373 -24.615 1.00 94.31 320 ALA A N 1
ATOM 2461 C CA . ALA A 1 320 ? 25.170 -28.806 -24.450 1.00 94.31 320 ALA A CA 1
ATOM 2462 C C . ALA A 1 320 ? 26.409 -29.646 -24.825 1.00 94.31 320 ALA A C 1
ATOM 2464 O O . ALA A 1 320 ? 26.716 -30.631 -24.145 1.00 94.31 320 ALA A O 1
ATOM 2465 N N . ALA A 1 321 ? 27.160 -29.257 -25.861 1.00 95.38 321 ALA A N 1
ATOM 2466 C CA . ALA A 1 321 ? 28.421 -29.903 -26.228 1.00 95.38 321 ALA A CA 1
ATOM 2467 C C . ALA A 1 321 ? 29.515 -29.692 -25.160 1.00 95.38 321 ALA A C 1
ATOM 2469 O O . ALA A 1 321 ? 30.173 -30.652 -24.747 1.00 95.38 321 ALA A O 1
ATOM 2470 N N . ALA A 1 322 ? 29.661 -28.470 -24.641 1.00 94.50 322 ALA A N 1
ATOM 2471 C CA . ALA A 1 322 ? 30.613 -28.142 -23.579 1.00 94.50 322 ALA A CA 1
ATOM 2472 C C . ALA A 1 322 ? 30.304 -28.882 -22.263 1.00 94.50 322 ALA A C 1
ATOM 2474 O O . ALA A 1 322 ? 31.214 -29.412 -21.618 1.00 94.50 322 ALA A O 1
ATOM 2475 N N . ALA A 1 323 ? 29.024 -28.995 -21.890 1.00 94.00 323 ALA A N 1
ATOM 2476 C CA . ALA A 1 323 ? 28.590 -29.764 -20.724 1.00 94.00 323 ALA A CA 1
ATOM 2477 C C . ALA A 1 323 ? 28.960 -31.255 -20.848 1.00 94.00 323 ALA A C 1
ATOM 2479 O O . ALA A 1 323 ? 29.518 -31.832 -19.909 1.00 94.00 323 ALA A O 1
ATOM 2480 N N . ARG A 1 324 ? 28.744 -31.862 -22.026 1.00 96.38 324 ARG A N 1
ATOM 2481 C CA . ARG A 1 324 ? 29.166 -33.246 -22.326 1.00 96.38 324 ARG A CA 1
ATOM 2482 C C . ARG A 1 324 ? 30.686 -33.416 -22.204 1.00 96.38 324 ARG A C 1
ATOM 2484 O O . ARG A 1 324 ? 31.142 -34.378 -21.589 1.00 96.38 324 ARG A O 1
ATOM 2491 N N . ALA A 1 325 ? 31.472 -32.466 -22.714 1.00 96.00 325 ALA A N 1
ATOM 2492 C CA . ALA A 1 325 ? 32.932 -32.495 -22.601 1.00 96.00 325 ALA A CA 1
ATOM 2493 C C . ALA A 1 325 ? 33.425 -32.357 -21.145 1.00 96.00 325 ALA A C 1
ATOM 2495 O O . ALA A 1 325 ? 34.349 -33.062 -20.733 1.00 96.00 325 ALA A O 1
ATOM 2496 N N . LYS A 1 326 ? 32.793 -31.495 -20.333 1.00 96.06 326 LYS A N 1
ATOM 2497 C CA . LYS A 1 326 ? 33.108 -31.356 -18.899 1.00 96.06 326 LYS A CA 1
ATOM 2498 C C . LYS A 1 326 ? 32.783 -32.635 -18.122 1.00 96.06 326 LYS A C 1
ATOM 2500 O O . LYS A 1 326 ? 33.605 -33.068 -17.317 1.00 96.06 326 LYS A O 1
ATOM 2505 N N . ALA A 1 327 ? 31.638 -33.264 -18.397 1.00 94.81 327 ALA A N 1
ATOM 2506 C CA . ALA A 1 327 ? 31.264 -34.545 -17.797 1.00 94.81 327 ALA A CA 1
ATOM 2507 C C . ALA A 1 327 ? 32.279 -35.654 -18.134 1.00 94.81 327 ALA A C 1
ATOM 2509 O O . ALA A 1 327 ? 32.719 -36.374 -17.239 1.00 94.81 327 ALA A O 1
ATOM 2510 N N . ALA A 1 328 ? 32.732 -35.735 -19.391 1.00 95.06 328 ALA A N 1
ATOM 2511 C CA . ALA A 1 328 ? 33.766 -36.686 -19.806 1.00 95.06 328 ALA A CA 1
ATOM 2512 C C . ALA A 1 328 ? 35.109 -36.473 -19.074 1.00 95.06 328 ALA A C 1
ATOM 2514 O O . ALA A 1 328 ? 35.743 -37.442 -18.658 1.00 95.06 328 ALA A O 1
ATOM 2515 N N . ARG A 1 329 ? 35.528 -35.216 -18.852 1.00 95.75 329 ARG A N 1
ATOM 2516 C CA . ARG A 1 329 ? 36.745 -34.896 -18.077 1.00 95.75 329 ARG A CA 1
ATOM 2517 C C . ARG A 1 329 ? 36.614 -35.237 -16.592 1.00 95.75 329 ARG A C 1
ATOM 2519 O O . ARG A 1 329 ? 37.561 -35.758 -16.013 1.00 95.75 329 ARG A O 1
ATOM 2526 N N . ALA A 1 330 ? 35.456 -34.978 -15.983 1.00 91.75 330 ALA A N 1
ATOM 2527 C CA . ALA A 1 330 ? 35.202 -35.350 -14.591 1.00 91.75 330 ALA A CA 1
ATOM 2528 C C . ALA A 1 330 ? 35.271 -36.876 -14.398 1.00 91.75 330 ALA A C 1
ATOM 2530 O O . ALA A 1 330 ? 35.919 -37.344 -13.465 1.00 91.75 330 ALA A O 1
ATOM 2531 N N . LEU A 1 331 ? 34.692 -37.643 -15.333 1.00 94.00 331 LEU A N 1
ATOM 2532 C CA . LEU A 1 331 ? 34.762 -39.107 -15.351 1.00 94.00 331 LEU A CA 1
ATOM 2533 C C . LEU A 1 331 ? 36.210 -39.627 -15.468 1.00 94.00 331 LEU A C 1
ATOM 2535 O O . LEU A 1 331 ? 36.553 -40.644 -14.865 1.00 94.00 331 LEU A O 1
ATOM 2539 N N . ALA A 1 332 ? 37.067 -38.929 -16.221 1.00 91.75 332 ALA A N 1
ATOM 2540 C CA . ALA A 1 332 ? 38.487 -39.261 -16.327 1.00 91.75 332 ALA A CA 1
ATOM 2541 C C . ALA A 1 332 ? 39.235 -38.997 -15.008 1.00 91.75 332 ALA A C 1
ATOM 2543 O O . ALA A 1 332 ? 39.883 -39.901 -14.491 1.00 91.75 332 ALA A O 1
ATOM 2544 N N . LEU A 1 333 ? 39.076 -37.810 -14.411 1.00 90.75 333 LEU A N 1
ATOM 2545 C CA . LEU A 1 333 ? 39.734 -37.453 -13.144 1.00 90.75 333 LEU A CA 1
ATOM 2546 C C . LEU A 1 333 ? 39.277 -38.323 -11.963 1.00 90.75 333 LEU A C 1
ATOM 2548 O O . LEU A 1 333 ? 40.078 -38.631 -11.085 1.00 90.75 333 LEU A O 1
ATOM 2552 N N . SER A 1 334 ? 38.018 -38.775 -11.944 1.00 83.94 334 SER A N 1
ATOM 2553 C CA . SER A 1 334 ? 37.541 -39.692 -10.898 1.00 83.94 334 SER A CA 1
ATOM 2554 C C . SER A 1 334 ? 38.210 -41.071 -10.918 1.00 83.94 334 SER A C 1
ATOM 2556 O O . SER A 1 334 ? 38.161 -41.760 -9.906 1.00 83.94 334 SER A O 1
ATOM 2558 N N . ARG A 1 335 ? 38.833 -41.475 -12.038 1.00 80.19 335 ARG A N 1
ATOM 2559 C CA . ARG A 1 335 ? 39.624 -42.718 -12.119 1.00 80.19 335 ARG A CA 1
ATOM 2560 C C . ARG A 1 335 ? 41.041 -42.558 -11.559 1.00 80.19 335 ARG A C 1
ATOM 2562 O O . ARG A 1 335 ? 41.619 -43.540 -11.118 1.00 80.19 335 ARG A O 1
ATOM 2569 N N . ASP A 1 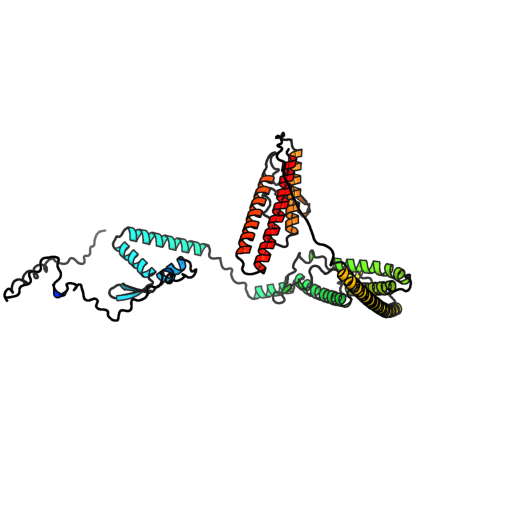336 ? 41.563 -41.336 -11.559 1.00 80.62 336 ASP A N 1
ATOM 2570 C CA . ASP A 1 336 ? 42.939 -40.997 -11.173 1.00 80.62 336 ASP A CA 1
ATOM 2571 C C . ASP A 1 336 ? 43.070 -40.880 -9.638 1.00 80.62 336 ASP A C 1
ATOM 2573 O O . ASP A 1 336 ? 43.890 -41.528 -8.992 1.00 80.62 336 ASP A O 1
ATOM 2577 N N . TRP A 1 337 ? 42.140 -40.159 -8.998 1.00 65.56 337 TRP A N 1
ATOM 2578 C CA . TRP A 1 337 ? 42.130 -39.986 -7.535 1.00 65.56 337 TRP A CA 1
ATOM 2579 C C . TRP A 1 337 ? 41.883 -41.274 -6.733 1.00 65.56 337 TRP A C 1
ATOM 2581 O O . TRP A 1 337 ? 42.244 -41.335 -5.556 1.00 65.56 337 TRP A O 1
ATOM 2591 N N . SER A 1 338 ? 41.296 -42.307 -7.347 1.00 67.81 338 SER A N 1
ATOM 2592 C CA . SER A 1 338 ? 41.188 -43.638 -6.735 1.00 67.81 338 SER A CA 1
ATOM 2593 C C . SER A 1 338 ? 42.526 -44.374 -6.610 1.00 67.81 338 SER A C 1
ATOM 2595 O O . SER A 1 338 ? 42.599 -45.334 -5.844 1.00 67.81 338 SER A O 1
ATOM 2597 N N . GLU A 1 339 ? 43.571 -43.939 -7.319 1.00 62.09 339 GLU A N 1
ATOM 2598 C CA . GLU A 1 339 ? 44.910 -44.530 -7.224 1.00 62.09 339 GLU A CA 1
ATOM 2599 C C . GLU A 1 339 ? 45.751 -43.855 -6.125 1.00 62.09 339 GLU A C 1
ATOM 2601 O O . GLU A 1 339 ? 46.416 -44.552 -5.365 1.00 62.09 339 GLU A O 1
ATOM 2606 N N . ILE A 1 340 ? 45.638 -42.529 -5.956 1.00 64.19 340 ILE A N 1
ATOM 2607 C CA . ILE A 1 340 ? 46.470 -41.732 -5.026 1.00 64.19 340 ILE A CA 1
ATOM 2608 C C . ILE A 1 340 ? 46.072 -41.893 -3.546 1.00 64.19 340 ILE A C 1
ATOM 2610 O O . ILE A 1 340 ? 46.920 -41.834 -2.658 1.00 64.19 340 ILE A O 1
ATOM 2614 N N . ARG A 1 341 ? 44.785 -42.096 -3.226 1.00 58.84 341 ARG A N 1
ATOM 2615 C CA . ARG A 1 341 ? 44.292 -42.060 -1.828 1.00 58.84 341 ARG A CA 1
ATOM 2616 C C . ARG A 1 341 ? 44.644 -43.299 -0.976 1.00 58.84 341 ARG A C 1
ATOM 2618 O O . ARG A 1 341 ? 43.969 -43.562 0.016 1.00 58.84 341 ARG A O 1
ATOM 2625 N N . ARG A 1 342 ? 45.654 -44.085 -1.356 1.00 56.72 342 ARG A N 1
ATOM 2626 C CA . ARG A 1 342 ? 46.153 -45.216 -0.554 1.00 56.72 342 ARG A CA 1
ATOM 2627 C C . ARG A 1 342 ? 47.290 -44.850 0.408 1.00 56.72 342 ARG A C 1
ATOM 2629 O O . ARG A 1 342 ? 47.573 -45.661 1.284 1.00 56.72 342 ARG A O 1
ATOM 2636 N N . ASP A 1 343 ? 47.878 -43.653 0.294 1.00 52.53 343 ASP A N 1
ATOM 2637 C CA . ASP A 1 343 ? 49.282 -43.465 0.700 1.00 52.53 343 ASP A CA 1
ATOM 2638 C C . ASP A 1 343 ? 49.584 -42.487 1.872 1.00 52.53 343 ASP A C 1
ATOM 2640 O O . ASP A 1 343 ? 50.764 -42.281 2.151 1.00 52.53 343 ASP A O 1
ATOM 2644 N N . GLY A 1 344 ? 48.620 -41.897 2.611 1.00 56.09 344 GLY A N 1
ATOM 2645 C CA . GLY A 1 344 ? 48.999 -41.124 3.823 1.00 56.09 344 GLY A CA 1
ATOM 2646 C C . GLY A 1 344 ? 47.916 -40.448 4.689 1.00 56.09 344 GLY A C 1
ATOM 2647 O O . GLY A 1 344 ? 47.063 -39.736 4.166 1.00 56.09 344 GLY A O 1
ATOM 2648 N N . ASP A 1 345 ? 48.041 -40.621 6.017 1.00 52.72 345 ASP A N 1
ATOM 2649 C CA . ASP A 1 345 ? 47.347 -39.925 7.130 1.00 52.72 345 ASP A CA 1
ATOM 2650 C C . ASP A 1 345 ? 48.200 -40.064 8.436 1.00 52.72 345 ASP A C 1
ATOM 2652 O O . ASP A 1 345 ? 48.268 -41.176 8.953 1.00 52.72 345 ASP A O 1
ATOM 2656 N N . GLU A 1 346 ? 48.843 -39.004 8.986 1.00 48.88 346 GLU A N 1
ATOM 2657 C CA . GLU A 1 346 ? 49.454 -38.970 10.359 1.00 48.88 346 GLU A CA 1
ATOM 2658 C C . GLU A 1 346 ? 49.914 -37.537 10.834 1.00 48.88 346 GLU A C 1
ATOM 2660 O O . GLU A 1 346 ? 50.489 -36.803 10.034 1.00 48.88 346 GLU A O 1
ATOM 2665 N N . GLU A 1 347 ? 49.706 -37.176 12.134 1.00 47.97 347 GLU A N 1
ATOM 2666 C CA . GLU A 1 347 ? 50.103 -35.921 12.891 1.00 47.97 347 GLU A CA 1
ATOM 2667 C C . GLU A 1 347 ? 49.473 -34.539 12.474 1.00 47.97 347 GLU A C 1
ATOM 2669 O O . GLU A 1 347 ? 48.960 -34.419 11.368 1.00 47.97 347 GLU A O 1
ATOM 2674 N N . ALA A 1 348 ? 49.415 -33.411 13.242 1.00 49.12 348 ALA A N 1
ATOM 2675 C CA . ALA A 1 348 ? 49.533 -33.035 14.690 1.00 49.12 348 ALA A CA 1
ATOM 2676 C C . ALA A 1 348 ? 48.994 -31.573 14.968 1.00 49.12 348 ALA A C 1
ATOM 2678 O O . ALA A 1 348 ? 48.554 -30.912 14.027 1.00 49.12 348 ALA A O 1
ATOM 2679 N N . ALA A 1 349 ? 48.996 -31.035 16.221 1.00 51.88 349 ALA A N 1
ATOM 2680 C CA . ALA A 1 349 ? 48.419 -29.700 16.593 1.00 51.88 349 ALA A CA 1
ATOM 2681 C C . ALA A 1 349 ? 48.989 -28.994 17.881 1.00 51.88 349 ALA A C 1
ATOM 2683 O O . ALA A 1 349 ? 49.552 -29.673 18.737 1.00 51.88 349 ALA A O 1
ATOM 2684 N N . GLY A 1 350 ? 48.787 -27.660 18.071 1.00 44.88 350 GLY A N 1
ATOM 2685 C CA . GLY A 1 350 ? 49.108 -26.875 19.311 1.00 44.88 350 GLY A CA 1
ATOM 2686 C C . GLY A 1 350 ? 48.855 -25.329 19.260 1.00 44.88 350 GLY A C 1
ATOM 2687 O O . GLY A 1 350 ? 48.849 -24.773 18.167 1.00 44.88 350 GLY A O 1
ATOM 2688 N N . ASP A 1 351 ? 48.642 -24.639 20.408 1.00 51.09 351 ASP A N 1
ATOM 2689 C CA . ASP A 1 35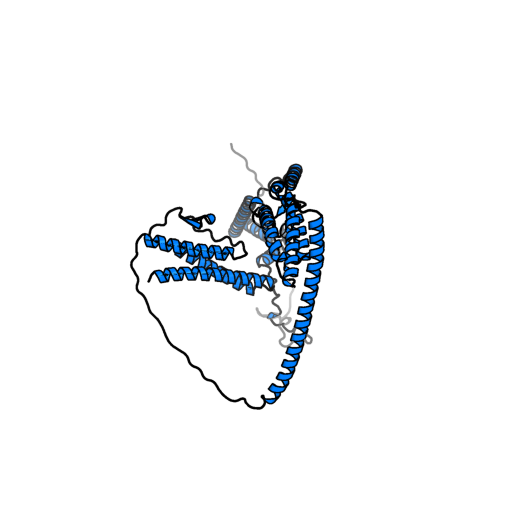1 ? 47.975 -23.296 20.558 1.00 51.09 351 ASP A CA 1
ATOM 2690 C C . ASP A 1 351 ? 48.581 -22.337 21.654 1.00 51.09 351 ASP A C 1
ATOM 2692 O O . ASP A 1 351 ? 49.366 -22.792 22.488 1.00 51.09 351 ASP A O 1
ATOM 2696 N N . GLY A 1 352 ? 48.212 -21.030 21.699 1.00 47.12 352 GLY A N 1
ATOM 2697 C CA . GLY A 1 352 ? 48.484 -20.098 22.830 1.00 47.12 352 GLY A CA 1
ATOM 2698 C C . GLY A 1 352 ? 48.155 -18.580 22.658 1.00 47.12 352 GLY A C 1
ATOM 2699 O O . GLY A 1 352 ? 48.430 -17.988 21.616 1.00 47.12 352 GLY A O 1
ATOM 2700 N N . THR A 1 353 ? 47.648 -17.902 23.716 1.00 45.81 353 THR A N 1
ATOM 2701 C CA . THR A 1 353 ? 47.235 -16.460 23.727 1.00 45.81 353 THR A CA 1
ATOM 2702 C C . THR A 1 353 ? 47.398 -15.725 25.083 1.00 45.81 353 THR A C 1
ATOM 2704 O O . THR A 1 353 ? 47.066 -16.330 26.095 1.00 45.81 353 THR A O 1
ATOM 2707 N N . GLU A 1 354 ? 47.789 -14.425 25.105 1.00 41.56 354 GLU A N 1
ATOM 2708 C CA . GLU A 1 354 ? 47.273 -13.310 25.980 1.00 41.56 354 GLU A CA 1
ATOM 2709 C C . GLU A 1 354 ? 48.198 -12.052 26.059 1.00 41.56 354 GLU A C 1
ATOM 2711 O O . GLU A 1 354 ? 49.396 -12.204 26.295 1.00 41.56 354 GLU A O 1
ATOM 2716 N N . ARG A 1 355 ? 47.641 -10.812 25.972 1.00 37.44 355 ARG A N 1
ATOM 2717 C CA . ARG A 1 355 ? 48.022 -9.572 26.739 1.00 37.44 355 ARG A CA 1
ATOM 2718 C C . ARG A 1 355 ? 47.411 -8.245 26.207 1.00 37.44 355 ARG A C 1
ATOM 2720 O O . ARG A 1 355 ? 47.381 -8.031 25.003 1.00 37.44 355 ARG A O 1
ATOM 2727 N N . ILE A 1 356 ? 47.117 -7.314 27.141 1.00 41.62 356 ILE A N 1
ATOM 2728 C CA . ILE A 1 356 ? 47.243 -5.815 27.138 1.00 41.62 356 ILE A CA 1
ATOM 2729 C C . ILE A 1 356 ? 46.026 -5.101 27.774 1.00 41.62 356 ILE A C 1
ATOM 2731 O O . ILE A 1 356 ? 44.878 -5.460 27.540 1.00 41.62 356 ILE A O 1
ATOM 2735 N N . ALA A 1 357 ? 46.287 -4.052 28.575 1.00 36.53 357 ALA A N 1
ATOM 2736 C CA . ALA A 1 357 ? 45.276 -3.254 29.275 1.00 36.53 357 ALA A CA 1
ATOM 2737 C C . ALA A 1 357 ? 45.628 -1.746 29.376 1.00 36.53 357 ALA A C 1
ATOM 2739 O O . ALA A 1 357 ? 46.793 -1.399 29.529 1.00 36.53 357 ALA A O 1
ATOM 2740 N N . ARG A 1 358 ? 44.575 -0.904 29.411 1.00 36.16 358 ARG A N 1
ATOM 2741 C CA . ARG A 1 358 ? 44.440 0.467 29.985 1.00 36.16 358 ARG A CA 1
ATOM 2742 C C . ARG A 1 358 ? 45.383 1.616 29.552 1.00 36.16 358 ARG A C 1
ATOM 2744 O O . ARG A 1 358 ? 46.571 1.615 29.839 1.00 36.16 358 ARG A O 1
ATOM 2751 N N . VAL A 1 359 ? 44.763 2.719 29.104 1.00 35.41 359 VAL A N 1
ATOM 2752 C CA . VAL A 1 359 ? 45.279 4.108 29.158 1.00 35.41 359 VAL A CA 1
ATOM 2753 C C . VAL A 1 359 ? 44.131 5.043 29.579 1.00 35.41 359 VAL A C 1
ATOM 2755 O O . VAL A 1 359 ? 42.991 4.815 29.182 1.00 35.41 359 VAL A O 1
ATOM 2758 N N . ALA A 1 360 ? 44.412 6.082 30.374 1.00 36.81 360 ALA A N 1
ATOM 2759 C CA . ALA A 1 360 ? 43.454 7.124 30.773 1.00 36.81 360 ALA A CA 1
ATOM 2760 C C . ALA A 1 360 ? 43.880 8.509 30.239 1.00 36.81 360 ALA A C 1
ATOM 2762 O O . ALA A 1 360 ? 45.070 8.747 30.037 1.00 36.81 360 ALA A O 1
ATOM 2763 N N . LYS A 1 361 ? 42.920 9.423 30.028 1.00 32.84 361 LYS A N 1
ATOM 2764 C CA . LYS A 1 361 ? 43.133 10.777 29.472 1.00 32.84 361 LYS A CA 1
ATOM 2765 C C . LYS A 1 361 ? 42.592 11.899 30.390 1.00 32.84 361 LYS A C 1
ATOM 2767 O O . LYS A 1 361 ? 41.685 11.635 31.178 1.00 32.84 361 LYS A O 1
ATOM 2772 N N . PRO A 1 362 ? 43.126 13.137 30.297 1.00 37.34 362 PRO A N 1
ATOM 2773 C CA . PRO A 1 362 ? 42.763 14.262 31.166 1.00 37.34 362 PRO A CA 1
ATOM 2774 C C . PRO A 1 362 ? 41.595 15.120 30.641 1.00 37.34 362 PRO A C 1
ATOM 2776 O O . PRO A 1 362 ? 41.307 15.159 29.448 1.00 37.34 362 PRO A O 1
ATOM 2779 N N . VAL A 1 363 ? 40.960 15.873 31.546 1.00 32.94 363 VAL A N 1
ATOM 2780 C CA . VAL A 1 363 ? 39.834 16.781 31.255 1.00 32.94 363 VAL A CA 1
ATOM 2781 C C . VAL A 1 363 ? 40.330 18.126 30.712 1.00 32.94 363 VAL A C 1
ATOM 2783 O O . VAL A 1 363 ? 41.172 18.778 31.332 1.00 32.94 363 VAL A O 1
ATOM 2786 N N . SER A 1 364 ? 39.780 18.568 29.576 1.00 34.22 364 SER A N 1
ATOM 2787 C CA . SER A 1 364 ? 40.158 19.816 28.895 1.00 34.22 364 SER A CA 1
ATOM 2788 C C . SER A 1 364 ? 39.138 20.960 29.081 1.00 34.22 364 SER A C 1
ATOM 2790 O O . SER A 1 364 ? 37.967 20.744 29.399 1.00 34.22 364 SER A O 1
ATOM 2792 N N . LYS A 1 365 ? 39.601 22.210 28.920 1.00 36.97 365 LYS A N 1
ATOM 2793 C CA . LYS A 1 365 ? 38.828 23.443 29.178 1.00 36.97 365 LYS A CA 1
ATOM 2794 C C . LYS A 1 365 ? 37.649 23.637 28.210 1.00 36.97 365 LYS A C 1
ATOM 2796 O O . LYS A 1 365 ? 37.699 23.255 27.041 1.00 36.97 365 LYS A O 1
ATOM 2801 N N . ILE A 1 366 ? 36.602 24.306 28.695 1.00 37.72 366 ILE A N 1
ATOM 2802 C CA . ILE A 1 366 ? 35.432 24.699 27.899 1.00 37.72 366 ILE A CA 1
ATOM 2803 C C . ILE A 1 366 ? 35.813 25.860 26.966 1.00 37.72 366 ILE A C 1
ATOM 2805 O O . ILE A 1 366 ? 36.384 26.860 27.396 1.00 37.72 366 ILE A O 1
ATOM 2809 N N . THR A 1 367 ? 35.496 25.705 25.682 1.00 38.47 367 THR A N 1
ATOM 2810 C CA . THR A 1 367 ? 35.738 26.668 24.597 1.00 38.47 367 THR A CA 1
ATOM 2811 C C . THR A 1 367 ? 34.419 27.282 24.119 1.00 38.47 367 THR A C 1
ATOM 2813 O O . THR A 1 367 ? 33.371 26.653 24.241 1.00 38.47 367 THR A O 1
ATOM 2816 N N . GLY A 1 368 ? 34.479 28.526 23.623 1.00 43.25 368 GLY A N 1
ATOM 2817 C CA . GLY A 1 368 ? 33.318 29.392 23.356 1.00 43.25 368 GLY A CA 1
ATOM 2818 C C . GLY A 1 368 ? 32.453 29.029 22.128 1.00 43.25 368 GLY A C 1
ATOM 2819 O O . GLY A 1 368 ? 32.407 27.867 21.730 1.00 43.25 368 GLY A O 1
ATOM 2820 N N . PRO A 1 369 ? 31.761 30.002 21.497 1.00 46.38 369 PRO A N 1
ATOM 2821 C CA . PRO A 1 369 ? 30.582 29.760 20.645 1.00 46.38 369 PRO A CA 1
ATOM 2822 C C . PRO A 1 369 ? 30.806 28.908 19.382 1.00 46.38 369 PRO A C 1
ATOM 2824 O O . PRO A 1 369 ? 29.846 28.399 18.816 1.00 46.38 369 PRO A O 1
ATOM 2827 N N . ALA A 1 370 ? 32.048 28.675 18.952 1.00 49.34 370 ALA A N 1
ATOM 2828 C CA . ALA A 1 370 ? 32.338 27.691 17.905 1.00 49.34 370 ALA A CA 1
ATOM 2829 C C . ALA A 1 370 ? 32.009 26.242 18.338 1.00 49.34 370 ALA A C 1
ATOM 2831 O O . ALA A 1 370 ? 31.657 25.407 17.506 1.00 49.34 370 ALA A O 1
ATOM 2832 N N . ARG A 1 371 ? 32.093 25.937 19.642 1.00 51.34 371 ARG A N 1
ATOM 2833 C CA . ARG A 1 371 ? 31.852 24.600 20.203 1.00 51.34 371 ARG A CA 1
ATOM 2834 C C . ARG A 1 371 ? 30.373 24.222 20.193 1.00 51.34 371 ARG A C 1
ATOM 2836 O O . ARG A 1 371 ? 30.048 23.102 19.821 1.00 51.34 371 ARG A O 1
ATOM 2843 N N . THR A 1 372 ? 29.481 25.149 20.541 1.00 55.66 372 THR A N 1
ATOM 2844 C CA . THR A 1 372 ? 28.028 24.913 20.489 1.00 55.66 372 THR A CA 1
ATOM 2845 C C . THR A 1 372 ? 27.543 24.718 19.053 1.00 55.66 372 THR A C 1
ATOM 2847 O O . THR A 1 372 ? 26.694 23.867 18.814 1.00 55.66 372 THR A O 1
ATOM 2850 N N . VAL A 1 373 ? 28.137 25.419 18.079 1.00 53.69 373 VAL A N 1
ATOM 2851 C CA . VAL A 1 373 ? 27.871 25.202 16.645 1.00 53.69 373 VAL A CA 1
ATOM 2852 C C . VAL A 1 373 ? 28.334 23.812 16.183 1.00 53.69 373 VAL A C 1
ATOM 2854 O O . VAL A 1 373 ? 27.618 23.164 15.421 1.00 53.69 373 VAL A O 1
ATOM 2857 N N . ALA A 1 374 ? 29.480 23.321 16.667 1.00 56.81 374 ALA A N 1
ATOM 2858 C CA . ALA A 1 374 ? 29.978 21.978 16.353 1.00 56.81 374 ALA A CA 1
ATOM 2859 C C . ALA A 1 374 ? 29.168 20.850 17.029 1.00 56.81 374 ALA A C 1
ATOM 2861 O O . ALA A 1 374 ? 28.875 19.836 16.401 1.00 56.81 374 ALA A O 1
ATOM 2862 N N . GLU A 1 375 ? 28.753 21.022 18.288 1.00 60.03 375 GLU A N 1
ATOM 2863 C CA . GLU A 1 375 ? 27.894 20.045 18.974 1.00 60.03 375 GLU A CA 1
ATOM 2864 C C . GLU A 1 375 ? 26.473 20.025 18.369 1.00 60.03 375 GLU A C 1
ATOM 2866 O O . GLU A 1 375 ? 25.889 18.953 18.204 1.00 60.03 375 GLU A O 1
ATOM 2871 N N . ALA A 1 376 ? 25.943 21.175 17.931 1.00 59.44 376 ALA A N 1
ATOM 2872 C CA . ALA A 1 376 ? 24.672 21.254 17.207 1.00 59.44 376 ALA A CA 1
ATOM 2873 C C . ALA A 1 376 ? 24.742 20.657 15.787 1.00 59.44 376 ALA A C 1
ATOM 2875 O O . ALA A 1 376 ? 23.768 20.052 15.333 1.00 59.44 376 ALA A O 1
ATOM 2876 N N . SER A 1 377 ? 25.869 20.793 15.075 1.00 63.12 377 SER A N 1
ATOM 2877 C CA . SER A 1 377 ? 26.036 20.181 13.749 1.00 63.12 377 SER A CA 1
ATOM 2878 C C . SER A 1 377 ? 26.207 18.662 13.830 1.00 63.12 377 SER A C 1
ATOM 2880 O O . SER A 1 377 ? 25.601 17.955 13.027 1.00 63.12 377 SER A O 1
ATOM 2882 N N . ALA A 1 378 ? 26.926 18.155 14.839 1.00 62.53 378 ALA A N 1
ATOM 2883 C CA . ALA A 1 378 ? 27.012 16.725 15.131 1.00 62.53 378 ALA A CA 1
ATOM 2884 C C . ALA A 1 378 ? 25.643 16.134 15.515 1.00 62.53 378 ALA A C 1
ATOM 2886 O O . ALA A 1 378 ? 25.247 15.111 14.961 1.00 62.53 378 ALA A O 1
ATOM 2887 N N . TYR A 1 379 ? 24.873 16.811 16.379 1.00 66.69 379 TYR A N 1
ATOM 2888 C CA . TYR A 1 379 ? 23.505 16.394 16.721 1.00 66.69 379 TYR A CA 1
ATOM 2889 C C . TYR A 1 379 ? 22.592 16.353 15.485 1.00 66.69 379 TYR A C 1
ATOM 2891 O O . TYR A 1 379 ? 21.883 15.372 15.274 1.00 66.69 379 TYR A O 1
ATOM 2899 N N . ARG A 1 380 ? 22.649 17.380 14.624 1.00 68.44 380 ARG A N 1
ATOM 2900 C CA . ARG A 1 380 ? 21.895 17.428 13.360 1.00 68.44 380 ARG A CA 1
ATOM 2901 C C . ARG A 1 380 ? 22.289 16.296 12.407 1.00 68.44 380 ARG A C 1
ATOM 2903 O O . ARG A 1 380 ? 21.400 15.690 11.823 1.00 68.44 380 ARG A O 1
ATOM 2910 N N . ALA A 1 381 ? 23.579 15.995 12.258 1.00 68.19 381 ALA A N 1
ATOM 2911 C CA . ALA A 1 381 ? 24.045 14.885 11.423 1.00 68.19 381 ALA A CA 1
ATOM 2912 C C . ALA A 1 381 ? 23.555 13.528 11.958 1.00 68.19 381 ALA A C 1
ATOM 2914 O O . ALA A 1 381 ? 22.974 12.745 11.212 1.00 68.19 381 ALA A O 1
ATOM 2915 N N . ALA A 1 382 ? 23.699 13.299 13.264 1.00 66.19 382 ALA A N 1
ATOM 2916 C CA . ALA A 1 382 ? 23.244 12.086 13.932 1.00 66.19 382 ALA A CA 1
ATOM 2917 C C . ALA A 1 382 ? 21.721 11.894 13.844 1.00 66.19 382 ALA A C 1
ATOM 2919 O O . ALA A 1 382 ? 21.253 10.792 13.571 1.00 66.19 382 ALA A O 1
ATOM 2920 N N . TRP A 1 383 ? 20.937 12.960 14.027 1.00 73.12 383 TRP A N 1
ATOM 2921 C CA . TRP A 1 383 ? 19.479 12.888 13.917 1.00 73.12 383 TRP A CA 1
ATOM 2922 C C . TRP A 1 383 ? 19.008 12.692 12.471 1.00 73.12 383 TRP A C 1
ATOM 2924 O O . TRP A 1 383 ? 18.044 11.972 12.243 1.00 73.12 383 TRP A O 1
ATOM 2934 N N . LEU A 1 384 ? 19.712 13.256 11.481 1.00 74.06 384 LEU A N 1
ATOM 2935 C CA . LEU A 1 384 ? 19.453 12.974 10.064 1.00 74.06 384 LEU A CA 1
ATOM 2936 C C . LEU A 1 384 ? 19.808 11.526 9.686 1.00 74.06 384 LEU A C 1
ATOM 2938 O O . LEU A 1 384 ? 19.079 10.926 8.904 1.00 74.06 384 LEU A O 1
ATOM 2942 N N . GLU A 1 385 ? 20.865 10.935 10.255 1.00 72.94 385 GLU A N 1
ATOM 2943 C CA . GLU A 1 385 ? 21.142 9.499 10.090 1.00 72.94 385 GLU A CA 1
ATOM 2944 C C . GLU A 1 385 ? 20.081 8.618 10.763 1.00 72.94 385 GLU A C 1
ATOM 2946 O O . GLU A 1 385 ? 19.690 7.609 10.184 1.00 72.94 385 GLU A O 1
ATOM 2951 N N . VAL A 1 386 ? 19.573 9.000 11.943 1.00 71.06 386 VAL A N 1
ATOM 2952 C CA . VAL A 1 386 ? 18.452 8.301 12.600 1.00 71.06 386 VAL A CA 1
ATOM 2953 C C . VAL A 1 386 ? 17.180 8.398 11.758 1.00 71.06 386 VAL A C 1
ATOM 2955 O O . VAL A 1 386 ? 16.556 7.370 11.517 1.00 71.06 386 VAL A O 1
ATOM 2958 N N . LEU A 1 387 ? 16.828 9.590 11.261 1.00 72.31 387 LEU A N 1
ATOM 2959 C CA . LEU A 1 387 ? 15.661 9.790 10.397 1.00 72.31 387 LEU A CA 1
ATOM 2960 C C . LEU A 1 387 ? 15.776 8.984 9.099 1.00 72.31 387 LEU A C 1
ATOM 2962 O O . LEU A 1 387 ? 14.846 8.258 8.758 1.00 72.31 387 LEU A O 1
ATOM 2966 N N . LYS A 1 388 ? 16.937 9.009 8.437 1.00 73.31 388 LYS A N 1
ATOM 2967 C CA . LYS A 1 388 ? 17.184 8.191 7.243 1.00 73.31 388 LYS A CA 1
ATOM 2968 C C . LYS A 1 388 ? 17.097 6.692 7.550 1.00 73.31 388 LYS A C 1
ATOM 2970 O O . LYS A 1 388 ? 16.493 5.941 6.795 1.00 73.31 388 LYS A O 1
ATOM 2975 N N . ALA A 1 389 ? 17.653 6.250 8.677 1.00 67.62 389 ALA A N 1
ATOM 2976 C CA . ALA A 1 389 ? 17.548 4.860 9.109 1.00 67.62 389 ALA A CA 1
ATOM 2977 C C . ALA A 1 389 ? 16.107 4.460 9.480 1.00 67.62 389 ALA A C 1
ATOM 2979 O O . ALA A 1 389 ? 15.786 3.281 9.378 1.00 67.62 389 ALA A O 1
ATOM 2980 N N . THR A 1 390 ? 15.236 5.401 9.875 1.00 67.69 390 THR A N 1
ATOM 2981 C CA . THR A 1 390 ? 13.790 5.154 10.020 1.00 67.69 390 THR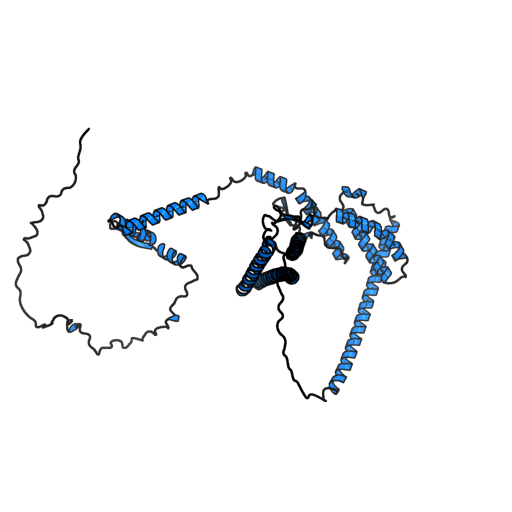 A CA 1
ATOM 2982 C C . THR A 1 390 ? 13.022 5.222 8.698 1.00 67.69 390 THR A C 1
ATOM 2984 O O . THR A 1 390 ? 12.074 4.467 8.545 1.00 67.69 390 THR A O 1
ATOM 2987 N N . GLU A 1 391 ? 13.434 6.037 7.721 1.00 68.12 391 GLU A N 1
ATOM 2988 C CA . GLU A 1 391 ? 12.865 6.044 6.357 1.00 68.12 391 GLU A CA 1
ATOM 2989 C C . GLU A 1 391 ? 13.185 4.741 5.603 1.00 68.12 391 GLU A C 1
ATOM 2991 O O . GLU A 1 391 ? 12.340 4.195 4.902 1.00 68.12 391 GLU A O 1
ATOM 2996 N N . GLU A 1 392 ? 14.386 4.186 5.802 1.00 67.62 392 GLU A N 1
ATOM 2997 C CA . GLU A 1 392 ? 14.777 2.854 5.314 1.00 67.62 392 GLU A CA 1
ATOM 2998 C C . GLU A 1 392 ? 14.056 1.703 6.063 1.00 67.62 392 GLU A C 1
ATOM 3000 O O . GLU A 1 392 ? 14.221 0.527 5.720 1.00 67.62 392 GLU A O 1
ATOM 3005 N N . MET A 1 393 ? 13.247 2.009 7.087 1.00 69.00 393 MET A N 1
ATOM 3006 C CA . MET A 1 393 ? 12.416 1.044 7.807 1.00 69.00 393 MET A CA 1
ATOM 3007 C C . MET A 1 393 ? 10.951 1.157 7.383 1.00 69.00 393 MET A C 1
ATOM 3009 O O . MET A 1 393 ? 10.273 2.145 7.617 1.00 69.00 393 MET A O 1
ATOM 3013 N N . GLU A 1 394 ? 10.453 0.061 6.821 1.00 47.47 394 GLU A N 1
ATOM 3014 C CA . GLU A 1 394 ? 9.121 -0.132 6.232 1.00 47.47 394 GLU A CA 1
ATOM 3015 C C . GLU A 1 394 ? 7.964 -0.131 7.272 1.00 47.47 394 GLU A C 1
ATOM 3017 O O . GLU A 1 394 ? 7.171 -1.070 7.324 1.00 47.47 394 GLU A O 1
ATOM 3022 N N . TYR A 1 395 ? 7.899 0.859 8.174 1.00 54.31 395 TYR A N 1
ATOM 3023 C CA . TYR A 1 395 ? 6.916 0.939 9.266 1.00 54.31 395 TYR A CA 1
ATOM 3024 C C . TYR A 1 395 ? 6.615 2.376 9.728 1.00 54.31 395 TYR A C 1
ATOM 3026 O O . TYR A 1 395 ? 7.521 3.182 9.903 1.00 54.31 395 TYR A O 1
ATOM 3034 N N . ASP A 1 396 ? 5.345 2.633 10.074 1.00 43.59 396 ASP A N 1
ATOM 3035 C CA . ASP A 1 396 ? 4.826 3.878 10.679 1.00 43.59 396 ASP A CA 1
ATOM 3036 C C . ASP A 1 396 ? 5.246 4.039 12.163 1.00 43.59 396 ASP A C 1
ATOM 3038 O O . ASP A 1 396 ? 4.437 4.211 13.080 1.00 43.59 396 ASP A O 1
ATOM 3042 N N . LEU A 1 397 ? 6.551 3.930 12.426 1.00 46.75 397 LEU A N 1
ATOM 3043 C CA . LEU A 1 397 ? 7.159 4.391 13.669 1.00 46.75 397 LEU A CA 1
ATOM 3044 C C . LEU A 1 397 ? 7.172 5.916 13.628 1.00 46.75 397 LEU A C 1
ATOM 3046 O O . LEU A 1 397 ? 8.138 6.514 13.163 1.00 46.75 397 LEU A O 1
ATOM 3050 N N . LYS A 1 398 ? 6.116 6.551 14.150 1.00 45.41 398 LYS A N 1
ATOM 3051 C CA . LYS A 1 398 ? 6.150 7.988 14.446 1.00 45.41 398 LYS A CA 1
ATOM 3052 C C . LYS A 1 398 ? 7.372 8.247 15.331 1.00 45.41 398 LYS A C 1
ATOM 3054 O O . LYS A 1 398 ? 7.368 7.777 16.475 1.00 45.41 398 LYS A O 1
ATOM 3059 N N . PRO A 1 399 ? 8.423 8.930 14.832 1.00 50.09 399 PRO A N 1
ATOM 3060 C CA . PRO A 1 399 ? 9.587 9.203 15.653 1.00 50.09 399 PRO A CA 1
ATOM 3061 C C . PRO A 1 399 ? 9.113 10.011 16.856 1.00 50.09 399 PRO A C 1
ATOM 3063 O O . PRO A 1 399 ? 8.215 10.850 16.723 1.00 50.09 399 PRO A O 1
ATOM 3066 N N . VAL A 1 400 ? 9.694 9.747 18.032 1.00 48.28 400 VAL A N 1
ATOM 3067 C CA . VAL A 1 400 ? 9.451 10.589 19.210 1.00 48.28 400 VAL A CA 1
ATOM 3068 C C . VAL A 1 400 ? 9.684 12.029 18.752 1.00 48.28 400 VAL A C 1
ATOM 3070 O O . VAL A 1 400 ? 10.771 12.294 18.223 1.00 48.28 400 VAL A O 1
ATOM 3073 N N . PRO A 1 401 ? 8.675 12.919 18.846 1.00 48.53 401 PRO A N 1
ATOM 3074 C CA . PRO A 1 401 ? 8.802 14.250 18.286 1.00 48.53 401 PRO A CA 1
ATOM 3075 C C . PRO A 1 401 ? 10.043 14.901 18.896 1.00 48.53 401 PRO A C 1
ATOM 3077 O O . PRO A 1 401 ? 10.305 14.700 20.091 1.00 48.53 401 PRO A O 1
ATOM 3080 N N . PRO A 1 402 ? 10.837 15.634 18.097 1.00 51.84 402 PRO A N 1
ATOM 3081 C CA . PRO A 1 402 ? 11.961 16.361 18.654 1.00 51.84 402 PRO A CA 1
ATOM 3082 C C . PRO A 1 402 ? 11.434 17.282 19.773 1.00 51.84 402 PRO A C 1
ATOM 3084 O O . PRO A 1 402 ? 10.272 17.701 19.705 1.00 51.84 402 PRO A O 1
ATOM 3087 N N . PRO A 1 403 ? 12.241 17.566 20.814 1.00 55.97 403 PRO A N 1
ATOM 3088 C CA . PRO A 1 403 ? 11.846 18.461 21.903 1.00 55.97 403 PRO A CA 1
ATOM 3089 C C . PRO A 1 403 ? 11.177 19.742 21.374 1.00 55.97 403 PRO A C 1
ATOM 3091 O O . PRO A 1 403 ? 11.564 20.230 20.315 1.00 55.97 403 PRO A O 1
ATOM 3094 N N . GLU A 1 404 ? 10.157 20.274 22.063 1.00 49.31 404 GLU A N 1
ATOM 3095 C CA . GLU A 1 404 ? 9.280 21.350 21.538 1.00 49.31 404 GLU A CA 1
ATOM 3096 C C . GLU A 1 404 ? 10.022 22.643 21.126 1.00 49.31 404 GLU A C 1
ATOM 3098 O O . GLU A 1 404 ? 9.488 23.491 20.404 1.00 49.31 404 GLU A O 1
ATOM 3103 N N . ASP A 1 405 ? 11.262 22.794 21.588 1.00 52.50 405 ASP A N 1
ATOM 3104 C CA . ASP A 1 405 ? 12.225 23.835 21.252 1.00 52.50 405 ASP A CA 1
ATOM 3105 C C . ASP A 1 405 ? 12.966 23.621 19.914 1.00 52.50 405 ASP A C 1
ATOM 3107 O O . ASP A 1 405 ? 13.630 24.547 19.447 1.00 52.50 405 ASP A O 1
ATOM 3111 N N . VAL A 1 406 ? 12.826 22.465 19.254 1.00 50.38 406 VAL A N 1
ATOM 3112 C CA . VAL A 1 406 ? 13.566 22.057 18.046 1.00 50.38 406 VAL A CA 1
ATOM 3113 C C . VAL A 1 406 ? 12.626 21.884 16.845 1.00 50.38 406 VAL A C 1
ATOM 3115 O O . VAL A 1 406 ? 11.925 20.884 16.703 1.00 50.38 406 VAL A O 1
ATOM 3118 N N . ILE A 1 407 ? 12.659 22.837 15.912 1.00 54.25 407 ILE A N 1
ATOM 3119 C CA . ILE A 1 407 ? 11.907 22.785 14.653 1.00 54.25 407 ILE A CA 1
ATOM 3120 C C . ILE A 1 407 ? 12.817 22.205 13.565 1.00 54.25 407 ILE A C 1
ATOM 3122 O O . ILE A 1 407 ? 13.855 22.777 13.230 1.00 54.25 407 ILE A O 1
ATOM 3126 N N . ILE A 1 408 ? 12.428 21.067 12.989 1.00 49.38 408 ILE A N 1
ATOM 3127 C CA . ILE A 1 408 ? 13.168 20.413 11.902 1.00 49.38 408 ILE A CA 1
ATOM 3128 C C . ILE A 1 408 ? 12.431 20.664 10.587 1.00 49.38 408 ILE A C 1
ATOM 3130 O O . ILE A 1 408 ? 11.323 20.176 10.384 1.00 49.38 408 ILE A O 1
ATOM 3134 N N . ASN A 1 409 ? 13.057 21.405 9.675 1.00 51.84 409 ASN A N 1
ATOM 3135 C CA . ASN A 1 409 ? 12.572 21.565 8.310 1.00 51.84 409 ASN A CA 1
ATOM 3136 C C . ASN A 1 409 ? 13.274 20.531 7.419 1.00 51.84 409 ASN A C 1
ATOM 3138 O O . ASN A 1 409 ? 14.391 20.756 6.949 1.00 51.84 409 ASN A O 1
ATOM 3142 N N . ALA A 1 410 ? 12.614 19.388 7.207 1.00 46.69 410 ALA A N 1
ATOM 3143 C CA . ALA A 1 410 ? 13.148 18.277 6.419 1.00 46.69 410 ALA A CA 1
ATOM 3144 C C . ALA A 1 410 ? 13.489 18.693 4.974 1.00 46.69 410 ALA A C 1
ATOM 3146 O O . ALA A 1 410 ? 14.590 18.412 4.502 1.00 46.69 410 ALA A O 1
ATOM 3147 N N . ALA A 1 411 ? 12.604 19.450 4.314 1.00 45.19 411 ALA A N 1
ATOM 3148 C CA . ALA A 1 411 ? 12.789 19.912 2.935 1.00 45.19 411 ALA A CA 1
ATOM 3149 C C . ALA A 1 411 ? 14.012 20.837 2.774 1.00 45.19 411 ALA A C 1
ATOM 3151 O O . ALA A 1 411 ? 14.813 20.665 1.859 1.00 45.19 411 ALA A O 1
ATOM 3152 N N . ALA A 1 412 ? 14.214 21.776 3.704 1.00 48.66 412 ALA A N 1
ATOM 3153 C CA . ALA A 1 412 ? 15.398 22.642 3.732 1.00 48.66 412 ALA A CA 1
ATOM 3154 C C . ALA A 1 412 ? 16.634 21.974 4.375 1.00 48.66 412 ALA A C 1
ATOM 3156 O O . ALA A 1 412 ? 17.708 22.579 4.446 1.00 48.66 412 ALA A O 1
ATOM 3157 N N . LYS A 1 413 ? 16.484 20.750 4.903 1.00 50.81 413 LYS A N 1
ATOM 3158 C CA . LYS A 1 413 ? 17.443 20.032 5.764 1.00 50.81 413 LYS A CA 1
ATOM 3159 C C . LYS A 1 413 ? 17.907 20.837 6.988 1.00 50.81 413 LYS A C 1
ATOM 3161 O O . LYS A 1 413 ? 18.938 20.501 7.581 1.00 50.81 413 LYS A O 1
ATOM 3166 N N . THR A 1 414 ? 17.224 21.919 7.362 1.00 46.00 414 THR A N 1
ATOM 3167 C CA . THR A 1 414 ? 17.637 22.843 8.429 1.00 46.00 414 THR A CA 1
ATOM 3168 C C . THR A 1 414 ? 16.970 22.509 9.759 1.00 46.00 414 THR A C 1
ATOM 3170 O O . THR A 1 414 ? 15.866 21.975 9.813 1.00 46.00 414 THR A O 1
ATOM 3173 N N . VAL A 1 415 ? 17.667 22.825 10.850 1.00 46.19 415 VAL A N 1
ATOM 3174 C CA . VAL A 1 415 ? 17.139 22.732 12.214 1.00 46.19 415 VAL A CA 1
ATOM 3175 C C . VAL A 1 415 ? 17.167 24.138 12.792 1.00 46.19 415 VAL A C 1
ATOM 3177 O O . VAL A 1 415 ? 18.231 24.759 12.843 1.00 46.19 415 VAL A O 1
ATOM 3180 N N . THR A 1 416 ? 16.007 24.649 13.183 1.00 52.22 416 THR A N 1
ATOM 3181 C CA . THR A 1 416 ? 15.842 25.960 13.807 1.00 52.22 416 THR A CA 1
ATOM 3182 C C . THR A 1 416 ? 15.326 25.773 15.226 1.00 52.22 416 THR A C 1
ATOM 3184 O O . THR A 1 416 ? 14.343 25.079 15.466 1.00 52.22 416 THR A O 1
ATOM 3187 N N . TYR A 1 417 ? 15.999 26.391 16.190 1.00 55.16 417 TYR A N 1
ATOM 3188 C CA . TYR A 1 417 ? 15.566 26.340 17.581 1.00 55.16 417 TYR A CA 1
ATOM 3189 C C . TYR A 1 417 ? 14.574 27.474 17.838 1.00 55.16 417 TYR A C 1
ATOM 3191 O O . TYR A 1 417 ? 14.830 28.618 17.457 1.00 55.16 417 TYR A O 1
ATOM 3199 N N . ARG A 1 418 ? 13.440 27.168 18.474 1.00 53.03 418 ARG A N 1
ATOM 3200 C CA . ARG A 1 418 ? 12.399 28.156 18.809 1.00 53.03 418 ARG A CA 1
ATOM 3201 C C . ARG A 1 418 ? 12.876 29.136 19.883 1.00 53.03 418 ARG A C 1
ATOM 3203 O O . ARG A 1 418 ? 12.475 30.296 19.882 1.00 53.03 418 ARG A O 1
ATOM 3210 N N . VAL A 1 419 ? 13.767 28.663 20.751 1.00 55.41 419 VAL A N 1
ATOM 3211 C CA . VAL A 1 419 ? 14.600 29.455 21.658 1.00 55.41 419 VAL A CA 1
ATOM 3212 C C . VAL A 1 419 ? 16.039 28.975 21.447 1.00 55.41 419 VAL A C 1
ATOM 3214 O O . VAL A 1 419 ? 16.266 27.771 21.544 1.00 55.41 419 VAL A O 1
ATOM 3217 N N . PRO A 1 420 ? 17.016 29.843 21.123 1.00 47.34 420 PRO A N 1
ATOM 3218 C CA . PRO A 1 420 ? 18.401 29.405 20.979 1.00 47.34 420 PRO A CA 1
ATOM 3219 C C . PRO A 1 420 ? 18.899 28.845 22.325 1.00 47.34 420 PRO A C 1
ATOM 3221 O O . PRO A 1 420 ? 18.773 29.544 23.333 1.00 47.34 420 PRO A O 1
ATOM 3224 N N . PRO A 1 421 ? 19.445 27.614 22.372 1.00 48.88 421 PRO A N 1
ATOM 3225 C CA . PRO A 1 421 ? 19.847 26.994 23.630 1.00 48.88 421 PRO A CA 1
ATOM 3226 C C . PRO A 1 421 ? 20.947 27.814 24.306 1.00 48.88 421 PRO A C 1
ATOM 3228 O O . PRO A 1 421 ? 21.902 28.256 23.657 1.00 48.88 421 PRO A O 1
ATOM 3231 N N . GLU A 1 422 ? 20.824 28.009 25.619 1.00 48.09 422 GLU A N 1
ATOM 3232 C CA . GLU A 1 422 ? 21.827 28.749 26.383 1.00 48.09 422 GLU A CA 1
ATOM 3233 C C . GLU A 1 422 ? 23.183 28.034 26.319 1.00 48.09 422 GLU A C 1
ATOM 3235 O O . GLU A 1 422 ? 23.267 26.800 26.312 1.00 48.09 422 GLU A O 1
ATOM 3240 N N . ALA A 1 423 ? 24.266 28.815 26.273 1.00 42.44 423 ALA A N 1
ATOM 3241 C CA . ALA A 1 423 ? 25.620 28.308 26.083 1.00 42.44 423 ALA A CA 1
ATOM 3242 C C . ALA A 1 423 ? 26.051 27.382 27.241 1.00 42.44 423 ALA A C 1
ATOM 3244 O O . ALA A 1 423 ? 26.568 27.835 28.260 1.00 42.44 423 ALA A O 1
ATOM 3245 N N . GLY A 1 424 ? 25.850 26.073 27.059 1.00 51.44 424 GLY A N 1
ATOM 3246 C CA . GLY A 1 424 ? 26.135 25.032 28.053 1.00 51.44 424 GLY A CA 1
ATOM 3247 C C . GLY A 1 424 ? 25.021 23.995 28.255 1.00 51.44 424 GLY A C 1
ATOM 3248 O O . GLY A 1 424 ? 25.246 23.012 28.960 1.00 51.44 424 GLY A O 1
ATOM 3249 N N . GLN A 1 425 ? 23.840 24.156 27.646 1.00 49.62 425 GLN A N 1
ATOM 3250 C CA . GLN A 1 425 ? 22.734 23.204 27.813 1.00 49.62 425 GLN A CA 1
ATOM 3251 C C . GLN A 1 425 ? 22.983 21.865 27.092 1.00 49.62 425 GLN A C 1
ATOM 3253 O O . GLN A 1 425 ? 22.735 21.711 25.899 1.00 49.62 425 GLN A O 1
ATOM 3258 N N . GLY A 1 426 ? 23.386 20.841 27.852 1.00 50.97 426 GLY A N 1
ATOM 3259 C CA . GLY A 1 426 ? 23.524 19.446 27.397 1.00 50.97 426 GLY A CA 1
ATOM 3260 C C . GLY A 1 426 ? 22.204 18.712 27.092 1.00 50.97 426 GLY A C 1
ATOM 3261 O O . GLY A 1 426 ? 22.157 17.484 27.174 1.00 50.97 426 GLY A O 1
ATOM 3262 N N . ALA A 1 427 ? 21.132 19.442 26.769 1.00 51.09 427 ALA A N 1
ATOM 3263 C CA . ALA A 1 427 ? 19.799 18.901 26.498 1.00 51.09 427 ALA A CA 1
ATOM 3264 C C . ALA A 1 427 ? 19.791 17.935 25.298 1.00 51.09 427 ALA A C 1
ATOM 3266 O O . ALA A 1 427 ? 19.143 16.891 25.346 1.00 51.09 427 ALA A O 1
ATOM 3267 N N . THR A 1 428 ? 20.589 18.224 24.268 1.00 68.19 428 THR A N 1
ATOM 3268 C CA . THR A 1 428 ? 20.728 17.417 23.044 1.00 68.19 428 THR A CA 1
ATOM 3269 C C . THR A 1 428 ? 21.312 16.023 23.304 1.00 68.19 428 THR A C 1
ATOM 3271 O O . THR A 1 428 ? 20.740 15.018 22.882 1.00 68.19 428 THR A O 1
ATOM 3274 N N . LEU A 1 429 ? 22.413 15.925 24.059 1.00 67.06 429 LEU A N 1
ATOM 3275 C CA . LEU A 1 429 ? 23.030 14.636 24.407 1.00 67.06 429 LEU A CA 1
ATOM 3276 C C . LEU A 1 429 ? 22.171 13.821 25.382 1.00 67.06 429 LEU A C 1
ATOM 3278 O O . LEU A 1 429 ? 22.110 12.597 25.271 1.00 67.06 429 LEU A O 1
ATOM 3282 N N . ASN A 1 430 ? 21.486 14.482 26.318 1.00 73.06 430 ASN A N 1
ATOM 3283 C CA . ASN A 1 430 ? 20.563 13.806 27.229 1.00 73.06 430 ASN A CA 1
ATOM 3284 C C . ASN A 1 430 ? 19.319 13.285 26.491 1.00 73.06 430 ASN A C 1
ATOM 3286 O O . ASN A 1 430 ? 18.900 12.162 26.757 1.00 73.06 430 ASN A O 1
ATOM 3290 N N . SER A 1 431 ? 18.796 14.037 25.515 1.00 74.25 431 SER A N 1
ATOM 3291 C CA . SER A 1 431 ? 17.745 13.579 24.597 1.00 74.25 431 SER A CA 1
ATOM 3292 C C . SER A 1 431 ? 18.183 12.325 23.830 1.00 74.25 431 SER A C 1
ATOM 3294 O O . SER A 1 431 ? 17.508 11.304 23.924 1.00 74.25 431 SER A O 1
ATOM 3296 N N . MET A 1 432 ? 19.359 12.328 23.188 1.00 72.44 432 MET A N 1
ATOM 3297 C CA . MET A 1 432 ? 19.878 11.142 22.482 1.00 72.44 432 MET A CA 1
ATOM 3298 C C . MET A 1 432 ? 20.068 9.923 23.389 1.00 72.44 432 MET A C 1
ATOM 3300 O O . MET A 1 432 ? 19.744 8.805 22.991 1.00 72.44 432 MET A O 1
ATOM 3304 N N . ARG A 1 433 ? 20.554 10.117 24.620 1.00 80.38 433 ARG A N 1
ATOM 3305 C CA . ARG A 1 433 ? 20.691 9.032 25.606 1.00 80.38 433 ARG A CA 1
ATOM 3306 C C . ARG A 1 433 ? 19.332 8.493 26.070 1.00 80.38 433 ARG A C 1
ATOM 3308 O O . ARG A 1 433 ? 19.212 7.286 26.266 1.00 80.38 433 ARG A O 1
ATOM 3315 N N . ALA A 1 434 ? 18.313 9.346 26.194 1.00 78.62 434 ALA A N 1
ATOM 3316 C CA . ALA A 1 434 ? 16.946 8.919 26.489 1.00 78.62 434 ALA A CA 1
ATOM 3317 C C . ALA A 1 434 ? 16.341 8.117 25.321 1.00 78.62 434 ALA A C 1
ATOM 3319 O O . ALA A 1 434 ? 15.850 7.014 25.543 1.00 78.62 434 ALA A O 1
ATOM 3320 N N . THR A 1 435 ? 16.470 8.596 24.077 1.00 76.38 435 THR A N 1
ATOM 3321 C CA . THR A 1 435 ? 16.040 7.863 22.871 1.00 76.38 435 THR A CA 1
ATOM 3322 C C . THR A 1 435 ? 16.732 6.501 22.762 1.00 76.38 435 THR A C 1
ATOM 3324 O O . THR A 1 435 ? 16.074 5.497 22.495 1.00 76.38 435 THR A O 1
ATOM 3327 N N . LEU A 1 436 ? 18.043 6.436 23.029 1.00 81.75 436 LEU A N 1
ATOM 3328 C CA . LEU A 1 436 ? 18.805 5.185 23.054 1.00 81.75 436 LEU A CA 1
ATOM 3329 C C . LEU A 1 436 ? 18.277 4.202 24.113 1.00 81.75 436 LEU A C 1
ATOM 3331 O O . LEU A 1 436 ? 18.164 3.009 23.834 1.00 81.75 436 LEU A O 1
ATOM 3335 N N . ALA A 1 437 ? 17.940 4.682 25.313 1.00 81.81 437 ALA A N 1
ATOM 3336 C CA . ALA A 1 437 ? 17.359 3.844 26.361 1.00 81.81 437 ALA A CA 1
ATOM 3337 C C . ALA A 1 437 ? 15.992 3.273 25.938 1.00 81.81 437 ALA A C 1
ATOM 3339 O O . ALA A 1 437 ? 15.784 2.064 26.037 1.00 81.81 437 ALA A O 1
ATOM 3340 N N . THR A 1 438 ? 15.110 4.109 25.378 1.00 81.00 438 THR A N 1
ATOM 3341 C CA . THR A 1 438 ? 13.794 3.689 24.866 1.00 81.00 438 THR A CA 1
ATOM 3342 C C . THR A 1 438 ? 13.911 2.653 23.743 1.00 81.00 438 THR A C 1
ATOM 3344 O O . THR A 1 438 ? 13.187 1.660 23.742 1.00 81.00 438 THR A O 1
ATOM 3347 N N . LEU A 1 439 ? 14.848 2.828 22.804 1.00 76.56 439 LEU A N 1
ATOM 3348 C CA . LEU A 1 439 ? 15.074 1.866 21.717 1.00 76.56 439 LEU A CA 1
ATOM 3349 C C . LEU A 1 439 ? 15.603 0.515 22.227 1.00 76.56 439 LEU A C 1
ATOM 3351 O O . LEU A 1 439 ? 15.204 -0.531 21.713 1.00 76.56 439 LEU A O 1
ATOM 3355 N N . LYS A 1 440 ? 16.450 0.510 23.266 1.00 86.56 440 LYS A N 1
ATOM 3356 C CA . LYS A 1 440 ? 16.907 -0.730 23.919 1.00 86.56 440 LYS A CA 1
ATOM 3357 C C . LYS A 1 440 ? 15.775 -1.452 24.649 1.00 86.56 440 LYS A C 1
ATOM 3359 O O . LYS A 1 440 ? 15.677 -2.672 24.547 1.00 86.56 440 LYS A O 1
ATOM 3364 N N . GLU A 1 441 ? 14.900 -0.722 25.335 1.00 87.56 441 GLU A N 1
ATOM 3365 C CA . GLU A 1 441 ? 13.704 -1.287 25.972 1.00 87.56 441 GLU A CA 1
ATOM 3366 C C . GLU A 1 441 ? 12.734 -1.889 24.938 1.00 87.56 441 GLU A C 1
ATOM 3368 O O . GLU A 1 441 ? 12.244 -3.007 25.117 1.00 87.56 441 GLU A O 1
ATOM 3373 N N . LEU A 1 442 ? 12.535 -1.211 23.802 1.00 79.38 442 LEU A N 1
ATOM 3374 C CA . LEU A 1 442 ? 11.750 -1.722 22.674 1.00 79.38 442 LEU A CA 1
ATOM 3375 C C . LEU A 1 442 ? 12.351 -3.019 22.096 1.00 79.38 442 LEU A C 1
ATOM 3377 O O . LEU A 1 442 ? 11.628 -3.990 21.867 1.00 79.38 442 LEU A O 1
ATOM 3381 N N . ALA A 1 443 ? 13.675 -3.064 21.906 1.00 85.25 443 ALA A N 1
ATOM 3382 C CA . ALA A 1 443 ? 14.380 -4.251 21.421 1.00 85.25 443 ALA A CA 1
ATOM 3383 C C . ALA A 1 443 ? 14.208 -5.450 22.373 1.00 85.25 443 ALA A C 1
ATOM 3385 O O . ALA A 1 443 ? 13.861 -6.540 21.918 1.00 85.25 443 ALA A O 1
ATOM 3386 N N . MET A 1 444 ? 14.365 -5.239 23.688 1.00 88.75 444 MET A N 1
ATOM 3387 C CA . MET A 1 444 ? 14.131 -6.275 24.706 1.00 88.75 444 MET A CA 1
ATOM 3388 C C . MET A 1 444 ? 12.665 -6.730 24.752 1.00 88.75 444 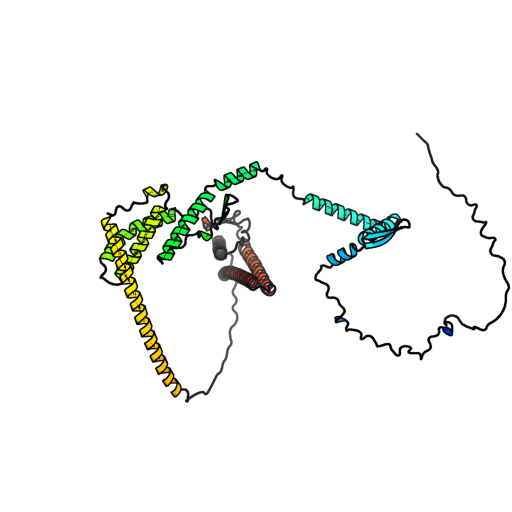MET A C 1
ATOM 3390 O O . MET A 1 444 ? 12.390 -7.917 24.914 1.00 88.75 444 MET A O 1
ATOM 3394 N N . THR A 1 445 ? 11.713 -5.813 24.556 1.00 88.44 445 THR A N 1
ATOM 3395 C CA . THR A 1 445 ? 10.278 -6.142 24.504 1.00 88.44 445 THR A CA 1
ATOM 3396 C C . THR A 1 445 ? 9.958 -7.050 23.314 1.00 88.44 445 THR A C 1
ATOM 3398 O O . THR A 1 445 ? 9.232 -8.036 23.453 1.00 88.44 445 THR A O 1
ATOM 3401 N N . HIS A 1 446 ? 10.538 -6.770 22.144 1.00 86.19 446 HIS A N 1
ATOM 3402 C CA . HIS A 1 446 ? 10.404 -7.635 20.972 1.00 86.19 446 HIS A CA 1
ATOM 3403 C C . HIS A 1 446 ? 11.140 -8.973 21.125 1.00 86.19 446 HIS A C 1
ATOM 3405 O O . HIS A 1 446 ? 10.650 -9.990 20.641 1.00 86.19 446 HIS A O 1
ATOM 3411 N N . GLU A 1 447 ? 12.256 -9.006 21.853 1.00 89.81 447 GLU A N 1
ATOM 3412 C CA . GLU A 1 447 ? 12.951 -10.246 22.210 1.00 89.81 447 GLU A CA 1
ATOM 3413 C C . GLU A 1 447 ? 12.115 -11.148 23.128 1.00 89.81 447 GLU A C 1
ATOM 3415 O O . GLU A 1 447 ? 11.981 -12.339 22.851 1.00 89.81 447 GLU A O 1
ATOM 3420 N N . GLY A 1 448 ? 11.451 -10.580 24.139 1.00 87.19 448 GLY A N 1
ATOM 3421 C CA . GLY A 1 448 ? 10.476 -11.307 24.957 1.00 87.19 448 GLY A CA 1
ATOM 3422 C C . GLY A 1 448 ? 9.276 -11.815 24.148 1.00 87.19 448 GLY A C 1
ATOM 3423 O O . GLY A 1 448 ? 8.829 -12.944 24.345 1.00 87.19 448 GLY A O 1
ATOM 3424 N N . ALA A 1 449 ? 8.785 -11.021 23.189 1.00 84.94 449 ALA A N 1
ATOM 3425 C CA . ALA A 1 449 ? 7.676 -11.413 22.317 1.00 84.94 449 ALA A CA 1
ATOM 3426 C C . ALA A 1 449 ? 8.013 -12.607 21.404 1.00 84.94 449 ALA A C 1
ATOM 3428 O O . ALA A 1 449 ? 7.151 -13.460 21.192 1.00 84.94 449 ALA A O 1
ATOM 3429 N N . MET A 1 450 ? 9.257 -12.731 20.915 1.00 86.19 450 MET A N 1
ATOM 3430 C CA . MET A 1 450 ? 9.680 -13.896 20.116 1.00 86.19 450 MET A CA 1
ATOM 3431 C C . MET A 1 450 ? 9.475 -15.230 20.854 1.00 86.19 450 MET A C 1
ATOM 3433 O O . MET A 1 450 ? 9.135 -16.220 20.216 1.00 86.19 450 MET A O 1
ATOM 3437 N N . GLY A 1 451 ? 9.626 -15.257 22.184 1.00 79.56 451 GLY A N 1
ATOM 3438 C CA . GLY A 1 451 ? 9.404 -16.458 23.001 1.00 79.56 451 GLY A CA 1
ATOM 3439 C C . GLY A 1 451 ? 7.935 -16.769 23.324 1.00 79.56 451 GLY A C 1
ATOM 3440 O O . GLY A 1 451 ? 7.649 -17.842 23.849 1.00 79.56 451 GLY A O 1
ATOM 3441 N N . LEU A 1 452 ? 7.006 -15.850 23.036 1.00 79.62 452 LEU A N 1
ATOM 3442 C CA . LEU A 1 452 ? 5.577 -15.973 23.367 1.00 79.62 452 LEU A CA 1
ATOM 3443 C C . LEU A 1 452 ? 4.693 -16.315 22.156 1.00 79.62 452 LEU A C 1
ATOM 3445 O O . LEU A 1 452 ? 3.534 -16.694 22.330 1.00 79.62 452 LEU A O 1
ATOM 3449 N N . HIS A 1 453 ? 5.210 -16.184 20.933 1.00 79.69 453 HIS A N 1
ATOM 3450 C CA . HIS A 1 453 ? 4.458 -16.452 19.710 1.00 79.69 453 HIS A CA 1
ATOM 3451 C C . HIS A 1 453 ? 4.702 -17.874 19.191 1.00 79.69 453 HIS A C 1
ATOM 3453 O O . HIS A 1 453 ? 5.797 -18.206 18.751 1.00 79.69 453 HIS A O 1
ATOM 3459 N N . ALA A 1 454 ? 3.648 -18.695 19.170 1.00 52.03 454 ALA A N 1
ATOM 3460 C CA . ALA A 1 454 ? 3.687 -20.039 18.585 1.00 52.03 454 ALA A CA 1
ATOM 3461 C C . ALA A 1 454 ? 3.715 -20.043 17.039 1.00 52.03 454 ALA A C 1
ATOM 3463 O O . ALA A 1 454 ? 4.003 -21.072 16.432 1.00 52.03 454 ALA A O 1
ATOM 3464 N N . GLU A 1 455 ? 3.403 -18.913 16.395 1.00 77.31 455 GLU A N 1
ATOM 3465 C CA . GLU A 1 455 ? 3.311 -18.807 14.936 1.00 77.31 455 GLU A CA 1
ATOM 3466 C C . GLU A 1 455 ? 4.573 -18.180 14.307 1.00 77.31 455 GLU A C 1
ATOM 3468 O O . GLU A 1 455 ? 4.957 -17.066 14.690 1.00 77.31 455 GLU A O 1
ATOM 3473 N N . PRO A 1 456 ? 5.184 -18.817 13.282 1.00 83.06 456 PRO A N 1
ATOM 3474 C CA . PRO A 1 456 ? 6.428 -18.342 12.662 1.00 83.06 456 PRO A CA 1
ATOM 3475 C C . PRO A 1 456 ? 6.376 -16.909 12.112 1.00 83.06 456 PRO A C 1
ATOM 3477 O O . PRO A 1 456 ? 7.381 -16.201 12.140 1.00 83.06 456 PRO A O 1
ATOM 3480 N N . TYR A 1 457 ? 5.212 -16.461 11.634 1.00 78.25 457 TYR A N 1
ATOM 3481 C CA . TYR A 1 457 ? 5.026 -15.116 11.078 1.00 78.25 457 TYR A CA 1
ATOM 3482 C C . TYR A 1 457 ? 5.188 -14.016 12.139 1.00 78.25 457 TYR A C 1
ATOM 3484 O O . TYR A 1 457 ? 5.889 -13.026 11.922 1.00 78.25 457 TYR A O 1
ATOM 3492 N N . HIS A 1 458 ? 4.601 -14.213 13.322 1.00 76.94 458 HIS A N 1
ATOM 3493 C CA . HIS A 1 458 ? 4.711 -13.262 14.427 1.00 76.94 458 HIS A CA 1
ATOM 3494 C C . HIS A 1 458 ? 6.118 -13.250 15.038 1.00 76.94 458 HIS A C 1
ATOM 3496 O O . HIS A 1 458 ? 6.629 -12.175 15.360 1.00 76.94 458 HIS A O 1
ATOM 3502 N N . MET A 1 459 ? 6.780 -14.411 15.103 1.00 83.69 459 MET A N 1
ATOM 3503 C CA . MET A 1 459 ? 8.198 -14.514 15.466 1.00 83.69 459 MET A CA 1
ATOM 3504 C C . MET A 1 459 ? 9.090 -13.724 14.490 1.00 83.69 459 MET A C 1
ATOM 3506 O O . MET A 1 459 ? 9.901 -12.912 14.931 1.00 83.69 459 MET A O 1
ATOM 3510 N N . PHE A 1 460 ? 8.890 -13.877 13.175 1.00 83.44 460 PHE A N 1
ATOM 3511 C CA . PHE A 1 460 ? 9.630 -13.135 12.145 1.00 83.44 460 PHE A CA 1
ATOM 3512 C C . PHE A 1 460 ? 9.432 -11.611 12.246 1.00 83.44 460 PHE A C 1
ATOM 3514 O O . PHE A 1 460 ? 10.397 -10.852 12.150 1.00 83.44 460 PHE A O 1
ATOM 3521 N N . ILE A 1 461 ? 8.203 -11.143 12.502 1.00 78.31 461 ILE A N 1
ATOM 3522 C CA . ILE A 1 461 ? 7.932 -9.710 12.715 1.00 78.31 461 ILE A CA 1
ATOM 3523 C C . ILE A 1 461 ? 8.628 -9.194 13.980 1.00 78.31 461 ILE A C 1
ATOM 3525 O O . ILE A 1 461 ? 9.244 -8.127 13.940 1.00 78.31 461 ILE A O 1
ATOM 3529 N N . ALA A 1 462 ? 8.547 -9.925 15.096 1.00 80.62 462 ALA A N 1
ATOM 3530 C CA . ALA A 1 462 ? 9.213 -9.544 16.340 1.00 80.62 462 ALA A CA 1
ATOM 3531 C C . ALA A 1 462 ? 10.742 -9.482 16.164 1.00 80.62 462 ALA A C 1
ATOM 3533 O O . ALA A 1 462 ? 11.364 -8.500 16.574 1.00 80.62 462 ALA A O 1
ATOM 3534 N N . GLN A 1 463 ? 11.329 -10.453 15.458 1.00 86.75 463 GLN A N 1
ATOM 3535 C CA . GLN A 1 463 ? 12.748 -10.460 15.102 1.00 86.75 463 GLN A CA 1
ATOM 3536 C C . GLN A 1 463 ? 13.131 -9.238 14.251 1.00 86.75 463 GLN A C 1
ATOM 3538 O O . GLN A 1 463 ? 14.009 -8.471 14.645 1.00 86.75 463 GLN A O 1
ATOM 3543 N N . ARG A 1 464 ? 12.418 -8.976 13.143 1.00 80.81 464 ARG A N 1
ATOM 3544 C CA . ARG A 1 464 ? 12.685 -7.821 12.261 1.00 80.81 464 ARG A CA 1
ATOM 3545 C C . ARG A 1 464 ? 12.584 -6.486 13.015 1.00 80.81 464 ARG A C 1
ATOM 3547 O O . ARG A 1 464 ? 13.380 -5.583 12.765 1.00 80.81 464 ARG A O 1
ATOM 3554 N N . ARG A 1 465 ? 11.646 -6.356 13.964 1.00 80.06 465 ARG A N 1
ATOM 3555 C CA . ARG A 1 465 ? 11.501 -5.157 14.815 1.00 80.06 465 ARG A CA 1
ATOM 3556 C C . ARG A 1 465 ? 12.640 -5.000 15.827 1.00 80.06 465 ARG A C 1
ATOM 3558 O O . ARG A 1 465 ? 13.146 -3.889 15.978 1.00 80.06 465 ARG A O 1
ATOM 3565 N N . ARG A 1 466 ? 13.080 -6.086 16.474 1.00 89.75 466 ARG A N 1
ATOM 3566 C CA . ARG A 1 466 ? 14.266 -6.095 17.353 1.00 89.75 466 ARG A CA 1
ATOM 3567 C C . ARG A 1 466 ? 15.517 -5.659 16.592 1.00 89.75 466 ARG A C 1
ATOM 3569 O O . ARG A 1 466 ? 16.201 -4.738 17.030 1.00 89.75 466 ARG A O 1
ATOM 3576 N N . ASP A 1 467 ? 15.781 -6.269 15.440 1.00 85.88 467 ASP A N 1
ATOM 3577 C CA . ASP A 1 467 ? 16.977 -5.992 14.638 1.00 85.88 467 ASP A CA 1
ATOM 3578 C C . ASP A 1 467 ? 17.003 -4.534 14.145 1.00 85.88 467 ASP A C 1
ATOM 3580 O O . ASP A 1 467 ? 18.052 -3.889 14.132 1.00 85.88 467 ASP A O 1
ATOM 3584 N N . ASN A 1 468 ? 15.838 -3.976 13.807 1.00 79.62 468 ASN A N 1
ATOM 3585 C CA . ASN A 1 468 ? 15.686 -2.566 13.460 1.00 79.62 468 ASN A CA 1
ATOM 3586 C C . ASN A 1 468 ? 15.965 -1.627 14.648 1.00 79.62 468 ASN A C 1
ATOM 3588 O O . ASN A 1 468 ? 16.751 -0.689 14.511 1.00 79.62 468 ASN A O 1
ATOM 3592 N N . ALA A 1 469 ? 15.407 -1.900 15.831 1.00 77.56 469 ALA A N 1
ATOM 3593 C CA . ALA A 1 469 ? 15.699 -1.116 17.033 1.00 77.56 469 ALA A CA 1
ATOM 3594 C C . ALA A 1 469 ? 17.201 -1.145 17.391 1.00 77.56 469 ALA A C 1
ATOM 3596 O O . ALA A 1 469 ? 17.782 -0.109 17.714 1.00 77.56 469 ALA A O 1
ATOM 3597 N N . LEU A 1 470 ? 17.859 -2.303 17.250 1.00 83.62 470 LEU A N 1
ATOM 3598 C CA . LEU A 1 470 ? 19.302 -2.453 17.472 1.00 83.62 470 LEU A CA 1
ATOM 3599 C C . LEU A 1 470 ? 20.156 -1.676 16.452 1.00 83.62 470 LEU A C 1
ATOM 3601 O O . LEU A 1 470 ? 21.164 -1.084 16.840 1.00 83.62 470 LEU A O 1
ATOM 3605 N N . LYS A 1 471 ? 19.749 -1.604 15.175 1.00 80.38 471 LYS A N 1
ATOM 3606 C CA . LYS A 1 471 ? 20.417 -0.751 14.170 1.00 80.38 471 LYS A CA 1
ATOM 3607 C C . LYS A 1 471 ? 20.368 0.730 14.556 1.00 80.38 471 LYS A C 1
ATOM 3609 O O . LYS A 1 471 ? 21.397 1.400 14.495 1.00 80.38 471 LYS A O 1
ATOM 3614 N N . LEU A 1 472 ? 19.207 1.229 14.993 1.00 76.75 472 LEU A N 1
ATOM 3615 C CA . LEU A 1 472 ? 19.054 2.619 15.447 1.00 76.75 472 LEU A CA 1
ATOM 3616 C C . LEU A 1 472 ? 19.899 2.902 16.700 1.00 76.75 472 LEU A C 1
ATOM 3618 O O . LEU A 1 472 ? 20.570 3.933 16.762 1.00 76.75 472 LEU A O 1
ATOM 3622 N N . CYS A 1 473 ? 19.950 1.962 17.653 1.00 82.06 473 CYS A N 1
ATOM 3623 C CA . CYS A 1 473 ? 20.857 2.043 18.800 1.00 82.06 473 CYS A CA 1
ATOM 3624 C C . CYS A 1 473 ? 22.320 2.206 18.361 1.00 82.06 473 CYS A C 1
ATOM 3626 O O . CYS A 1 473 ? 22.991 3.125 18.825 1.00 82.06 473 CYS A O 1
ATOM 3628 N N . ALA A 1 474 ? 22.798 1.372 17.431 1.00 81.31 474 ALA A N 1
ATOM 3629 C CA . ALA A 1 474 ? 24.183 1.406 16.958 1.00 81.31 474 ALA A CA 1
ATOM 3630 C C . ALA A 1 474 ? 24.553 2.719 16.237 1.00 81.31 474 ALA A C 1
ATOM 3632 O O . ALA A 1 474 ? 25.697 3.171 16.330 1.00 81.31 474 ALA A O 1
ATOM 3633 N N . VAL A 1 475 ? 23.602 3.356 15.540 1.00 79.50 475 VAL A N 1
ATOM 3634 C CA . VAL A 1 475 ? 23.789 4.698 14.957 1.00 79.50 475 VAL A CA 1
ATOM 3635 C C . VAL A 1 475 ? 23.958 5.739 16.066 1.00 79.50 475 VAL A C 1
ATOM 3637 O O . VAL A 1 475 ? 24.958 6.457 16.080 1.00 79.50 475 VAL A O 1
ATOM 3640 N N . ILE A 1 476 ? 23.038 5.791 17.036 1.00 80.19 476 ILE A N 1
ATOM 3641 C CA . ILE A 1 476 ? 23.097 6.766 18.139 1.00 80.19 476 ILE A CA 1
ATOM 3642 C C . ILE A 1 476 ? 24.374 6.574 18.975 1.00 80.19 476 ILE A C 1
ATOM 3644 O O . ILE A 1 476 ? 25.046 7.551 19.305 1.00 80.19 476 ILE A O 1
ATOM 3648 N N . GLU A 1 477 ? 24.760 5.331 19.270 1.00 85.69 477 GLU A N 1
ATOM 3649 C CA . GLU A 1 477 ? 25.986 5.012 20.012 1.00 85.69 477 GLU A CA 1
ATOM 3650 C C . GLU A 1 477 ? 27.255 5.449 19.276 1.00 85.69 477 GLU A C 1
ATOM 3652 O O . GLU A 1 477 ? 28.153 6.007 19.908 1.00 85.69 477 GLU A O 1
ATOM 3657 N N . ARG A 1 478 ? 27.322 5.281 17.947 1.00 84.75 478 ARG A N 1
ATOM 3658 C CA . ARG A 1 478 ? 28.450 5.763 17.132 1.00 84.75 478 ARG A CA 1
ATOM 3659 C C . ARG A 1 478 ? 28.620 7.279 17.243 1.00 84.75 478 ARG A C 1
ATOM 3661 O O . ARG A 1 478 ? 29.744 7.755 17.396 1.00 84.75 478 ARG A O 1
ATOM 3668 N N . HIS A 1 479 ? 27.521 8.033 17.197 1.00 79.06 479 HIS A N 1
ATOM 3669 C CA . HIS A 1 479 ? 27.556 9.495 17.306 1.00 79.06 479 HIS A CA 1
ATOM 3670 C C . HIS A 1 479 ? 27.891 9.971 18.720 1.00 79.06 479 HIS A C 1
ATOM 3672 O O . HIS A 1 479 ? 28.726 10.863 18.875 1.00 79.06 479 HIS A O 1
ATOM 3678 N N . LEU A 1 480 ? 27.329 9.339 19.757 1.00 81.56 480 LEU A N 1
ATOM 3679 C CA . LEU A 1 480 ? 27.705 9.613 21.149 1.00 81.56 480 LEU A CA 1
ATOM 3680 C C . LEU A 1 480 ? 29.202 9.344 21.384 1.00 81.56 480 LEU A C 1
ATOM 3682 O O . LEU A 1 480 ? 29.893 10.203 21.932 1.00 81.56 480 LEU A O 1
ATOM 3686 N N . ALA A 1 481 ? 29.725 8.216 20.894 1.00 82.56 481 ALA A N 1
ATOM 3687 C CA . ALA A 1 481 ? 31.145 7.881 20.980 1.00 82.56 481 ALA A CA 1
ATOM 3688 C C . ALA A 1 481 ? 32.036 8.878 20.216 1.00 82.56 481 ALA A C 1
ATOM 3690 O O . ALA A 1 481 ? 33.094 9.255 20.715 1.00 82.56 481 ALA A O 1
ATOM 3691 N N . GLY A 1 482 ? 31.606 9.356 19.042 1.00 81.19 482 GLY A N 1
ATOM 3692 C CA . GLY A 1 482 ? 32.318 10.389 18.281 1.00 81.19 482 GLY A CA 1
ATOM 3693 C C . GLY A 1 482 ? 32.403 11.731 19.018 1.00 81.19 482 GLY A C 1
ATOM 3694 O O . GLY A 1 482 ? 33.473 12.340 19.076 1.00 81.19 482 GLY A O 1
ATOM 3695 N N . VAL A 1 483 ? 31.306 12.171 19.645 1.00 76.94 483 VAL A N 1
ATOM 3696 C CA . VAL A 1 483 ? 31.277 13.401 20.460 1.00 76.94 483 VAL A CA 1
ATOM 3697 C C . VAL A 1 483 ? 32.124 13.255 21.729 1.00 76.94 483 VAL A C 1
ATOM 3699 O O . VAL A 1 483 ? 32.811 14.199 22.121 1.00 76.94 483 VAL A O 1
ATOM 3702 N N . GLU A 1 484 ? 32.116 12.087 22.372 1.00 78.19 484 GLU A N 1
ATOM 3703 C CA . GLU A 1 484 ? 32.941 11.819 23.557 1.00 78.19 484 GLU A CA 1
ATOM 3704 C C . GLU A 1 484 ? 34.437 11.713 23.210 1.00 78.19 484 GLU A C 1
ATOM 3706 O O . GLU A 1 484 ? 35.263 12.297 23.914 1.00 78.19 484 GLU A O 1
ATOM 3711 N N . ALA A 1 485 ? 34.794 11.088 22.084 1.00 77.62 485 ALA A N 1
ATOM 3712 C CA . ALA A 1 485 ? 36.166 11.051 21.572 1.00 77.62 485 ALA A CA 1
ATOM 3713 C C . ALA A 1 485 ? 36.696 12.445 21.188 1.00 77.62 485 ALA A C 1
ATOM 3715 O O . ALA A 1 485 ? 37.870 12.736 21.400 1.00 77.62 485 ALA A O 1
ATOM 3716 N N . GLY A 1 486 ? 35.835 13.339 20.689 1.00 70.69 486 GLY A N 1
ATOM 3717 C CA . GLY A 1 486 ? 36.184 14.737 20.404 1.00 70.69 486 GLY A CA 1
ATOM 3718 C C . GLY A 1 486 ? 36.399 15.625 21.641 1.00 70.69 486 GLY A C 1
ATOM 3719 O O . GLY A 1 486 ? 36.773 16.789 21.491 1.00 70.69 486 GLY A O 1
ATOM 3720 N N . ARG A 1 487 ? 36.157 15.121 22.863 1.00 62.28 487 ARG A N 1
ATOM 3721 C CA . ARG A 1 487 ? 36.277 15.888 24.120 1.00 62.28 487 ARG A CA 1
ATOM 3722 C C . ARG A 1 487 ? 37.598 15.682 24.883 1.00 62.28 487 ARG A C 1
ATOM 3724 O O . ARG A 1 487 ? 37.827 16.431 25.839 1.00 62.28 487 ARG A O 1
ATOM 3731 N N . GLY A 1 488 ? 38.461 14.734 24.486 1.00 48.56 488 GLY A N 1
ATOM 3732 C CA . GLY A 1 488 ? 39.708 14.386 25.203 1.00 48.56 488 GLY A CA 1
ATOM 3733 C C . GLY A 1 488 ? 40.901 14.039 24.320 1.00 48.56 488 GLY A C 1
ATOM 3734 O O . GLY A 1 488 ? 42.045 14.341 24.720 1.00 48.56 488 GLY A O 1
#